Protein AF-A0A3P9MW23-F1 (afdb_monomer)

InterPro domains:
  IPR006884 Fzo/mitofusin HR2 domain [PF04799] (408-565)
  IPR027094 Mitofusin family [PTHR10465] (157-552)
  IPR027417 P-loop containing nucleoside triphosphate hydrolase [G3DSA:3.40.50.300] (1-191)
  IPR027417 P-loop containing nucleoside triphosphate hydrolase [SSF52540] (2-153)
  IPR030381 Dynamin-type guanine nucleotide-binding (G) domain [PS51718] (1-227)
  IPR045063 Dynamin, N-terminal [PF00350] (2-143)

Structure (mmCIF, N/CA/C/O backbone):
data_AF-A0A3P9MW23-F1
#
_entry.id   AF-A0A3P9MW23-F1
#
loop_
_atom_site.group_PDB
_atom_site.id
_atom_site.type_symbol
_atom_site.label_atom_id
_atom_site.label_alt_id
_atom_site.label_comp_id
_atom_site.label_asym_id
_atom_site.label_entity_id
_atom_site.label_seq_id
_atom_site.pdbx_PDB_ins_code
_atom_site.Cartn_x
_atom_site.Cartn_y
_atom_site.Cartn_z
_atom_site.occupancy
_atom_site.B_iso_or_equiv
_atom_site.auth_seq_id
_atom_site.auth_comp_id
_atom_site.auth_asym_id
_atom_site.auth_atom_id
_atom_site.pdbx_PDB_model_num
ATOM 1 N N . MET A 1 1 ? 18.458 -16.008 -89.135 1.00 74.75 1 MET A N 1
ATOM 2 C CA . MET A 1 1 ? 17.680 -17.209 -88.746 1.00 74.75 1 MET A CA 1
ATOM 3 C C . MET A 1 1 ? 17.116 -17.940 -89.966 1.00 74.75 1 MET A C 1
ATOM 5 O O . MET A 1 1 ? 17.506 -19.075 -90.182 1.00 74.75 1 MET A O 1
ATOM 9 N N . LEU A 1 2 ? 16.313 -17.304 -90.827 1.00 79.06 2 LEU A N 1
ATOM 10 C CA . LEU A 1 2 ? 15.608 -17.974 -91.940 1.00 79.06 2 LEU A CA 1
ATOM 11 C C . LEU A 1 2 ? 16.453 -18.400 -93.163 1.00 79.06 2 LEU A C 1
ATOM 13 O O . LEU A 1 2 ? 15.923 -19.046 -94.059 1.00 79.06 2 LEU A O 1
ATOM 17 N N . ARG A 1 3 ? 17.753 -18.068 -93.209 1.00 77.56 3 ARG A N 1
ATOM 18 C CA . ARG A 1 3 ? 18.709 -18.315 -94.322 1.00 77.56 3 ARG A CA 1
ATOM 19 C C . ARG A 1 3 ? 18.373 -17.670 -95.676 1.00 77.56 3 ARG A C 1
ATOM 21 O O . ARG A 1 3 ? 19.259 -17.578 -96.516 1.00 77.56 3 ARG A O 1
ATOM 28 N N . GLU A 1 4 ? 17.169 -17.139 -95.847 1.00 77.81 4 GLU A N 1
ATOM 29 C CA . GLU A 1 4 ? 16.758 -16.298 -96.971 1.00 77.81 4 GLU A CA 1
ATOM 30 C C . GLU A 1 4 ? 16.291 -14.924 -96.474 1.00 77.81 4 GLU A C 1
ATOM 32 O O . GLU A 1 4 ? 15.908 -14.755 -95.311 1.00 77.81 4 GLU A O 1
ATOM 37 N N . ARG A 1 5 ? 16.323 -13.922 -97.360 1.00 75.94 5 ARG A N 1
ATOM 38 C CA . ARG A 1 5 ? 15.701 -12.621 -97.094 1.00 75.94 5 ARG A CA 1
ATOM 39 C C . ARG A 1 5 ? 14.194 -12.792 -97.259 1.00 75.94 5 ARG A C 1
ATOM 41 O O . ARG A 1 5 ? 13.712 -12.810 -98.382 1.00 75.94 5 ARG A O 1
ATOM 48 N N . VAL A 1 6 ? 13.490 -12.990 -96.150 1.00 78.06 6 VAL A N 1
ATOM 49 C CA . VAL A 1 6 ? 12.022 -13.133 -96.116 1.00 78.06 6 VAL A CA 1
ATOM 50 C C . VAL A 1 6 ? 11.366 -11.818 -95.697 1.00 78.06 6 VAL A C 1
ATOM 52 O O . VAL A 1 6 ? 10.399 -11.379 -96.312 1.00 78.06 6 VAL A O 1
ATOM 55 N N . LEU A 1 7 ? 11.940 -11.161 -94.689 1.00 80.00 7 LEU A N 1
ATOM 56 C CA . LEU A 1 7 ? 11.509 -9.858 -94.192 1.00 80.00 7 LEU A CA 1
ATOM 57 C C . LEU A 1 7 ? 12.338 -8.727 -94.826 1.00 80.00 7 LEU A C 1
ATOM 59 O O . LEU A 1 7 ? 13.503 -8.949 -95.187 1.00 80.00 7 LEU A O 1
ATOM 63 N N . PRO A 1 8 ? 11.761 -7.523 -94.986 1.00 72.12 8 PRO A N 1
ATOM 64 C CA . PRO A 1 8 ? 12.489 -6.363 -95.482 1.00 72.12 8 PRO A CA 1
ATOM 65 C C . PRO A 1 8 ? 13.627 -5.968 -94.531 1.00 72.12 8 PRO A C 1
ATOM 67 O O . PRO A 1 8 ? 13.472 -5.967 -93.317 1.00 72.12 8 PRO A O 1
ATOM 70 N N . SER A 1 9 ? 14.786 -5.620 -95.094 1.00 68.19 9 SER A N 1
ATOM 71 C CA . SER A 1 9 ? 15.972 -5.197 -94.340 1.00 68.19 9 SER A CA 1
ATOM 72 C C . SER A 1 9 ? 16.497 -3.871 -94.893 1.00 68.19 9 SER A C 1
ATOM 74 O O . SER A 1 9 ? 16.859 -3.801 -96.068 1.00 68.19 9 SER A O 1
ATOM 76 N N . GLY A 1 10 ? 16.566 -2.840 -94.057 1.00 60.69 10 GLY A N 1
ATOM 77 C CA . GLY A 1 10 ? 16.974 -1.475 -94.392 1.00 60.69 10 GLY A CA 1
ATOM 78 C C . GLY A 1 10 ? 17.562 -0.758 -93.172 1.00 60.69 10 GLY A C 1
ATOM 79 O O . GLY A 1 10 ? 17.521 -1.277 -92.059 1.00 60.69 10 GLY A O 1
ATOM 80 N N . ILE A 1 11 ? 18.157 0.416 -93.385 1.00 51.81 11 ILE A N 1
ATOM 81 C CA . ILE A 1 11 ? 18.731 1.243 -92.314 1.00 51.81 11 ILE A CA 1
ATOM 82 C C . ILE A 1 11 ? 17.591 2.083 -91.711 1.00 51.81 11 ILE A C 1
ATOM 84 O O . ILE A 1 11 ? 17.139 3.025 -92.354 1.00 51.81 11 ILE A O 1
ATOM 88 N N . GLY A 1 12 ? 17.107 1.726 -90.514 1.00 56.69 12 GLY A N 1
ATOM 89 C CA . GLY A 1 12 ? 16.028 2.431 -89.791 1.00 56.69 12 GLY A CA 1
ATOM 90 C C . GLY A 1 12 ? 14.865 1.522 -89.364 1.00 56.69 12 GLY A C 1
ATOM 91 O O . GLY A 1 12 ? 14.965 0.300 -89.489 1.00 56.69 12 GLY A O 1
ATOM 92 N N . HIS A 1 13 ? 13.764 2.110 -88.865 1.00 56.41 13 HIS A N 1
ATOM 93 C CA . HIS A 1 13 ? 12.508 1.392 -88.591 1.00 56.41 13 HIS A CA 1
ATOM 94 C C . HIS A 1 13 ? 11.992 0.783 -89.892 1.00 56.41 13 HIS A C 1
ATOM 96 O O . HIS A 1 13 ? 11.494 1.474 -90.777 1.00 56.41 13 HIS A O 1
ATOM 102 N N . THR A 1 14 ? 12.209 -0.513 -90.051 1.00 57.53 14 THR A N 1
ATOM 103 C CA . THR A 1 14 ? 11.968 -1.217 -91.313 1.00 57.53 14 THR A CA 1
ATOM 104 C C . THR A 1 14 ? 10.536 -1.717 -91.430 1.00 57.53 14 THR A C 1
ATOM 106 O O . THR A 1 14 ? 10.082 -2.001 -92.538 1.00 57.53 14 THR A O 1
ATOM 109 N N . THR A 1 15 ? 9.813 -1.787 -90.312 1.00 65.69 15 THR A N 1
ATOM 110 C CA . THR A 1 15 ? 8.463 -2.337 -90.208 1.00 65.69 15 THR A CA 1
ATOM 111 C C . THR A 1 15 ? 7.617 -1.436 -89.299 1.00 65.69 15 THR A C 1
ATOM 113 O O . THR A 1 15 ? 8.008 -1.101 -88.182 1.00 65.69 15 THR A O 1
ATOM 116 N N . ASN A 1 16 ? 6.468 -0.982 -89.814 1.00 70.38 16 ASN A N 1
ATOM 117 C CA . ASN A 1 16 ? 5.544 -0.085 -89.100 1.00 70.38 16 ASN A CA 1
ATOM 118 C C . ASN A 1 16 ? 4.457 -0.844 -88.320 1.00 70.38 16 ASN A C 1
ATOM 120 O O . ASN A 1 16 ? 3.675 -0.221 -87.616 1.00 70.38 16 ASN A O 1
ATOM 124 N N . CYS A 1 17 ? 4.379 -2.166 -88.472 1.00 76.25 17 CYS A N 1
ATOM 125 C CA . CYS A 1 17 ? 3.352 -3.033 -87.898 1.00 76.25 17 CYS A CA 1
ATOM 126 C C . CYS A 1 17 ? 3.959 -4.402 -87.557 1.00 76.25 17 CYS A C 1
ATOM 128 O O . CYS A 1 17 ? 5.101 -4.686 -87.930 1.00 76.25 17 CYS A O 1
ATOM 130 N N . PHE A 1 18 ? 3.202 -5.254 -86.863 1.00 83.31 18 PHE A N 1
ATOM 131 C CA . PHE A 1 18 ? 3.661 -6.594 -86.508 1.00 83.31 18 PHE A CA 1
ATOM 132 C C . PHE A 1 18 ? 3.627 -7.528 -87.718 1.00 83.31 18 PHE A C 1
ATOM 134 O O . PHE A 1 18 ? 2.631 -7.599 -88.445 1.00 83.31 18 PHE A O 1
ATOM 141 N N . LEU A 1 19 ? 4.697 -8.299 -87.904 1.00 85.56 19 LEU A N 1
ATOM 142 C CA . LEU A 1 19 ? 4.814 -9.288 -88.973 1.00 85.56 19 LEU A CA 1
ATOM 143 C C . LEU A 1 19 ? 4.994 -10.679 -88.369 1.00 85.56 19 LEU A C 1
ATOM 145 O O . LEU A 1 19 ? 5.987 -10.946 -87.701 1.00 85.56 19 LEU A O 1
ATOM 149 N N . SER A 1 20 ? 4.047 -11.574 -88.632 1.00 88.69 20 SER A N 1
ATOM 150 C CA . SER A 1 20 ? 4.171 -13.001 -88.320 1.00 88.69 20 SER A CA 1
ATOM 151 C C . SER A 1 20 ? 4.679 -13.739 -89.552 1.00 88.69 20 SER A C 1
ATOM 153 O O . SER A 1 20 ? 4.114 -13.581 -90.634 1.00 88.69 20 SER A O 1
ATOM 155 N N . VAL A 1 21 ? 5.730 -14.543 -89.414 1.00 89.44 21 VAL A N 1
ATOM 156 C CA . VAL A 1 21 ? 6.227 -15.437 -90.463 1.00 89.44 21 VAL A CA 1
ATOM 157 C C . VAL A 1 21 ? 5.903 -16.873 -90.075 1.00 89.44 21 VAL A C 1
ATOM 159 O O . VAL A 1 21 ? 6.441 -17.399 -89.100 1.00 89.44 21 VAL A O 1
ATOM 162 N N . GLU A 1 22 ? 5.051 -17.504 -90.879 1.00 89.62 22 GLU A N 1
ATOM 163 C CA . GLU A 1 22 ? 4.507 -18.844 -90.650 1.00 89.62 22 GLU A CA 1
ATOM 164 C C . GLU A 1 22 ? 4.818 -19.767 -91.837 1.00 89.62 22 GLU A C 1
ATOM 166 O O . GLU A 1 22 ? 4.907 -19.333 -92.990 1.00 89.62 22 GLU A O 1
ATOM 171 N N . GLY A 1 23 ? 4.978 -21.064 -91.573 1.00 88.25 23 GLY A N 1
ATOM 172 C CA . GLY A 1 23 ? 5.200 -22.065 -92.615 1.00 88.25 23 GLY A CA 1
ATOM 173 C C . GLY A 1 23 ? 3.909 -22.464 -93.335 1.00 88.25 23 GLY A C 1
ATOM 174 O O . GLY A 1 23 ? 2.928 -22.820 -92.689 1.00 88.25 23 GLY A O 1
ATOM 175 N N . THR A 1 24 ? 3.918 -22.500 -94.670 1.00 87.50 24 THR A N 1
ATOM 176 C CA . THR A 1 24 ? 2.803 -23.021 -95.488 1.00 87.50 24 THR A CA 1
ATOM 177 C C . THR A 1 24 ? 3.222 -24.183 -96.389 1.00 87.50 24 THR A C 1
ATOM 179 O O . THR A 1 24 ? 4.377 -24.267 -96.816 1.00 87.50 24 THR A O 1
ATOM 182 N N . ASP A 1 25 ? 2.271 -25.068 -96.700 1.00 86.56 25 ASP A N 1
ATOM 183 C CA . ASP A 1 25 ? 2.432 -26.153 -97.680 1.00 86.56 25 ASP A CA 1
ATOM 184 C C . ASP A 1 25 ? 2.187 -25.680 -99.126 1.00 86.56 25 ASP A C 1
ATOM 186 O O . ASP A 1 25 ? 2.386 -26.434 -100.081 1.00 86.56 25 ASP A O 1
ATOM 190 N N . ALA A 1 26 ? 1.757 -24.425 -99.311 1.00 83.81 26 ALA A N 1
ATOM 191 C CA . ALA A 1 26 ? 1.621 -23.824 -100.631 1.00 83.81 26 ALA A CA 1
ATOM 192 C C . ALA A 1 26 ? 2.988 -23.678 -101.326 1.00 83.81 26 ALA A C 1
ATOM 194 O O . ALA A 1 26 ? 4.002 -23.390 -100.691 1.00 83.81 26 ALA A O 1
ATOM 195 N N . ALA A 1 27 ? 3.007 -23.842 -102.652 1.00 79.44 27 ALA A N 1
ATOM 196 C CA . ALA A 1 27 ? 4.234 -23.727 -103.444 1.00 79.44 27 ALA A CA 1
ATOM 197 C C . ALA A 1 27 ? 4.782 -22.288 -103.504 1.00 79.44 27 ALA A C 1
ATOM 199 O O . ALA A 1 27 ? 5.997 -22.098 -103.574 1.00 79.44 27 ALA A O 1
ATOM 200 N N . GLU A 1 28 ? 3.891 -21.294 -103.450 1.00 83.25 28 GLU A N 1
ATOM 201 C CA . GLU A 1 28 ? 4.224 -19.872 -103.546 1.00 83.25 28 GLU A CA 1
ATOM 202 C C . GLU A 1 28 ? 3.899 -19.129 -102.241 1.00 83.25 28 GLU A C 1
ATOM 204 O O . GLU A 1 28 ? 2.857 -19.396 -101.630 1.00 83.25 28 GLU A O 1
ATOM 209 N N . PRO A 1 29 ? 4.757 -18.185 -101.814 1.00 85.31 29 PRO A N 1
ATOM 210 C CA . PRO A 1 29 ? 4.516 -17.368 -100.632 1.00 85.31 29 PRO A CA 1
ATOM 211 C C . PRO A 1 29 ? 3.369 -16.373 -100.847 1.00 85.31 29 PRO A C 1
ATOM 213 O O . PRO A 1 29 ? 3.208 -15.774 -101.917 1.00 85.31 29 PRO A O 1
ATOM 216 N N . TYR A 1 30 ? 2.585 -16.155 -99.796 1.00 86.00 30 TYR A N 1
ATOM 217 C CA . TYR A 1 30 ? 1.476 -15.203 -99.795 1.00 86.00 30 TYR A CA 1
ATOM 218 C C . TYR A 1 30 ? 1.363 -14.495 -98.445 1.00 86.00 30 TYR A C 1
ATOM 220 O O . TYR A 1 30 ? 1.897 -14.956 -97.439 1.00 86.00 30 TYR A O 1
ATOM 228 N N . LEU A 1 31 ? 0.657 -13.369 -98.423 1.00 85.75 31 LEU A N 1
ATOM 229 C CA . LEU A 1 31 ? 0.354 -12.618 -97.210 1.00 85.75 31 LEU A CA 1
ATOM 230 C C . LEU A 1 31 ? -1.154 -12.487 -96.997 1.00 85.75 31 LEU A C 1
ATOM 232 O O . LEU A 1 31 ? -1.934 -12.517 -97.955 1.00 85.75 31 LEU A O 1
ATOM 236 N N . THR A 1 32 ? -1.540 -12.325 -95.735 1.00 83.81 32 THR A N 1
ATOM 237 C CA . THR A 1 32 ? -2.908 -12.019 -95.293 1.00 83.81 32 THR A CA 1
ATOM 238 C C . THR A 1 32 ? -2.870 -10.953 -94.200 1.00 83.81 32 THR A C 1
ATOM 240 O O . THR A 1 32 ? -1.927 -10.927 -93.404 1.00 83.81 32 THR A O 1
ATOM 243 N N . THR A 1 33 ? -3.896 -10.109 -94.122 1.00 80.56 33 THR A N 1
ATOM 244 C CA . THR A 1 33 ? -4.026 -9.065 -93.091 1.00 80.56 33 THR A CA 1
ATOM 245 C C . THR A 1 33 ? -5.142 -9.417 -92.101 1.00 80.56 33 THR A C 1
ATOM 247 O O . THR A 1 33 ? -6.015 -10.223 -92.415 1.00 80.56 33 THR A O 1
ATOM 250 N N . GLU A 1 34 ? -5.153 -8.826 -90.901 1.00 74.62 34 GLU A N 1
ATOM 251 C CA . GLU A 1 34 ? -6.238 -9.067 -89.923 1.00 74.62 34 GLU A CA 1
ATOM 252 C C . GLU A 1 34 ? -7.630 -8.679 -90.451 1.00 74.62 34 GLU A C 1
ATOM 254 O O . GLU A 1 34 ? -8.616 -9.341 -90.139 1.00 74.62 34 GLU A O 1
ATOM 259 N N . ALA A 1 35 ? -7.715 -7.624 -91.267 1.00 67.69 35 ALA A N 1
ATOM 260 C CA . ALA A 1 35 ? -8.980 -7.101 -91.782 1.00 67.69 35 ALA A CA 1
ATOM 261 C C . ALA A 1 35 ? -9.542 -7.892 -92.980 1.00 67.69 35 ALA A C 1
ATOM 263 O O . ALA A 1 35 ? -10.724 -7.761 -93.298 1.00 67.69 35 ALA A O 1
ATOM 264 N N . SER A 1 36 ? -8.716 -8.694 -93.665 1.00 69.75 36 SER A N 1
ATOM 265 C CA . SER A 1 36 ? -9.128 -9.467 -94.839 1.00 69.75 36 SER A CA 1
ATOM 266 C C . SER A 1 36 ? -8.346 -10.774 -94.963 1.00 69.75 36 SER A C 1
ATOM 268 O O . SER A 1 36 ? -7.122 -10.784 -95.077 1.00 69.75 36 SER A O 1
ATOM 270 N N . ALA A 1 37 ? -9.074 -11.890 -95.046 1.00 70.38 37 ALA A N 1
ATOM 271 C CA . ALA A 1 37 ? -8.513 -13.217 -95.317 1.00 70.38 37 ALA A CA 1
ATOM 272 C C . ALA A 1 37 ? -8.127 -13.432 -96.801 1.00 70.38 37 ALA A C 1
ATOM 274 O O . ALA A 1 37 ? -7.841 -14.558 -97.218 1.00 70.38 37 ALA A O 1
ATOM 275 N N . GLU A 1 38 ? -8.145 -12.375 -97.618 1.00 78.25 38 GLU A N 1
ATOM 276 C CA . GLU A 1 38 ? -7.720 -12.418 -99.014 1.00 78.25 38 GLU A CA 1
ATOM 277 C C . GLU A 1 38 ? -6.215 -12.707 -99.117 1.00 78.25 38 GLU A C 1
ATOM 279 O O . GLU A 1 38 ? -5.382 -12.048 -98.494 1.00 78.25 38 GLU A O 1
ATOM 284 N N . ARG A 1 39 ? -5.857 -13.705 -99.931 1.00 81.06 39 ARG A N 1
ATOM 285 C CA . ARG A 1 39 ? -4.463 -14.107 -100.139 1.00 81.06 39 ARG A CA 1
ATOM 286 C C . ARG A 1 39 ? -3.826 -13.228 -101.209 1.00 81.06 39 ARG A C 1
ATOM 288 O O . ARG A 1 39 ? -4.195 -13.324 -102.379 1.00 81.06 39 ARG A O 1
ATOM 295 N N . ARG A 1 40 ? -2.826 -12.429 -100.833 1.00 78.19 40 ARG A N 1
ATOM 296 C CA . ARG A 1 40 ? -2.015 -11.648 -101.782 1.00 78.19 40 ARG A CA 1
ATOM 297 C C . ARG A 1 40 ? -0.684 -12.362 -102.026 1.00 78.19 40 ARG A C 1
ATOM 299 O O . ARG A 1 40 ? 0.042 -12.637 -101.077 1.00 78.19 40 ARG A O 1
ATOM 306 N N . ALA A 1 41 ? -0.364 -12.689 -103.278 1.00 78.06 41 ALA A N 1
ATOM 307 C CA . ALA A 1 41 ? 0.890 -13.368 -103.620 1.00 78.06 41 ALA A CA 1
ATOM 308 C C . ALA A 1 41 ? 2.106 -12.445 -103.414 1.00 78.06 41 ALA A C 1
ATOM 310 O O . ALA A 1 41 ? 2.057 -11.268 -103.773 1.00 78.06 41 ALA A O 1
ATOM 311 N N . VAL A 1 42 ? 3.206 -12.977 -102.873 1.00 75.62 42 VAL A N 1
ATOM 312 C CA . VAL A 1 42 ? 4.431 -12.211 -102.586 1.00 75.62 42 VAL A CA 1
ATOM 313 C C . VAL A 1 42 ? 5.553 -12.662 -103.515 1.00 75.62 42 VAL A C 1
ATOM 315 O O . VAL A 1 42 ? 6.235 -13.636 -103.238 1.00 75.62 42 VAL A O 1
ATOM 318 N N . SER A 1 43 ? 5.787 -11.960 -104.627 1.00 66.62 43 SER A N 1
ATOM 319 C CA . SER A 1 43 ? 6.839 -12.390 -105.565 1.00 66.62 43 SER A CA 1
ATOM 320 C C . SER A 1 43 ? 8.256 -11.966 -105.142 1.00 66.62 43 SER A C 1
ATOM 322 O O . SER A 1 43 ? 9.219 -12.678 -105.418 1.00 66.62 43 SER A O 1
ATOM 324 N N . THR A 1 44 ? 8.407 -10.826 -104.450 1.00 68.69 44 THR A N 1
ATOM 325 C CA . THR A 1 44 ? 9.709 -10.307 -103.983 1.00 68.69 44 THR A CA 1
ATOM 326 C C . THR A 1 44 ? 9.600 -9.531 -102.664 1.00 68.69 44 THR A C 1
ATOM 328 O O . THR A 1 44 ? 8.595 -8.878 -102.389 1.00 68.69 44 THR A O 1
ATOM 331 N N . VAL A 1 45 ? 10.678 -9.531 -101.870 1.00 67.69 45 VAL A N 1
ATOM 332 C CA . VAL A 1 45 ? 10.776 -8.791 -100.591 1.00 67.69 45 VAL A CA 1
ATOM 333 C C . VAL A 1 45 ? 10.623 -7.280 -100.780 1.00 67.69 45 VAL A C 1
ATOM 335 O O . VAL A 1 45 ? 10.052 -6.602 -99.935 1.00 67.69 45 VAL A O 1
ATOM 338 N N . ASN A 1 46 ? 11.083 -6.739 -101.912 1.00 66.94 46 ASN A N 1
ATOM 339 C CA . ASN A 1 46 ? 10.942 -5.313 -102.214 1.00 66.94 46 ASN A CA 1
ATOM 340 C C . ASN A 1 46 ? 9.479 -4.926 -102.475 1.00 66.94 46 ASN A C 1
ATOM 342 O O . ASN A 1 46 ? 9.062 -3.835 -102.095 1.00 66.94 46 ASN A O 1
ATOM 346 N N . GLN A 1 47 ? 8.687 -5.821 -103.077 1.00 67.81 47 GLN A N 1
ATOM 347 C CA . GLN A 1 47 ? 7.242 -5.620 -103.202 1.00 67.81 47 GLN A CA 1
ATOM 348 C C . GLN A 1 47 ? 6.545 -5.708 -101.845 1.00 67.81 47 GLN A C 1
ATOM 350 O O . GLN A 1 47 ? 5.644 -4.916 -101.596 1.00 67.81 47 GLN A O 1
ATOM 355 N N . LEU A 1 48 ? 6.983 -6.609 -100.957 1.00 71.88 48 LEU A N 1
ATOM 356 C CA . LEU A 1 48 ? 6.490 -6.675 -99.578 1.00 71.88 48 LEU A CA 1
ATOM 357 C C . LEU A 1 48 ? 6.788 -5.368 -98.823 1.00 71.88 48 LEU A C 1
ATOM 359 O O . LEU A 1 48 ? 5.881 -4.782 -98.245 1.00 71.88 48 LEU A O 1
ATOM 363 N N . ALA A 1 49 ? 8.022 -4.862 -98.903 1.00 67.50 49 ALA A N 1
ATOM 364 C CA . ALA A 1 49 ? 8.421 -3.592 -98.293 1.00 67.50 49 ALA A CA 1
ATOM 365 C C . ALA A 1 49 ? 7.585 -2.409 -98.815 1.00 67.50 49 ALA A C 1
ATOM 367 O O . ALA A 1 49 ? 7.088 -1.598 -98.039 1.00 67.50 49 ALA A O 1
ATOM 368 N N . HIS A 1 50 ? 7.393 -2.334 -100.136 1.00 67.31 50 HIS A N 1
ATOM 369 C CA . HIS A 1 50 ? 6.598 -1.283 -100.768 1.00 67.31 50 HIS A CA 1
ATOM 370 C C . HIS A 1 50 ? 5.104 -1.394 -100.418 1.00 67.31 50 HIS A C 1
ATOM 372 O O . HIS A 1 50 ? 4.455 -0.378 -100.184 1.00 67.31 50 HIS A O 1
ATOM 378 N N . ALA A 1 51 ? 4.554 -2.611 -100.356 1.00 65.50 51 ALA A N 1
ATOM 379 C CA . ALA A 1 51 ? 3.161 -2.852 -99.982 1.00 65.50 51 ALA A CA 1
ATOM 380 C C . ALA A 1 51 ? 2.878 -2.477 -98.519 1.00 65.50 51 ALA A C 1
ATOM 382 O O . ALA A 1 51 ? 1.836 -1.899 -98.240 1.00 65.50 51 ALA A O 1
ATOM 383 N N . LEU A 1 52 ? 3.817 -2.746 -97.607 1.00 69.00 52 LEU A N 1
ATOM 384 C CA . LEU A 1 52 ? 3.693 -2.394 -96.188 1.00 69.00 52 LEU A CA 1
ATOM 385 C C . LEU A 1 52 ? 3.839 -0.887 -95.928 1.00 69.00 52 LEU A C 1
ATOM 387 O O . LEU A 1 52 ? 3.296 -0.385 -94.951 1.00 69.00 52 LEU A O 1
ATOM 391 N N . HIS A 1 53 ? 4.565 -0.162 -96.785 1.00 66.50 53 HIS A N 1
ATOM 392 C CA . HIS A 1 53 ? 4.792 1.276 -96.613 1.00 66.50 53 HIS A CA 1
ATOM 393 C C . HIS A 1 53 ? 3.702 2.156 -97.252 1.00 66.50 53 HIS A C 1
ATOM 395 O O . HIS A 1 53 ? 3.483 3.277 -96.803 1.00 66.50 53 HIS A O 1
ATOM 401 N N . MET A 1 54 ? 3.032 1.674 -98.306 1.00 60.56 54 MET A N 1
ATOM 402 C CA . MET A 1 54 ? 2.066 2.455 -99.097 1.00 60.56 54 MET A CA 1
ATOM 403 C C . MET A 1 54 ? 0.593 2.197 -98.750 1.00 60.56 54 MET A C 1
ATOM 405 O O . MET A 1 54 ? -0.269 2.846 -99.338 1.00 60.56 54 MET A O 1
ATOM 409 N N . ASP A 1 55 ? 0.283 1.260 -97.852 1.00 65.38 55 ASP A N 1
ATOM 410 C CA . ASP A 1 55 ? -1.095 0.917 -97.486 1.00 65.38 55 ASP A CA 1
ATOM 411 C C . ASP A 1 55 ? -1.550 1.740 -96.257 1.00 65.38 55 ASP A C 1
ATOM 413 O O . ASP A 1 55 ? -1.128 1.455 -95.135 1.00 65.38 55 ASP A O 1
ATOM 417 N N . PRO A 1 56 ? -2.395 2.778 -96.431 1.00 59.44 56 PRO A N 1
ATOM 418 C CA . PRO A 1 56 ? -2.822 3.663 -95.344 1.00 59.44 56 PRO A CA 1
ATOM 419 C C . PRO A 1 56 ? -3.801 3.000 -94.361 1.00 59.44 56 PRO A C 1
ATOM 421 O O . PRO A 1 56 ? -4.190 3.633 -93.383 1.00 59.44 56 PRO A O 1
ATOM 424 N N . ALA A 1 57 ? -4.232 1.758 -94.620 1.00 58.78 57 ALA A N 1
ATOM 425 C CA . ALA A 1 57 ? -5.106 0.993 -93.731 1.00 58.78 57 ALA A CA 1
ATOM 426 C C . ALA A 1 57 ? -4.341 0.176 -92.667 1.00 58.78 57 ALA A C 1
ATOM 428 O O . ALA A 1 57 ? -4.972 -0.422 -91.796 1.00 58.78 57 ALA A O 1
ATOM 429 N N . LEU A 1 58 ? -3.006 0.123 -92.740 1.00 67.25 58 LEU A N 1
ATOM 430 C CA . LEU A 1 58 ? -2.150 -0.612 -91.807 1.00 67.25 58 LEU A CA 1
ATOM 431 C C . LEU A 1 58 ? -1.702 0.300 -90.656 1.00 67.25 58 LEU A C 1
ATOM 433 O O . LEU A 1 58 ? -0.747 1.062 -90.779 1.00 67.25 58 LEU A O 1
ATOM 437 N N . ASP A 1 59 ? -2.419 0.206 -89.537 1.00 67.81 59 ASP A N 1
ATOM 438 C CA . ASP A 1 59 ? -2.100 0.898 -88.282 1.00 67.81 59 ASP A CA 1
ATOM 439 C C . ASP A 1 59 ? -0.970 0.190 -87.501 1.00 67.81 59 ASP A C 1
ATOM 441 O O . ASP A 1 59 ? -0.750 -1.012 -87.699 1.00 67.81 59 ASP A O 1
ATOM 445 N N . SER A 1 60 ? -0.287 0.888 -86.583 1.00 65.94 60 SER A N 1
ATOM 446 C CA . SER A 1 60 ? 0.887 0.376 -85.849 1.00 65.94 60 SER A CA 1
ATOM 447 C C . SER A 1 60 ? 0.627 -0.881 -85.012 1.00 65.94 60 SER A C 1
ATOM 449 O O . SER A 1 60 ? 1.539 -1.678 -84.792 1.00 65.94 60 SER A O 1
ATOM 451 N N . GLY A 1 61 ? -0.626 -1.111 -84.605 1.00 68.50 61 GLY A N 1
ATOM 452 C CA . GLY A 1 61 ? -1.074 -2.314 -83.890 1.00 68.50 61 GLY A CA 1
ATOM 453 C C . GLY A 1 61 ? -1.607 -3.458 -84.771 1.00 68.50 61 GLY A C 1
ATOM 454 O O . GLY A 1 61 ? -2.155 -4.434 -84.242 1.00 68.50 61 GLY A O 1
ATOM 455 N N . SER A 1 62 ? -1.504 -3.351 -86.099 1.00 78.31 62 SER A N 1
ATOM 456 C CA . SER A 1 62 ? -2.009 -4.365 -87.039 1.00 78.31 62 SER A CA 1
ATOM 457 C C . SER A 1 62 ? -1.042 -5.543 -87.184 1.00 78.31 62 SER A C 1
ATOM 459 O O . SER A 1 62 ? 0.175 -5.357 -87.165 1.00 78.31 62 SER A O 1
ATOM 461 N N . LEU A 1 63 ? -1.578 -6.752 -87.390 1.00 83.38 63 LEU A N 1
ATOM 462 C CA . LEU A 1 63 ? -0.786 -7.946 -87.703 1.00 83.38 63 LEU A CA 1
ATOM 463 C C . LEU A 1 63 ? -0.882 -8.303 -89.190 1.00 83.38 63 LEU A C 1
ATOM 465 O O . LEU A 1 63 ? -1.970 -8.493 -89.744 1.00 83.38 63 LEU A O 1
ATOM 469 N N . VAL A 1 64 ? 0.272 -8.474 -89.823 1.00 85.00 64 VAL A N 1
ATOM 470 C CA . VAL A 1 64 ? 0.392 -9.040 -91.167 1.00 85.00 64 VAL A CA 1
ATOM 471 C C . VAL A 1 64 ? 1.014 -10.424 -91.057 1.00 85.00 64 VAL A C 1
ATOM 473 O O . VAL A 1 64 ? 2.099 -10.586 -90.503 1.00 85.00 64 VAL A O 1
ATOM 476 N N . ARG A 1 65 ? 0.335 -11.436 -91.600 1.00 87.88 65 ARG A N 1
ATOM 477 C CA . ARG A 1 65 ? 0.843 -12.813 -91.623 1.00 87.88 65 ARG A CA 1
ATOM 478 C C . ARG A 1 65 ? 1.439 -13.110 -92.987 1.00 87.88 65 ARG A C 1
ATOM 480 O O . ARG A 1 65 ? 0.750 -13.019 -94.004 1.00 87.88 65 ARG A O 1
ATOM 487 N N . VAL A 1 66 ? 2.717 -13.454 -92.996 1.00 87.94 66 VAL A N 1
ATOM 488 C CA . VAL A 1 66 ? 3.495 -13.857 -94.162 1.00 87.94 66 VAL A CA 1
ATOM 489 C C . VAL A 1 66 ? 3.647 -15.370 -94.116 1.00 87.94 66 VAL A C 1
ATOM 491 O O . VAL A 1 66 ? 4.327 -15.920 -93.252 1.00 87.94 66 VAL A O 1
ATOM 494 N N . PHE A 1 67 ? 3.026 -16.048 -95.072 1.00 88.31 67 PHE A N 1
ATOM 495 C CA . PHE A 1 67 ? 3.103 -17.493 -95.213 1.00 88.31 67 PHE A CA 1
ATOM 496 C C . PHE A 1 67 ? 4.222 -17.850 -96.186 1.00 88.31 67 PHE A C 1
ATOM 498 O O . PHE A 1 67 ? 4.128 -17.572 -97.385 1.00 88.31 67 PHE A O 1
ATOM 505 N N . TRP A 1 68 ? 5.286 -18.467 -95.671 1.00 88.19 68 TRP A N 1
ATOM 506 C CA . TRP A 1 68 ? 6.459 -18.854 -96.451 1.00 88.19 68 TRP A CA 1
ATOM 507 C C . TRP A 1 68 ? 6.517 -20.375 -96.664 1.00 88.19 68 TRP A C 1
ATOM 509 O O . TRP A 1 68 ? 6.304 -21.132 -95.712 1.00 88.19 68 TRP A O 1
ATOM 519 N N . PRO A 1 69 ? 6.810 -20.861 -97.886 1.00 87.62 69 PRO A N 1
ATOM 520 C CA . PRO A 1 69 ? 6.842 -22.290 -98.173 1.00 87.62 69 PRO A CA 1
ATOM 521 C C . PRO A 1 69 ? 7.809 -23.071 -97.268 1.00 87.62 69 PRO A C 1
ATOM 523 O O . PRO A 1 69 ? 9.015 -22.795 -97.221 1.00 87.62 69 PRO A O 1
ATOM 526 N N . LYS A 1 70 ? 7.292 -24.106 -96.592 1.00 86.56 70 LYS A N 1
ATOM 527 C CA . LYS A 1 70 ? 8.051 -24.996 -95.687 1.00 86.56 70 LYS A CA 1
ATOM 528 C C . LYS A 1 70 ? 9.223 -25.699 -96.385 1.00 86.56 70 LYS A C 1
ATOM 530 O O . LYS A 1 70 ? 10.220 -26.057 -95.756 1.00 86.56 70 LYS A O 1
ATOM 535 N N . ASN A 1 71 ? 9.154 -25.884 -97.703 1.00 83.06 71 ASN A N 1
ATOM 536 C CA . ASN A 1 71 ? 10.248 -26.463 -98.486 1.00 83.06 71 ASN A CA 1
ATOM 537 C C . ASN A 1 71 ? 11.485 -25.540 -98.566 1.00 83.06 71 ASN A C 1
ATOM 539 O O . ASN A 1 71 ? 12.597 -26.069 -98.581 1.00 83.06 71 ASN A O 1
ATOM 543 N N . ARG A 1 72 ? 11.317 -24.207 -98.531 1.00 81.44 72 ARG A N 1
ATOM 544 C CA . ARG A 1 72 ? 12.408 -23.217 -98.633 1.00 81.44 72 ARG A CA 1
ATOM 545 C C . ARG A 1 72 ? 13.121 -22.956 -97.307 1.00 81.44 72 ARG A C 1
ATOM 547 O O . ARG A 1 72 ? 14.333 -22.770 -97.296 1.00 81.44 72 ARG A O 1
ATOM 554 N N . CYS A 1 73 ? 12.405 -23.001 -96.181 1.00 79.69 73 CYS A N 1
ATOM 555 C CA . CYS A 1 73 ? 12.995 -22.781 -94.860 1.00 79.69 73 CYS A CA 1
ATOM 556 C C . CYS A 1 73 ? 12.757 -23.972 -93.927 1.00 79.69 73 CYS A C 1
ATOM 558 O O . CYS A 1 73 ? 11.620 -24.273 -93.577 1.00 79.69 73 CYS A O 1
ATOM 560 N N . ALA A 1 74 ? 13.838 -24.624 -93.485 1.00 79.00 74 ALA A N 1
ATOM 561 C CA . ALA A 1 74 ? 13.751 -25.758 -92.563 1.00 79.00 74 ALA A CA 1
ATOM 562 C C . ALA A 1 74 ? 13.163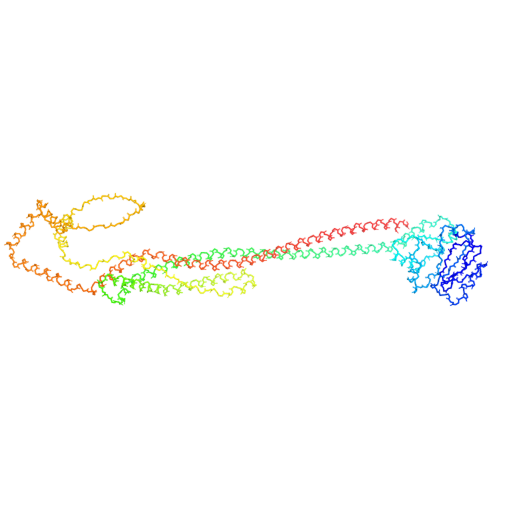 -25.372 -91.193 1.00 79.00 74 ALA A C 1
ATOM 564 O O . ALA A 1 74 ? 12.445 -26.173 -90.616 1.00 79.00 74 ALA A O 1
ATOM 565 N N . LEU A 1 75 ? 13.408 -24.145 -90.713 1.00 82.38 75 LEU A N 1
ATOM 566 C CA . LEU A 1 75 ? 12.928 -23.690 -89.400 1.00 82.38 75 LEU A CA 1
ATOM 567 C C . LEU A 1 75 ? 11.401 -23.590 -89.317 1.00 82.38 75 LEU A C 1
ATOM 569 O O . LEU A 1 75 ? 10.838 -23.849 -88.266 1.00 82.38 75 LEU A O 1
ATOM 573 N N . LEU A 1 76 ? 10.730 -23.253 -90.421 1.00 83.06 76 LEU A N 1
ATOM 574 C CA . LEU A 1 76 ? 9.270 -23.110 -90.460 1.00 83.06 76 LEU A CA 1
ATOM 575 C C . LEU A 1 76 ? 8.539 -24.458 -90.617 1.00 83.06 76 LEU A C 1
ATOM 577 O O . LEU A 1 76 ? 7.312 -24.488 -90.709 1.00 83.06 76 LEU A O 1
ATOM 581 N N . ARG A 1 77 ? 9.275 -25.579 -90.702 1.00 80.19 77 ARG A N 1
ATOM 582 C CA . ARG A 1 77 ? 8.689 -26.929 -90.758 1.00 80.19 77 ARG A CA 1
ATOM 583 C C . ARG A 1 77 ? 8.225 -27.411 -89.390 1.00 80.19 77 ARG A C 1
ATOM 585 O O . ARG A 1 77 ? 7.232 -28.125 -89.336 1.00 80.19 77 ARG A O 1
ATOM 592 N N . ASP A 1 78 ? 8.917 -26.987 -88.337 1.00 79.81 78 ASP A N 1
ATOM 593 C CA . ASP A 1 78 ? 8.749 -27.473 -86.965 1.00 79.81 78 ASP A CA 1
ATOM 594 C C . ASP A 1 78 ? 7.795 -26.574 -86.152 1.00 79.81 78 ASP A C 1
ATOM 596 O O . ASP A 1 78 ? 8.050 -26.279 -84.989 1.00 79.81 78 ASP A O 1
ATOM 600 N N . ASP A 1 79 ? 6.733 -26.078 -86.801 1.00 80.31 79 ASP A N 1
ATOM 601 C CA . ASP A 1 79 ? 5.695 -25.192 -86.238 1.00 80.31 79 ASP A CA 1
ATOM 602 C C . ASP A 1 79 ? 6.219 -23.925 -85.526 1.00 80.31 79 ASP A C 1
ATOM 604 O O . ASP A 1 79 ? 5.530 -23.308 -84.715 1.00 80.31 79 ASP A O 1
ATOM 608 N N . LEU A 1 80 ? 7.429 -23.481 -85.880 1.00 86.31 80 LEU A N 1
ATOM 609 C CA . LEU A 1 80 ? 7.988 -22.214 -85.421 1.00 86.31 80 LEU A CA 1
ATOM 610 C C . LEU A 1 80 ? 7.300 -21.038 -86.120 1.00 86.31 80 LEU A C 1
ATOM 612 O O . LEU A 1 80 ? 7.341 -20.922 -87.349 1.00 86.31 80 LEU A O 1
ATOM 616 N N . VAL A 1 81 ? 6.772 -20.115 -85.319 1.00 88.25 81 VAL A N 1
ATOM 617 C CA . VAL A 1 81 ? 6.275 -18.814 -85.772 1.00 88.25 81 VAL A CA 1
ATOM 618 C C . VAL A 1 81 ? 7.259 -17.738 -85.332 1.00 88.25 81 VAL A C 1
ATOM 620 O O . VAL A 1 81 ? 7.599 -17.640 -84.154 1.00 88.25 81 VAL A O 1
ATOM 623 N N . LEU A 1 82 ? 7.748 -16.939 -86.281 1.00 88.62 82 LEU A N 1
ATOM 624 C CA . LEU A 1 82 ? 8.606 -15.796 -85.970 1.00 88.62 82 LEU A CA 1
ATOM 625 C C . LEU A 1 82 ? 7.784 -14.521 -86.031 1.00 88.62 82 LEU A C 1
ATOM 627 O O . LEU A 1 82 ? 7.201 -14.217 -87.068 1.00 88.62 82 LEU A O 1
ATOM 631 N N . MET A 1 83 ? 7.789 -13.766 -84.940 1.00 87.25 83 MET A N 1
ATOM 632 C CA . MET A 1 83 ? 7.110 -12.485 -84.860 1.00 87.25 83 MET A CA 1
ATOM 633 C C . MET A 1 83 ? 8.130 -11.350 -84.842 1.00 87.25 83 MET A C 1
ATOM 635 O O . MET A 1 83 ? 8.983 -11.296 -83.958 1.00 87.25 83 MET A O 1
ATOM 639 N N . ASP A 1 84 ? 8.040 -10.461 -85.825 1.00 86.00 84 ASP A N 1
ATOM 640 C CA . ASP A 1 84 ? 8.804 -9.220 -85.889 1.00 86.00 84 ASP A CA 1
ATOM 641 C C . ASP A 1 84 ? 7.922 -8.060 -85.413 1.00 86.00 84 ASP A C 1
ATOM 643 O O . ASP A 1 84 ? 6.789 -7.891 -85.878 1.00 86.00 84 ASP A O 1
ATOM 647 N N . SER A 1 85 ? 8.423 -7.299 -84.443 1.00 79.88 85 SER A N 1
ATOM 648 C CA . SER A 1 85 ? 7.727 -6.158 -83.849 1.00 79.88 85 SER A CA 1
ATOM 649 C C . SER A 1 85 ? 8.174 -4.850 -84.499 1.00 79.88 85 SER A C 1
ATOM 651 O O . SER A 1 85 ? 9.357 -4.721 -84.826 1.00 79.88 85 SER A O 1
ATOM 653 N N . PRO A 1 86 ? 7.295 -3.839 -84.606 1.00 76.62 86 PRO A N 1
ATOM 654 C CA . PRO A 1 86 ? 7.717 -2.507 -85.017 1.00 76.62 86 PRO A CA 1
ATOM 655 C C . PRO A 1 86 ? 8.759 -1.940 -84.041 1.00 76.62 86 PRO A C 1
ATOM 657 O O . PRO A 1 86 ? 8.842 -2.347 -82.879 1.00 76.62 86 PRO A O 1
ATOM 660 N N . GLY A 1 87 ? 9.561 -0.978 -84.505 1.00 70.06 87 GLY A N 1
ATOM 661 C CA . GLY A 1 87 ? 10.554 -0.322 -83.651 1.00 70.06 87 GLY A CA 1
ATOM 662 C C . GLY A 1 87 ? 9.917 0.300 -82.402 1.00 70.06 87 GLY A C 1
ATOM 663 O O . GLY A 1 87 ? 8.914 1.003 -82.494 1.00 70.06 87 GLY A O 1
ATOM 664 N N . THR A 1 88 ? 10.508 0.057 -81.230 1.00 59.94 88 THR A N 1
ATOM 665 C CA . THR A 1 88 ? 9.941 0.340 -79.894 1.00 59.94 88 THR A CA 1
ATOM 666 C C . THR A 1 88 ? 9.896 1.823 -79.487 1.00 59.94 88 THR A C 1
ATOM 668 O O . THR A 1 88 ? 9.809 2.137 -78.300 1.00 59.94 88 THR A O 1
ATOM 671 N N . ASP A 1 89 ? 9.933 2.751 -80.442 1.00 59.56 89 ASP A N 1
ATOM 672 C CA . ASP A 1 89 ? 9.982 4.197 -80.175 1.00 59.56 89 ASP A CA 1
ATOM 673 C C . ASP A 1 89 ? 8.589 4.827 -79.976 1.00 59.56 89 ASP A C 1
ATOM 675 O O . ASP A 1 89 ? 8.466 6.027 -79.730 1.00 59.56 89 ASP A O 1
ATOM 679 N N . VAL A 1 90 ? 7.526 4.014 -80.008 1.00 55.31 90 VAL A N 1
ATOM 680 C CA . VAL A 1 90 ? 6.132 4.444 -79.822 1.00 55.31 90 VAL A CA 1
ATOM 681 C C . VAL A 1 90 ? 5.616 3.946 -78.467 1.00 55.31 90 VAL A C 1
ATOM 683 O O . VAL A 1 90 ? 5.194 2.805 -78.304 1.00 55.31 90 VAL A O 1
ATOM 686 N N . THR A 1 91 ? 5.689 4.794 -77.442 1.00 57.03 91 THR A N 1
ATOM 687 C CA . THR A 1 91 ? 5.476 4.393 -76.035 1.00 57.03 91 THR A CA 1
ATOM 688 C C . THR A 1 91 ? 4.012 4.332 -75.589 1.00 57.03 91 THR A C 1
ATOM 690 O O . THR A 1 91 ? 3.730 3.766 -74.532 1.00 57.03 91 THR A O 1
ATOM 693 N N . LEU A 1 92 ? 3.076 4.894 -76.362 1.00 61.56 92 LEU A N 1
ATOM 694 C CA . LEU A 1 92 ? 1.678 5.075 -75.940 1.00 61.56 92 LEU A CA 1
ATOM 695 C C . LEU A 1 92 ? 0.804 3.815 -76.084 1.00 61.56 92 LEU A C 1
ATOM 697 O O . LEU A 1 92 ? -0.184 3.697 -75.365 1.00 61.56 92 LEU A O 1
ATOM 701 N N . GLU A 1 93 ? 1.176 2.859 -76.940 1.00 66.12 93 GLU A N 1
ATOM 702 C CA . GLU A 1 93 ? 0.360 1.662 -77.238 1.00 66.12 93 GLU A CA 1
ATOM 703 C C . GLU A 1 93 ? 0.988 0.341 -76.761 1.00 66.12 93 GLU A C 1
ATOM 705 O O . GLU A 1 93 ? 0.409 -0.733 -76.930 1.00 66.12 93 GLU A O 1
ATOM 710 N N . LEU A 1 94 ? 2.144 0.418 -76.097 1.00 71.44 94 LEU A N 1
ATOM 711 C CA . LEU A 1 94 ? 2.988 -0.728 -75.751 1.00 71.44 94 LEU A CA 1
ATOM 712 C C . LEU A 1 94 ? 2.265 -1.806 -74.926 1.00 71.44 94 LEU A C 1
ATOM 714 O O . LEU A 1 94 ? 2.452 -2.994 -75.164 1.00 71.44 94 LEU A O 1
ATOM 718 N N . ASP A 1 95 ? 1.420 -1.397 -73.974 1.00 77.19 95 ASP A N 1
ATOM 719 C CA . ASP A 1 95 ? 0.688 -2.336 -73.112 1.00 77.19 95 ASP A CA 1
ATOM 720 C C . ASP A 1 95 ? -0.347 -3.142 -73.910 1.00 77.19 95 ASP A C 1
ATOM 722 O O . ASP A 1 95 ? -0.490 -4.344 -73.702 1.00 77.19 95 ASP A O 1
ATOM 726 N N . SER A 1 96 ? -1.010 -2.503 -74.880 1.00 79.56 96 SER A N 1
ATOM 727 C CA . SER A 1 96 ? -1.987 -3.170 -75.746 1.00 79.56 96 SER A CA 1
ATOM 728 C C . SER A 1 96 ? -1.332 -4.193 -76.676 1.00 79.56 96 SER A C 1
ATOM 730 O O . SER A 1 96 ? -1.899 -5.253 -76.939 1.00 79.56 96 SER A O 1
ATOM 732 N N . TRP A 1 97 ? -0.113 -3.905 -77.136 1.00 79.25 97 TRP A N 1
ATOM 733 C CA . TRP A 1 97 ? 0.655 -4.811 -77.983 1.00 79.25 97 TRP A CA 1
ATOM 734 C C . TRP A 1 97 ? 1.157 -6.024 -77.203 1.00 79.25 97 TRP A C 1
ATOM 736 O O . TRP A 1 97 ? 1.083 -7.142 -77.710 1.00 79.25 97 TRP A O 1
ATOM 746 N N . ILE A 1 98 ? 1.606 -5.818 -75.959 1.00 78.56 98 ILE A N 1
ATOM 747 C CA . ILE A 1 98 ? 2.019 -6.914 -75.075 1.00 78.56 98 ILE A CA 1
ATOM 748 C C . ILE A 1 98 ? 0.841 -7.864 -74.833 1.00 78.56 98 ILE A C 1
ATOM 750 O O . ILE A 1 98 ? 0.992 -9.073 -75.008 1.00 78.56 98 ILE A O 1
ATOM 754 N N . ASP A 1 99 ? -0.334 -7.319 -74.507 1.00 81.81 99 ASP A N 1
ATOM 755 C CA . ASP A 1 99 ? -1.533 -8.117 -74.237 1.00 81.81 99 ASP A CA 1
ATOM 756 C C . ASP A 1 99 ? -2.029 -8.874 -75.486 1.00 81.81 99 ASP A C 1
ATOM 758 O O . ASP A 1 99 ? -2.503 -10.002 -75.371 1.00 81.81 99 ASP A O 1
ATOM 762 N N . LYS A 1 100 ? -1.911 -8.289 -76.688 1.00 79.94 100 LYS A N 1
ATOM 763 C CA . LYS A 1 100 ? -2.411 -8.902 -77.933 1.00 79.94 100 LYS A CA 1
ATOM 764 C C . LYS A 1 100 ? -1.450 -9.924 -78.551 1.00 79.94 100 LYS A C 1
ATOM 766 O O . LYS A 1 100 ? -1.911 -10.888 -79.155 1.00 79.94 100 LYS A O 1
ATOM 771 N N . PHE A 1 101 ? -0.140 -9.699 -78.450 1.00 77.88 101 PHE A N 1
ATOM 772 C CA . PHE A 1 101 ? 0.849 -10.413 -79.265 1.00 77.88 101 PHE A CA 1
ATOM 773 C C . PHE A 1 101 ? 1.973 -11.089 -78.473 1.00 77.88 101 PHE A C 1
ATOM 775 O O . PHE A 1 101 ? 2.632 -11.976 -79.007 1.00 77.88 101 PHE A O 1
ATOM 782 N N . CYS A 1 102 ? 2.219 -10.691 -77.222 1.00 77.44 102 CYS A N 1
ATOM 783 C CA . CYS A 1 102 ? 3.369 -11.180 -76.457 1.00 77.44 102 CYS A CA 1
ATOM 784 C C . CYS A 1 102 ? 3.014 -12.216 -75.385 1.00 77.44 102 CYS A C 1
ATOM 786 O O . CYS A 1 102 ? 3.902 -12.953 -74.972 1.00 77.44 102 CYS A O 1
ATOM 788 N N . LEU A 1 103 ? 1.760 -12.295 -74.923 1.00 81.88 103 LEU A N 1
ATOM 789 C CA . LEU A 1 103 ? 1.370 -13.226 -73.850 1.00 81.88 103 LEU A CA 1
ATOM 790 C C . LEU A 1 103 ? 1.582 -14.704 -74.211 1.00 81.88 103 LEU A C 1
ATOM 792 O O . LEU A 1 103 ? 1.945 -15.487 -73.337 1.00 81.88 103 LEU A O 1
ATOM 796 N N . ASP A 1 104 ? 1.414 -15.056 -75.487 1.00 81.38 104 ASP A N 1
ATOM 797 C CA . ASP A 1 104 ? 1.544 -16.431 -75.985 1.00 81.38 104 ASP A CA 1
ATOM 798 C C . ASP A 1 104 ? 2.960 -16.759 -76.499 1.00 81.38 104 ASP A C 1
ATOM 800 O O . ASP A 1 104 ? 3.190 -17.832 -77.054 1.00 81.38 104 ASP A O 1
ATOM 804 N N . ALA A 1 105 ? 3.925 -15.847 -76.350 1.00 85.94 105 ALA A N 1
ATOM 805 C CA . ALA A 1 105 ? 5.284 -16.071 -76.828 1.00 85.94 105 ALA A CA 1
ATOM 806 C C . ALA A 1 105 ? 6.095 -16.939 -75.847 1.00 85.94 105 ALA A C 1
ATOM 808 O O . ALA A 1 105 ? 6.308 -16.568 -74.692 1.00 85.94 105 ALA A O 1
ATOM 809 N N . ASP A 1 106 ? 6.634 -18.062 -76.333 1.00 88.25 106 ASP A N 1
ATOM 810 C CA . ASP A 1 106 ? 7.492 -18.953 -75.534 1.00 88.25 106 ASP A CA 1
ATOM 811 C C . ASP A 1 106 ? 8.883 -18.359 -75.254 1.00 88.25 106 ASP A C 1
ATOM 813 O O . ASP A 1 106 ? 9.512 -18.633 -74.222 1.00 88.25 106 ASP A O 1
ATOM 817 N N . VAL A 1 107 ? 9.393 -17.581 -76.213 1.00 88.94 107 VAL A N 1
ATOM 818 C CA . VAL A 1 107 ? 10.751 -17.040 -76.226 1.00 88.94 107 VAL A CA 1
ATOM 819 C C . VAL A 1 107 ? 10.745 -15.624 -76.786 1.00 88.94 107 VAL A C 1
ATOM 821 O O . VAL A 1 107 ? 10.238 -15.372 -77.876 1.00 88.94 107 VAL A O 1
ATOM 824 N N . PHE A 1 108 ? 11.402 -14.715 -76.073 1.00 88.88 108 PHE A N 1
ATOM 825 C CA . PHE A 1 108 ? 11.644 -13.350 -76.515 1.00 88.88 108 PHE A CA 1
ATOM 826 C C . PHE A 1 108 ? 13.098 -13.179 -76.940 1.00 88.88 108 PHE A C 1
ATOM 828 O O . PHE A 1 108 ? 14.011 -13.666 -76.271 1.00 88.88 108 PHE A O 1
ATOM 835 N N . VAL A 1 109 ? 13.327 -12.446 -78.027 1.00 88.50 109 VAL A N 1
ATOM 836 C CA . VAL A 1 109 ? 14.673 -12.161 -78.531 1.00 88.50 109 VAL A CA 1
ATOM 837 C C . VAL A 1 109 ? 14.885 -10.654 -78.584 1.00 88.50 109 VAL A C 1
ATOM 839 O O . VAL A 1 109 ? 14.277 -9.965 -79.395 1.00 88.50 109 VAL A O 1
ATOM 842 N N . LEU A 1 110 ? 15.762 -10.138 -77.726 1.00 86.75 110 LEU A N 1
ATOM 843 C CA . LEU A 1 110 ? 16.196 -8.745 -77.747 1.00 86.75 110 LEU A CA 1
ATOM 844 C C . LEU A 1 110 ? 17.426 -8.617 -78.646 1.00 86.75 110 LEU A C 1
ATOM 846 O O . LEU A 1 110 ? 18.504 -9.096 -78.292 1.00 86.75 110 LEU A O 1
ATOM 850 N N . VAL A 1 111 ? 17.272 -7.974 -79.801 1.00 83.44 111 VAL A N 1
ATOM 851 C CA . VAL A 1 111 ? 18.369 -7.753 -80.753 1.00 83.44 111 VAL A CA 1
ATOM 852 C C . VAL A 1 111 ? 18.980 -6.373 -80.510 1.00 83.44 111 VAL A C 1
ATOM 854 O O . VAL A 1 111 ? 18.499 -5.377 -81.035 1.00 83.44 111 VAL A O 1
ATOM 857 N N . GLY A 1 112 ? 20.045 -6.313 -79.710 1.00 80.81 112 GLY A N 1
ATOM 858 C CA . GLY A 1 112 ? 20.787 -5.077 -79.451 1.00 80.81 112 GLY A CA 1
ATOM 859 C C . GLY A 1 112 ? 21.906 -4.858 -80.470 1.00 80.81 112 GLY A C 1
ATOM 860 O O . GLY A 1 112 ? 22.542 -5.813 -80.907 1.00 80.81 112 GLY A O 1
ATOM 861 N N . ASN A 1 113 ? 22.200 -3.612 -80.833 1.00 78.19 113 ASN A N 1
ATOM 862 C CA . ASN A 1 113 ? 23.389 -3.287 -81.627 1.00 78.19 113 ASN A CA 1
ATOM 863 C C . ASN A 1 113 ? 24.635 -3.261 -80.721 1.00 78.19 113 ASN A C 1
ATOM 865 O O . ASN A 1 113 ? 24.622 -2.566 -79.714 1.00 78.19 113 ASN A O 1
ATOM 869 N N . ALA A 1 114 ? 25.706 -3.990 -81.048 1.00 76.62 114 ALA A N 1
ATOM 870 C CA . ALA A 1 114 ? 26.942 -4.012 -80.255 1.00 76.62 114 ALA A CA 1
ATOM 871 C C . ALA A 1 114 ? 27.691 -2.665 -80.268 1.00 76.62 114 ALA A C 1
ATOM 873 O O . ALA A 1 114 ? 28.397 -2.344 -79.317 1.00 76.62 114 ALA A O 1
ATOM 874 N N . GLU A 1 115 ? 27.500 -1.857 -81.315 1.00 75.94 115 GLU A N 1
ATOM 875 C CA . GLU A 1 115 ? 28.089 -0.516 -81.444 1.00 75.94 115 GLU A CA 1
ATOM 876 C C . GLU A 1 115 ? 27.326 0.560 -80.644 1.00 75.94 115 GLU A C 1
ATOM 878 O O . GLU A 1 115 ? 27.726 1.722 -80.611 1.00 75.94 115 GLU A O 1
ATOM 883 N N . SER A 1 116 ? 26.181 0.228 -80.040 1.00 70.88 116 SER A N 1
ATOM 884 C CA . SER A 1 116 ? 25.315 1.194 -79.355 1.00 70.88 116 SER A CA 1
ATOM 885 C C . SER A 1 116 ? 24.879 0.676 -77.988 1.00 70.88 116 SER A C 1
ATOM 887 O O . SER A 1 116 ? 24.750 -0.522 -77.757 1.00 70.88 116 SER A O 1
ATOM 889 N N . THR A 1 117 ? 24.640 1.582 -77.043 1.00 68.50 117 THR A N 1
ATOM 890 C CA . THR A 1 117 ? 24.091 1.193 -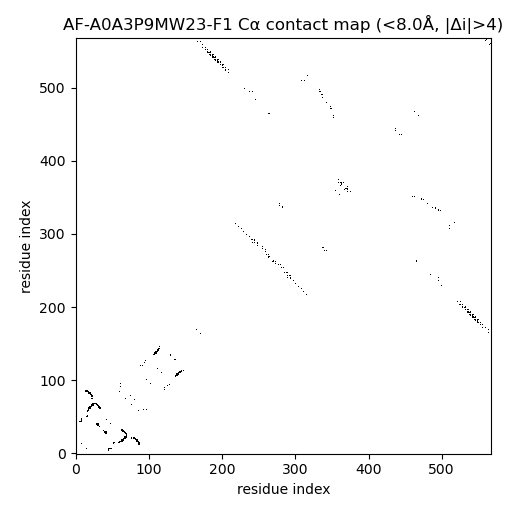75.744 1.00 68.50 117 THR A CA 1
ATOM 891 C C . THR A 1 117 ? 22.597 0.904 -75.872 1.00 68.50 117 THR A C 1
ATOM 893 O O . THR A 1 117 ? 21.875 1.611 -76.571 1.00 68.50 117 THR A O 1
ATOM 896 N N . LEU A 1 118 ? 22.135 -0.144 -75.185 1.00 72.06 118 LEU A N 1
ATOM 897 C CA . LEU A 1 118 ? 20.727 -0.542 -75.168 1.00 72.06 118 LEU A CA 1
ATOM 898 C C . LEU A 1 118 ? 19.850 0.631 -74.698 1.00 72.06 118 LEU A C 1
ATOM 900 O O . LEU A 1 118 ? 20.061 1.145 -73.586 1.00 72.06 118 LEU A O 1
ATOM 904 N N . MET A 1 119 ? 18.889 1.054 -75.521 1.00 70.06 119 MET A N 1
ATOM 905 C CA . MET A 1 119 ? 18.081 2.240 -75.250 1.00 70.06 119 MET A CA 1
ATOM 906 C C . MET A 1 119 ? 17.137 1.999 -74.066 1.00 70.06 119 MET A C 1
ATOM 908 O O . MET A 1 119 ? 16.709 0.879 -73.782 1.00 70.06 119 MET A O 1
ATOM 912 N N . ASN A 1 120 ? 16.795 3.063 -73.334 1.00 72.00 120 ASN A N 1
ATOM 913 C CA . ASN A 1 120 ? 15.884 2.950 -72.188 1.00 72.00 120 ASN A CA 1
ATOM 914 C C . ASN A 1 120 ? 14.468 2.503 -72.602 1.00 72.00 120 ASN A C 1
ATOM 916 O O . ASN A 1 120 ? 13.779 1.893 -71.788 1.00 72.00 120 ASN A O 1
ATOM 920 N N . THR A 1 121 ? 14.053 2.765 -73.845 1.00 72.31 121 THR A N 1
ATOM 921 C CA . THR A 1 121 ? 12.783 2.304 -74.431 1.00 72.31 121 THR A CA 1
ATOM 922 C C . THR A 1 121 ? 12.724 0.778 -74.524 1.00 72.31 121 THR A C 1
ATOM 924 O O . THR A 1 121 ? 11.766 0.171 -74.048 1.00 72.31 121 THR A O 1
ATOM 927 N N . GLU A 1 122 ? 13.795 0.146 -75.009 1.00 75.38 122 GLU A N 1
ATOM 928 C CA . GLU A 1 122 ? 13.936 -1.314 -75.084 1.00 75.38 122 GLU A CA 1
ATOM 929 C C . GLU A 1 122 ? 13.930 -1.944 -73.679 1.00 75.38 122 GLU A C 1
ATOM 931 O O . GLU A 1 122 ? 13.235 -2.931 -73.437 1.00 75.38 122 GLU A O 1
ATOM 936 N N . LYS A 1 123 ? 14.629 -1.336 -72.704 1.00 77.25 123 LYS A N 1
ATOM 937 C CA . LYS A 1 123 ? 14.597 -1.802 -71.297 1.00 77.25 123 LYS A CA 1
ATOM 938 C C . LYS A 1 123 ? 13.197 -1.729 -70.706 1.00 77.25 123 LYS A C 1
ATOM 940 O O . LYS A 1 123 ? 12.780 -2.649 -70.004 1.00 77.25 123 LYS A O 1
ATOM 945 N N . LEU A 1 124 ? 12.491 -0.630 -70.967 1.00 80.69 124 LEU A N 1
ATOM 946 C CA . LEU A 1 124 ? 11.150 -0.399 -70.444 1.00 80.69 124 LEU A CA 1
ATOM 947 C C . LEU A 1 124 ? 10.148 -1.414 -71.008 1.00 80.69 124 LEU A C 1
ATOM 949 O O . LEU A 1 124 ? 9.310 -1.903 -70.253 1.00 80.69 124 LEU A O 1
ATOM 953 N N . PHE A 1 125 ? 10.268 -1.778 -72.290 1.00 81.69 125 PHE A N 1
ATOM 954 C CA . PHE A 1 125 ? 9.456 -2.833 -72.898 1.00 81.69 125 PHE A CA 1
ATOM 955 C C . PHE A 1 125 ? 9.613 -4.163 -72.153 1.00 81.69 125 PHE A C 1
ATOM 957 O O . PHE A 1 125 ? 8.629 -4.727 -71.677 1.00 81.69 125 PHE A O 1
ATOM 964 N N . PHE A 1 126 ? 10.849 -4.627 -71.957 1.00 82.44 126 PHE A N 1
ATOM 965 C CA . PHE A 1 126 ? 11.099 -5.894 -71.263 1.00 82.44 126 PHE A CA 1
ATOM 966 C C . PHE A 1 126 ? 10.744 -5.850 -69.770 1.00 82.44 126 PHE A C 1
ATOM 968 O O . PHE A 1 126 ? 10.312 -6.867 -69.225 1.00 82.44 126 PHE A O 1
ATOM 975 N N . HIS A 1 127 ? 10.845 -4.687 -69.113 1.00 82.38 127 HIS A N 1
ATOM 976 C CA . HIS A 1 127 ? 10.338 -4.514 -67.748 1.00 82.38 127 HIS A CA 1
ATOM 977 C C . HIS A 1 127 ? 8.821 -4.734 -67.694 1.00 82.38 127 HIS A C 1
ATOM 979 O O . HIS A 1 127 ? 8.346 -5.537 -66.893 1.00 82.38 127 HIS A O 1
ATOM 985 N N . LYS A 1 128 ? 8.067 -4.104 -68.602 1.00 82.50 128 LYS A N 1
ATOM 986 C CA . LYS A 1 128 ? 6.612 -4.285 -68.705 1.00 82.50 128 LYS A CA 1
ATOM 987 C C . LYS A 1 128 ? 6.221 -5.726 -69.045 1.00 82.50 128 LYS A C 1
ATOM 989 O O . LYS A 1 128 ? 5.299 -6.261 -68.438 1.00 82.50 128 LYS A O 1
ATOM 994 N N . VAL A 1 129 ? 6.955 -6.398 -69.934 1.00 82.44 129 VAL A N 1
ATOM 995 C CA . VAL A 1 129 ? 6.748 -7.834 -70.207 1.00 82.44 129 VAL A CA 1
ATOM 996 C C . VAL A 1 129 ? 6.990 -8.673 -68.947 1.00 82.44 129 VAL A C 1
ATOM 998 O O . VAL A 1 129 ? 6.200 -9.566 -68.653 1.00 82.44 129 VAL A O 1
ATOM 1001 N N . SER A 1 130 ? 8.024 -8.366 -68.155 1.00 81.31 130 SER A N 1
ATOM 1002 C CA . SER A 1 130 ? 8.322 -9.091 -66.908 1.00 81.31 130 SER A CA 1
ATOM 1003 C C . SER A 1 130 ? 7.298 -8.871 -65.786 1.00 81.31 130 SER A C 1
ATOM 1005 O O . SER A 1 130 ? 7.165 -9.720 -64.907 1.00 81.31 130 SER A O 1
ATOM 1007 N N . GLU A 1 131 ? 6.550 -7.762 -65.822 1.00 84.44 131 GLU A N 1
ATOM 1008 C CA . GLU A 1 131 ? 5.409 -7.529 -64.928 1.00 84.44 131 GLU A CA 1
ATOM 1009 C C . GLU A 1 131 ? 4.190 -8.380 -65.319 1.00 84.44 131 GLU A C 1
ATOM 1011 O O . GLU A 1 131 ? 3.410 -8.770 -64.450 1.00 84.44 131 GLU A O 1
ATOM 1016 N N . ARG A 1 132 ? 4.022 -8.674 -66.617 1.00 82.38 132 ARG A N 1
ATOM 1017 C CA . ARG A 1 132 ? 2.872 -9.416 -67.163 1.00 82.38 132 ARG A CA 1
ATOM 1018 C C . ARG A 1 132 ? 3.097 -10.927 -67.233 1.00 82.38 132 ARG A C 1
ATOM 1020 O O . ARG A 1 132 ? 2.157 -11.686 -67.016 1.00 82.38 132 ARG A O 1
ATOM 1027 N N . ILE A 1 133 ? 4.326 -11.366 -67.502 1.00 81.62 133 ILE A N 1
ATOM 1028 C CA . ILE A 1 133 ? 4.696 -12.777 -67.663 1.00 81.62 133 ILE A CA 1
ATOM 1029 C C . ILE A 1 133 ? 5.678 -13.166 -66.558 1.00 81.62 133 ILE A C 1
ATOM 1031 O O . ILE A 1 133 ? 6.760 -12.595 -66.419 1.00 81.62 133 ILE A O 1
ATOM 1035 N N . SER A 1 134 ? 5.329 -14.184 -65.769 1.00 75.06 134 SER A N 1
ATOM 1036 C CA . SER A 1 134 ? 6.200 -14.683 -64.707 1.00 75.06 134 SER A CA 1
ATOM 1037 C C . SER A 1 134 ? 7.353 -15.502 -65.303 1.00 75.06 134 SER A C 1
ATOM 1039 O O . SER A 1 134 ? 7.185 -16.687 -65.575 1.00 75.06 134 SER A O 1
ATOM 1041 N N . LYS A 1 135 ? 8.530 -14.878 -65.451 1.00 80.00 135 LYS A N 1
ATOM 1042 C CA . LYS A 1 135 ? 9.780 -15.461 -65.995 1.00 80.00 135 LYS A CA 1
ATOM 1043 C C . LYS A 1 135 ? 9.747 -15.754 -67.511 1.00 80.00 135 LYS A C 1
ATOM 1045 O O . LYS A 1 135 ? 9.799 -16.920 -67.898 1.00 80.00 135 LYS A O 1
ATOM 1050 N N . PRO A 1 136 ? 9.719 -14.722 -68.373 1.00 84.44 136 PRO A N 1
ATOM 1051 C CA . PRO A 1 136 ? 9.879 -14.915 -69.813 1.00 84.44 136 PRO A CA 1
ATOM 1052 C C . PRO A 1 136 ? 11.278 -15.464 -70.143 1.00 84.44 136 PRO A C 1
ATOM 1054 O O . PRO A 1 136 ? 12.275 -15.039 -69.553 1.00 84.44 136 PRO A O 1
ATOM 1057 N N . ASN A 1 137 ? 11.370 -16.381 -71.111 1.00 86.81 137 ASN A N 1
ATOM 1058 C CA . ASN A 1 137 ? 12.657 -16.826 -71.647 1.00 86.81 137 ASN A CA 1
ATOM 1059 C C . ASN A 1 137 ? 13.183 -15.759 -72.610 1.00 86.81 137 ASN A C 1
ATOM 1061 O O . ASN A 1 137 ? 12.701 -15.654 -73.735 1.00 86.81 137 ASN A O 1
ATOM 1065 N N . VAL A 1 138 ? 14.149 -14.953 -72.170 1.00 87.06 138 VAL A N 1
ATOM 1066 C CA . VAL A 1 138 ? 14.700 -13.857 -72.977 1.00 87.06 138 VAL A CA 1
ATOM 1067 C C . VAL A 1 138 ? 16.112 -14.201 -73.445 1.00 87.06 138 VAL A C 1
ATOM 1069 O O . VAL A 1 138 ? 17.013 -14.383 -72.625 1.00 87.06 138 VAL A O 1
ATOM 1072 N N . PHE A 1 139 ? 16.326 -14.235 -74.759 1.00 89.56 139 PHE A N 1
ATOM 1073 C CA . PHE A 1 139 ? 17.657 -14.242 -75.363 1.00 89.56 139 PHE A CA 1
ATOM 1074 C C . PHE A 1 139 ? 18.049 -12.827 -75.768 1.00 89.56 139 PHE A C 1
ATOM 1076 O O . PHE A 1 139 ? 17.289 -12.128 -76.431 1.00 89.56 139 PHE A O 1
ATOM 1083 N N . ILE A 1 140 ? 19.260 -12.416 -75.402 1.00 86.69 140 ILE A N 1
ATOM 1084 C CA . ILE A 1 140 ? 19.826 -11.130 -75.810 1.00 86.69 140 ILE A CA 1
ATOM 1085 C C . ILE A 1 140 ? 20.872 -11.413 -76.884 1.00 86.69 140 ILE A C 1
ATOM 1087 O O . ILE A 1 140 ? 21.866 -12.091 -76.628 1.00 86.69 140 ILE A O 1
ATOM 1091 N N . LEU A 1 141 ? 20.631 -10.914 -78.093 1.00 86.69 141 LEU A N 1
ATOM 1092 C CA . LEU A 1 141 ? 21.529 -11.041 -79.231 1.00 86.69 141 LEU A CA 1
ATOM 1093 C C . LEU A 1 141 ? 22.167 -9.687 -79.520 1.00 86.69 141 LEU A C 1
ATOM 1095 O O . LEU A 1 141 ? 21.506 -8.7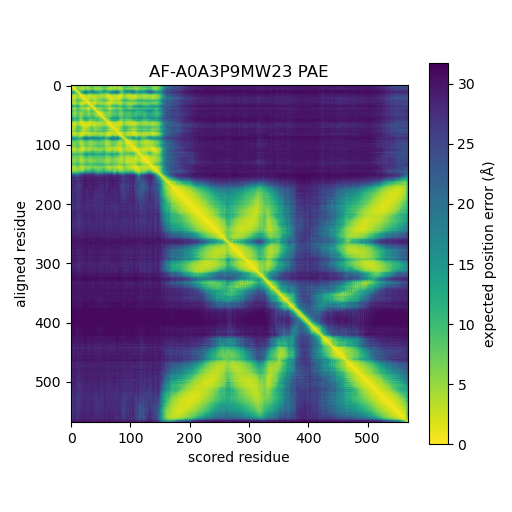74 -80.007 1.00 86.69 141 LEU A O 1
ATOM 1099 N N . HIS A 1 142 ? 23.466 -9.573 -79.258 1.00 82.56 142 HIS A N 1
ATOM 1100 C CA . HIS A 1 142 ? 24.251 -8.427 -79.703 1.00 82.56 142 HIS A CA 1
ATOM 1101 C C . HIS A 1 142 ? 24.637 -8.608 -81.173 1.00 82.56 142 HIS A C 1
ATOM 1103 O O . HIS A 1 142 ? 25.533 -9.380 -81.516 1.00 82.56 142 HIS A O 1
ATOM 1109 N N . ASN A 1 143 ? 23.914 -7.923 -82.050 1.00 81.06 143 ASN A N 1
ATOM 1110 C CA . ASN A 1 143 ? 24.171 -7.887 -83.480 1.00 81.06 143 ASN A CA 1
ATOM 1111 C C . ASN A 1 143 ? 25.341 -6.939 -83.797 1.00 81.06 143 ASN A C 1
ATOM 1113 O O . ASN A 1 143 ? 25.604 -6.012 -83.036 1.00 81.06 143 ASN A O 1
ATOM 1117 N N . ARG A 1 144 ? 26.014 -7.149 -84.934 1.00 77.81 144 ARG A N 1
ATOM 1118 C CA . ARG A 1 144 ? 27.212 -6.390 -85.360 1.00 77.81 144 ARG A CA 1
ATOM 1119 C C . ARG A 1 144 ? 28.418 -6.483 -84.415 1.00 77.81 144 ARG A C 1
ATOM 1121 O O . ARG A 1 144 ? 29.212 -5.553 -84.306 1.00 77.81 144 ARG A O 1
ATOM 1128 N N . TRP A 1 145 ? 28.568 -7.607 -83.714 1.00 75.88 145 TRP A N 1
ATOM 1129 C CA . TRP A 1 145 ? 29.717 -7.830 -82.828 1.00 75.88 145 TRP A CA 1
ATOM 1130 C C . TRP A 1 145 ? 31.062 -7.766 -83.572 1.00 75.88 145 TRP A C 1
ATOM 1132 O O . TRP A 1 145 ? 32.062 -7.327 -83.015 1.00 75.88 145 TRP A O 1
ATOM 1142 N N . ASP A 1 146 ? 31.081 -8.142 -84.848 1.00 75.81 146 ASP A N 1
ATOM 1143 C CA . ASP A 1 146 ? 32.231 -8.035 -85.745 1.00 75.81 146 ASP A CA 1
ATOM 1144 C C . ASP A 1 146 ? 32.791 -6.609 -85.858 1.00 75.81 146 ASP A C 1
ATOM 1146 O O . ASP A 1 146 ? 34.007 -6.453 -85.944 1.00 75.81 146 ASP A O 1
ATOM 1150 N N . ALA A 1 147 ? 31.951 -5.574 -85.762 1.00 67.69 147 ALA A N 1
ATOM 1151 C CA . ALA A 1 147 ? 32.405 -4.183 -85.767 1.00 67.69 147 ALA A CA 1
ATOM 1152 C C . ALA A 1 147 ? 33.243 -3.826 -84.521 1.00 67.69 147 ALA A C 1
ATOM 1154 O O . ALA A 1 147 ? 34.179 -3.032 -84.611 1.00 67.69 147 ALA A O 1
ATOM 1155 N N . SER A 1 148 ? 32.956 -4.456 -83.375 1.00 62.91 148 SER A N 1
ATOM 1156 C CA . SER A 1 148 ? 33.631 -4.199 -82.090 1.00 62.91 148 SER A CA 1
ATOM 1157 C C . SER A 1 148 ? 34.992 -4.891 -81.932 1.00 62.91 148 SER A C 1
ATOM 1159 O O . SER A 1 148 ? 35.754 -4.555 -81.033 1.00 62.91 148 SER A O 1
ATOM 1161 N N . VAL A 1 149 ? 35.327 -5.838 -82.816 1.00 61.28 149 VAL A N 1
ATOM 1162 C CA . VAL A 1 149 ? 36.573 -6.632 -82.767 1.00 61.28 149 VAL A CA 1
ATOM 1163 C C . VAL A 1 149 ? 37.766 -5.886 -83.399 1.00 61.28 149 VAL A C 1
ATOM 1165 O O . VAL A 1 149 ? 38.889 -6.380 -83.394 1.00 61.28 149 VAL A O 1
ATOM 1168 N N . THR A 1 150 ? 37.560 -4.672 -83.918 1.00 56.00 150 THR A N 1
ATOM 1169 C CA . THR A 1 150 ? 38.579 -3.914 -84.670 1.00 56.00 150 THR A CA 1
ATOM 1170 C C . THR A 1 150 ? 39.372 -2.897 -83.831 1.00 56.00 150 THR A C 1
ATOM 1172 O O . THR A 1 150 ? 39.900 -1.939 -84.395 1.00 56.00 150 THR A O 1
ATOM 1175 N N . GLU A 1 151 ? 39.494 -3.079 -82.511 1.00 53.66 151 GLU A N 1
ATOM 1176 C CA . GLU A 1 151 ? 40.373 -2.245 -81.667 1.00 53.66 151 GLU A CA 1
ATOM 1177 C C . GLU A 1 151 ? 41.612 -3.028 -81.173 1.00 53.66 151 GLU A C 1
ATOM 1179 O O . GLU A 1 151 ? 41.467 -4.148 -80.682 1.00 53.66 151 GLU A O 1
ATOM 1184 N N . PRO A 1 152 ? 42.845 -2.493 -81.327 1.00 49.78 152 PRO A N 1
ATOM 1185 C CA . PRO A 1 152 ? 44.079 -3.206 -80.988 1.00 49.78 152 PRO A CA 1
ATOM 1186 C C . PRO A 1 152 ? 44.319 -3.362 -79.472 1.00 49.78 152 PRO A C 1
ATOM 1188 O O . PRO A 1 152 ? 44.100 -2.449 -78.682 1.00 49.78 152 PRO A O 1
ATOM 1191 N N . GLU A 1 153 ? 44.816 -4.547 -79.100 1.00 51.50 153 GLU A N 1
ATOM 1192 C CA . GLU A 1 153 ? 44.943 -5.097 -77.744 1.00 51.50 153 GLU A CA 1
ATOM 1193 C C . GLU A 1 153 ? 46.150 -4.592 -76.910 1.00 51.50 153 GLU A C 1
ATOM 1195 O O . GLU A 1 153 ? 47.256 -4.383 -77.410 1.00 51.50 153 GLU A O 1
ATOM 1200 N N . LEU A 1 154 ? 45.935 -4.603 -75.584 1.00 52.50 154 LEU A N 1
ATOM 1201 C CA . LEU A 1 154 ? 46.852 -5.053 -74.513 1.00 52.50 154 LEU A CA 1
ATOM 1202 C C . LEU A 1 154 ? 47.638 -4.067 -73.621 1.00 52.50 154 LEU A C 1
ATOM 1204 O O . LEU A 1 154 ? 48.251 -4.541 -72.667 1.00 52.50 154 LEU A O 1
ATOM 1208 N N . ILE A 1 155 ? 47.581 -2.743 -73.800 1.00 50.50 155 ILE A N 1
ATOM 1209 C CA . ILE A 1 155 ? 48.173 -1.799 -72.808 1.00 50.50 155 ILE A CA 1
ATOM 1210 C C . ILE A 1 155 ? 47.095 -1.094 -71.967 1.00 50.50 155 ILE A C 1
ATOM 1212 O O . ILE A 1 155 ? 47.312 -0.800 -70.793 1.00 50.50 155 ILE A O 1
ATOM 1216 N N . ASP A 1 156 ? 45.882 -0.955 -72.500 1.00 52.31 156 ASP A N 1
ATOM 1217 C CA . ASP A 1 156 ? 44.807 -0.245 -71.812 1.00 52.31 156 ASP A CA 1
ATOM 1218 C C . ASP A 1 156 ? 43.928 -1.138 -70.926 1.00 52.31 156 ASP A C 1
ATOM 1220 O O . ASP A 1 156 ? 43.086 -0.625 -70.210 1.00 52.31 156 ASP A O 1
ATOM 1224 N N . GLN A 1 157 ? 44.078 -2.464 -70.892 1.00 52.19 157 GLN A N 1
ATOM 1225 C CA . GLN A 1 157 ? 43.112 -3.312 -70.169 1.00 52.19 157 GLN A CA 1
ATOM 1226 C C . GLN A 1 157 ? 43.228 -3.204 -68.636 1.00 52.19 157 GLN A C 1
ATOM 1228 O O . GLN A 1 157 ? 42.214 -3.217 -67.934 1.00 52.19 157 GLN A O 1
ATOM 1233 N N . GLU A 1 158 ? 44.437 -3.032 -68.095 1.00 52.72 158 GLU A N 1
ATOM 1234 C CA . GLU A 1 158 ? 44.646 -2.831 -66.654 1.00 52.72 158 GLU A CA 1
ATOM 1235 C C . GLU A 1 158 ? 44.290 -1.394 -66.235 1.00 52.72 158 GLU A C 1
ATOM 1237 O O . GLU A 1 158 ? 43.550 -1.205 -65.270 1.00 52.72 158 GLU A O 1
ATOM 1242 N N . PHE A 1 159 ? 44.668 -0.394 -67.042 1.00 52.28 159 PHE A N 1
ATOM 1243 C CA . PHE A 1 159 ? 44.274 1.005 -66.840 1.00 52.28 159 PHE A CA 1
ATOM 1244 C C . PHE A 1 159 ? 42.767 1.236 -67.028 1.00 52.28 159 PHE A C 1
ATOM 1246 O O . PHE A 1 159 ? 42.161 1.920 -66.206 1.00 52.28 159 PHE A O 1
ATOM 1253 N N . ILE A 1 160 ? 42.121 0.641 -68.034 1.00 55.22 160 ILE A N 1
ATOM 1254 C CA . ILE A 1 160 ? 40.665 0.700 -68.240 1.00 55.22 160 ILE A CA 1
ATOM 1255 C C . ILE A 1 160 ? 39.945 -0.093 -67.152 1.00 55.22 160 ILE A C 1
ATOM 1257 O O . ILE A 1 160 ? 38.936 0.393 -66.659 1.00 55.22 160 ILE A O 1
ATOM 1261 N N . SER A 1 161 ? 40.428 -1.263 -66.713 1.00 62.31 161 SER A N 1
ATOM 1262 C CA . SER A 1 161 ? 39.764 -2.007 -65.629 1.00 62.31 161 SER A CA 1
ATOM 1263 C C . SER A 1 161 ? 39.861 -1.286 -64.280 1.00 62.31 161 SER A C 1
ATOM 1265 O O . SER A 1 161 ? 38.843 -1.164 -63.599 1.00 62.31 161 SER A O 1
ATOM 1267 N N . GLN A 1 162 ? 41.020 -0.721 -63.921 1.00 58.50 162 GLN A N 1
ATOM 1268 C CA . GLN A 1 162 ? 41.171 0.082 -62.703 1.00 58.50 162 GLN A C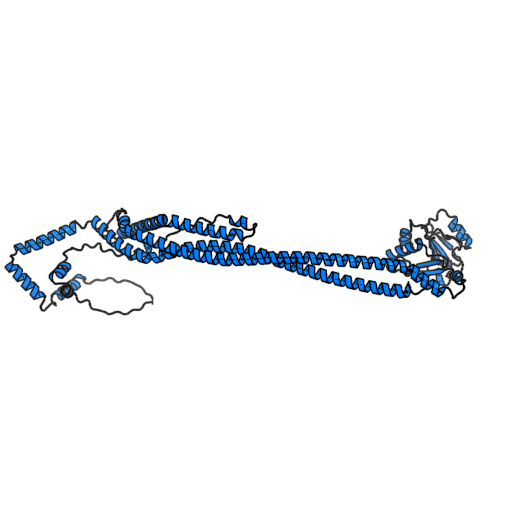A 1
ATOM 1269 C C . GLN A 1 162 ? 40.405 1.405 -62.793 1.00 58.50 162 GLN A C 1
ATOM 1271 O O . GLN A 1 162 ? 39.695 1.765 -61.854 1.00 58.50 162 GLN A O 1
ATOM 1276 N N . SER A 1 163 ? 40.449 2.093 -63.937 1.00 63.62 163 SER A N 1
ATOM 1277 C CA . SER A 1 163 ? 39.681 3.327 -64.158 1.00 63.62 163 SER A CA 1
ATOM 1278 C C . SER A 1 163 ? 38.173 3.064 -64.213 1.00 63.62 163 SER A C 1
ATOM 1280 O O . SER A 1 163 ? 37.392 3.881 -63.732 1.00 63.62 163 SER A O 1
ATOM 1282 N N . ALA A 1 164 ? 37.732 1.911 -64.727 1.00 65.00 164 ALA A N 1
ATOM 1283 C CA . ALA A 1 164 ? 36.332 1.482 -64.722 1.00 65.00 164 ALA A CA 1
ATOM 1284 C C . ALA A 1 164 ? 35.861 1.078 -63.320 1.00 65.00 164 ALA A C 1
ATOM 1286 O O . ALA A 1 164 ? 34.735 1.397 -62.943 1.00 65.00 164 ALA A O 1
ATOM 1287 N N . VAL A 1 165 ? 36.701 0.405 -62.525 1.00 66.75 165 VAL A N 1
ATOM 1288 C CA . VAL A 1 165 ? 36.402 0.106 -61.115 1.00 66.75 165 VAL A CA 1
ATOM 1289 C C . VAL A 1 165 ? 36.320 1.403 -60.316 1.00 66.75 165 VAL A C 1
ATOM 1291 O O . VAL A 1 165 ? 35.355 1.595 -59.582 1.00 66.75 165 VAL A O 1
ATOM 1294 N N . ARG A 1 166 ? 37.258 2.330 -60.515 1.00 69.00 166 ARG A N 1
ATOM 1295 C CA . ARG A 1 166 ? 37.243 3.648 -59.878 1.00 69.00 166 ARG A CA 1
ATOM 1296 C C . ARG A 1 166 ? 35.990 4.436 -60.261 1.00 69.00 166 ARG A C 1
ATOM 1298 O O . ARG A 1 166 ? 35.185 4.739 -59.393 1.00 69.00 166 ARG A O 1
ATOM 1305 N N . THR A 1 167 ? 35.726 4.651 -61.548 1.00 69.50 167 THR A N 1
ATOM 1306 C CA . THR A 1 167 ? 34.541 5.411 -61.998 1.00 69.50 167 THR A CA 1
ATOM 1307 C C . THR A 1 167 ? 33.208 4.767 -61.608 1.00 69.50 167 THR A C 1
ATOM 1309 O O . THR A 1 167 ? 32.258 5.491 -61.312 1.00 69.50 167 THR A O 1
ATOM 1312 N N . LYS A 1 168 ? 33.115 3.428 -61.548 1.00 76.25 168 LYS A N 1
ATOM 1313 C CA . LYS A 1 168 ? 31.898 2.742 -61.082 1.00 76.25 168 LYS A CA 1
ATOM 1314 C C . LYS A 1 168 ? 31.739 2.779 -59.566 1.00 76.25 168 LYS A C 1
ATOM 1316 O O . LYS A 1 168 ? 30.643 3.049 -59.092 1.00 76.25 168 LYS A O 1
ATOM 1321 N N . PHE A 1 169 ? 32.784 2.476 -58.797 1.00 80.38 169 PHE A N 1
ATOM 1322 C CA . PHE A 1 169 ? 32.658 2.226 -57.357 1.00 80.38 169 PHE A CA 1
ATOM 1323 C C . PHE A 1 169 ? 33.028 3.417 -56.474 1.00 80.38 169 PHE A C 1
ATOM 1325 O O . PHE A 1 169 ? 32.626 3.420 -55.314 1.00 80.38 169 PHE A O 1
ATOM 1332 N N . GLU A 1 170 ? 33.720 4.442 -56.974 1.00 79.44 170 GLU A N 1
ATOM 1333 C CA . GLU A 1 170 ? 34.120 5.620 -56.186 1.00 79.44 170 GLU A CA 1
ATOM 1334 C C . GLU A 1 170 ? 32.897 6.337 -55.599 1.00 79.44 170 GLU A C 1
ATOM 1336 O O . GLU A 1 170 ? 32.807 6.506 -54.383 1.00 79.44 170 GLU A O 1
ATOM 1341 N N . GLN A 1 171 ? 31.879 6.628 -56.417 1.00 82.00 171 GLN A N 1
ATOM 1342 C CA . GLN A 1 171 ? 30.628 7.233 -55.935 1.00 82.00 171 GLN A CA 1
ATOM 1343 C C . GLN A 1 171 ? 29.890 6.340 -54.926 1.00 82.00 171 GLN A C 1
ATOM 1345 O O . GLN A 1 171 ? 29.357 6.832 -53.929 1.00 82.00 171 GLN A O 1
ATOM 1350 N N . HIS A 1 172 ? 29.865 5.024 -55.153 1.00 83.00 172 HIS A N 1
ATOM 1351 C CA . HIS A 1 172 ? 29.237 4.077 -54.229 1.00 83.00 172 HIS A CA 1
ATOM 1352 C C . HIS A 1 172 ? 30.000 3.963 -52.905 1.00 83.00 172 HIS A C 1
ATOM 1354 O O . HIS A 1 172 ? 29.367 3.851 -51.859 1.00 83.00 172 HIS A O 1
ATOM 1360 N N . THR A 1 173 ? 31.330 4.052 -52.938 1.00 85.69 173 THR A N 1
ATOM 1361 C CA . THR A 1 173 ? 32.200 4.005 -51.755 1.00 85.69 173 THR A CA 1
ATOM 1362 C C . THR A 1 173 ? 32.014 5.260 -50.911 1.00 85.69 173 THR A C 1
ATOM 1364 O O . THR A 1 173 ? 31.801 5.154 -49.707 1.00 85.69 173 THR A O 1
ATOM 1367 N N . VAL A 1 174 ? 31.984 6.439 -51.543 1.00 85.44 174 VAL A N 1
ATOM 1368 C CA . VAL A 1 174 ? 31.700 7.714 -50.863 1.00 85.44 174 VAL A CA 1
ATOM 1369 C C . VAL A 1 174 ? 30.302 7.708 -50.240 1.00 85.44 174 VAL A C 1
ATOM 1371 O O . VAL A 1 174 ? 30.137 8.084 -49.081 1.00 85.44 174 VAL A O 1
ATOM 1374 N N . ARG A 1 175 ? 29.286 7.222 -50.965 1.00 88.19 175 ARG A N 1
ATOM 1375 C CA . ARG A 1 175 ? 27.927 7.095 -50.419 1.00 88.19 175 ARG A CA 1
ATOM 1376 C C . ARG A 1 175 ? 27.860 6.087 -49.263 1.00 88.19 175 ARG A C 1
ATOM 1378 O O . ARG A 1 175 ? 27.163 6.343 -48.288 1.00 88.19 175 ARG A O 1
ATOM 1385 N N . ALA A 1 176 ? 28.562 4.956 -49.345 1.00 89.88 176 ALA A N 1
ATOM 1386 C CA . ALA A 1 176 ? 28.611 3.966 -48.266 1.00 89.88 176 ALA A CA 1
ATOM 1387 C C . ALA A 1 176 ? 29.277 4.526 -46.998 1.00 89.88 176 ALA A C 1
ATOM 1389 O O . ALA A 1 176 ? 28.813 4.247 -45.891 1.00 89.88 176 ALA A O 1
ATOM 1390 N N . TRP A 1 177 ? 30.306 5.361 -47.163 1.00 90.31 177 TRP A N 1
ATOM 1391 C CA . TRP A 1 177 ? 30.930 6.118 -46.080 1.00 90.31 177 TRP A CA 1
ATOM 1392 C C . TRP A 1 177 ? 29.946 7.057 -45.386 1.00 90.31 177 TRP A C 1
ATOM 1394 O O . TRP A 1 177 ? 29.763 6.942 -44.178 1.00 90.31 177 TRP A O 1
ATOM 1404 N N . GLN A 1 178 ? 29.243 7.896 -46.153 1.00 92.75 178 GLN A N 1
ATOM 1405 C CA . GLN A 1 178 ? 28.224 8.810 -45.618 1.00 92.75 178 GLN A CA 1
ATOM 1406 C C . GLN A 1 178 ? 27.141 8.056 -44.837 1.00 92.75 178 GLN A C 1
ATOM 1408 O O . GLN A 1 178 ? 26.829 8.408 -43.706 1.00 92.75 178 GLN A O 1
ATOM 1413 N N . ILE A 1 179 ? 26.627 6.954 -45.395 1.00 92.75 179 ILE A N 1
ATOM 1414 C CA . ILE A 1 179 ? 25.620 6.123 -44.719 1.00 92.75 179 ILE A CA 1
ATOM 1415 C C . ILE A 1 179 ? 26.167 5.544 -43.405 1.00 92.75 179 ILE A C 1
ATOM 1417 O O . ILE A 1 179 ? 25.454 5.491 -42.404 1.00 92.75 179 ILE A O 1
ATOM 1421 N N . THR A 1 180 ? 27.418 5.082 -43.395 1.00 93.69 180 THR A N 1
ATOM 1422 C CA . THR A 1 180 ? 28.037 4.482 -42.203 1.00 93.69 180 THR A CA 1
ATOM 1423 C C . THR A 1 180 ? 28.280 5.529 -41.114 1.00 93.69 180 THR A C 1
ATOM 1425 O O . THR A 1 180 ? 28.021 5.261 -39.937 1.00 93.69 180 THR A O 1
ATOM 1428 N N . GLU A 1 181 ? 28.705 6.732 -41.501 1.00 94.12 181 GLU A N 1
ATOM 1429 C CA . GLU A 1 181 ? 28.859 7.888 -40.616 1.00 94.12 181 GLU A CA 1
ATOM 1430 C C . GLU A 1 181 ? 27.510 8.322 -40.018 1.00 94.12 181 GLU A C 1
ATOM 1432 O O . GLU A 1 181 ? 27.389 8.427 -38.794 1.00 94.12 181 GLU A O 1
ATOM 1437 N N . ASP A 1 182 ? 26.467 8.440 -40.846 1.00 94.44 182 ASP A N 1
ATOM 1438 C CA . ASP A 1 182 ? 25.102 8.759 -40.411 1.00 94.44 182 ASP A CA 1
ATOM 1439 C C . ASP A 1 182 ? 24.566 7.718 -39.415 1.00 94.44 182 ASP A C 1
ATOM 1441 O O . ASP A 1 182 ? 23.997 8.065 -38.375 1.00 94.44 182 ASP A O 1
ATOM 1445 N N . ILE A 1 183 ? 24.779 6.421 -39.682 1.00 94.69 183 ILE A N 1
ATOM 1446 C CA . ILE A 1 183 ? 24.382 5.341 -38.767 1.00 94.69 183 ILE A CA 1
ATOM 1447 C C . ILE A 1 183 ? 25.110 5.475 -37.428 1.00 94.69 183 ILE A C 1
ATOM 1449 O O . ILE A 1 183 ? 24.474 5.337 -36.380 1.00 94.69 183 ILE A O 1
ATOM 1453 N N . LYS A 1 184 ? 26.423 5.743 -37.429 1.00 94.75 184 LYS A N 1
ATOM 1454 C CA . LYS A 1 184 ? 27.191 5.943 -36.189 1.00 94.75 184 LYS A CA 1
ATOM 1455 C C . LYS A 1 184 ? 26.652 7.138 -35.405 1.00 94.75 184 LYS A C 1
ATOM 1457 O O . LYS A 1 184 ? 26.358 6.976 -34.222 1.00 94.75 184 LYS A O 1
ATOM 1462 N N . ALA A 1 185 ? 26.425 8.274 -36.066 1.00 95.62 185 ALA A N 1
ATOM 1463 C CA . ALA A 1 185 ? 25.890 9.482 -35.444 1.00 95.62 185 ALA A CA 1
ATOM 1464 C C . ALA A 1 185 ? 24.504 9.252 -34.815 1.00 95.62 185 ALA A C 1
ATOM 1466 O O . ALA A 1 185 ? 24.278 9.601 -33.653 1.00 95.62 185 ALA A O 1
ATOM 1467 N N . VAL A 1 186 ? 23.586 8.595 -35.535 1.00 96.12 186 VAL A N 1
ATOM 1468 C CA . VAL A 1 186 ? 22.251 8.251 -35.016 1.00 96.12 186 VAL A CA 1
ATOM 1469 C C . VAL A 1 186 ? 22.350 7.280 -33.837 1.00 96.12 186 VAL A C 1
ATOM 1471 O O . VAL A 1 186 ? 21.660 7.460 -32.830 1.00 96.12 186 VAL A O 1
ATOM 1474 N N . MET A 1 187 ? 23.208 6.259 -33.919 1.00 95.94 187 MET A N 1
ATOM 1475 C CA . MET A 1 187 ? 23.379 5.299 -32.826 1.00 95.94 187 MET A CA 1
ATOM 1476 C C . MET A 1 187 ? 23.978 5.959 -31.582 1.00 95.94 187 MET A C 1
ATOM 1478 O O . MET A 1 187 ? 23.487 5.692 -30.483 1.00 95.94 187 MET A O 1
ATOM 1482 N N . ASP A 1 188 ? 24.960 6.847 -31.731 1.00 95.75 188 ASP A N 1
ATOM 1483 C CA . ASP A 1 188 ? 25.533 7.606 -30.618 1.00 95.75 188 ASP A CA 1
ATOM 1484 C C . ASP A 1 188 ? 24.501 8.540 -29.979 1.00 95.75 188 ASP A C 1
ATOM 1486 O O . ASP A 1 188 ? 24.350 8.526 -28.755 1.00 95.75 188 ASP A O 1
ATOM 1490 N N . ALA A 1 189 ? 23.697 9.245 -30.782 1.00 96.38 189 ALA A N 1
ATOM 1491 C CA . ALA A 1 189 ? 22.588 10.057 -30.281 1.00 96.38 189 ALA A CA 1
ATOM 1492 C C . ALA A 1 189 ? 21.570 9.218 -29.483 1.00 96.38 189 ALA A C 1
ATOM 1494 O O . ALA A 1 189 ? 21.170 9.606 -28.384 1.00 96.38 189 ALA A O 1
ATOM 1495 N N . ILE A 1 190 ? 21.194 8.031 -29.980 1.00 95.94 190 ILE A N 1
ATOM 1496 C CA . ILE A 1 190 ? 20.307 7.099 -29.264 1.00 95.94 190 ILE A CA 1
ATOM 1497 C C . ILE A 1 190 ? 20.963 6.598 -27.972 1.00 95.94 190 ILE A C 1
ATOM 1499 O O . ILE A 1 190 ? 20.296 6.513 -26.941 1.00 95.94 190 ILE A O 1
ATOM 1503 N N . ASN A 1 191 ? 22.254 6.256 -27.999 1.00 95.75 191 ASN A N 1
ATOM 1504 C CA . ASN A 1 191 ? 22.985 5.772 -26.828 1.00 95.75 191 ASN A CA 1
ATOM 1505 C C . ASN A 1 191 ? 23.022 6.843 -25.728 1.00 95.75 191 ASN A C 1
ATOM 1507 O O . ASN A 1 191 ? 22.681 6.525 -24.588 1.00 95.75 191 ASN A O 1
ATOM 1511 N N . ILE A 1 192 ? 23.350 8.091 -26.076 1.00 95.94 192 ILE A N 1
ATOM 1512 C CA . ILE A 1 192 ? 23.375 9.235 -25.151 1.00 95.94 192 ILE A CA 1
ATOM 1513 C C . ILE A 1 192 ? 21.970 9.497 -24.597 1.00 95.94 192 ILE A C 1
ATOM 1515 O O . ILE A 1 192 ? 21.765 9.399 -23.389 1.00 95.94 192 ILE A O 1
ATOM 1519 N N . ALA A 1 193 ? 20.969 9.684 -25.464 1.00 95.94 193 ALA A N 1
ATOM 1520 C CA . ALA A 1 193 ? 19.598 9.958 -25.031 1.00 95.94 193 ALA A CA 1
ATOM 1521 C C . ALA A 1 193 ? 19.013 8.828 -24.162 1.00 95.94 193 ALA A C 1
ATOM 1523 O O . ALA A 1 193 ? 18.285 9.080 -23.199 1.00 95.94 193 ALA A O 1
ATOM 1524 N N . SER A 1 194 ? 19.331 7.566 -24.475 1.00 95.69 194 SER A N 1
ATOM 1525 C CA . SER A 1 194 ? 18.903 6.418 -23.667 1.00 95.69 194 SER A CA 1
ATOM 1526 C 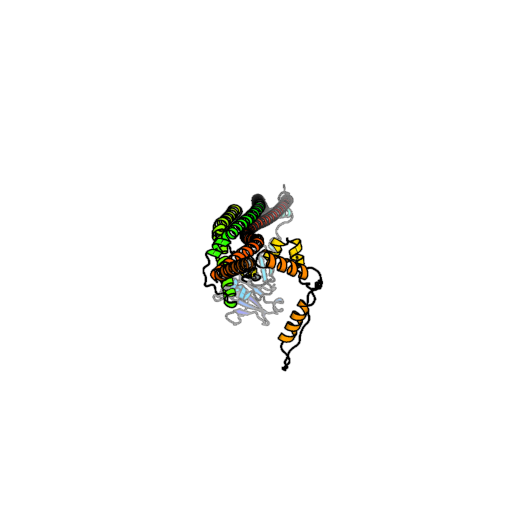C . SER A 1 194 ? 19.585 6.369 -22.298 1.00 95.69 194 SER A C 1
ATOM 1528 O O . SER A 1 194 ? 18.941 5.968 -21.327 1.00 95.69 194 SER A O 1
ATOM 1530 N N . ALA A 1 195 ? 20.850 6.797 -22.205 1.00 95.69 195 ALA A N 1
ATOM 1531 C CA . ALA A 1 195 ? 21.594 6.879 -20.954 1.00 95.69 195 ALA A CA 1
ATOM 1532 C C . ALA A 1 195 ? 21.049 7.998 -20.057 1.00 95.69 195 ALA A C 1
ATOM 1534 O O . ALA A 1 195 ? 20.741 7.732 -18.896 1.00 95.69 195 ALA A O 1
ATOM 1535 N N . ASP A 1 196 ? 20.814 9.191 -20.606 1.00 96.38 196 ASP A N 1
ATOM 1536 C CA . ASP A 1 196 ? 20.242 10.319 -19.862 1.00 96.38 196 ASP A CA 1
ATOM 1537 C C . ASP A 1 196 ? 18.846 9.974 -19.334 1.00 96.38 196 ASP A C 1
ATOM 1539 O O . ASP A 1 196 ? 18.555 10.105 -18.145 1.00 96.38 196 ASP A O 1
ATOM 1543 N N . ARG A 1 197 ? 17.983 9.408 -20.194 1.00 95.81 197 ARG A N 1
ATOM 1544 C CA . ARG A 1 197 ? 16.638 8.981 -19.782 1.00 95.81 197 ARG A CA 1
ATOM 1545 C C . ARG A 1 197 ? 16.684 7.890 -18.715 1.00 95.81 197 ARG A C 1
ATOM 1547 O O . ARG A 1 197 ? 15.788 7.834 -17.872 1.00 95.81 197 ARG A O 1
ATOM 1554 N N . LYS A 1 198 ? 17.692 7.011 -18.760 1.00 97.06 198 LYS A N 1
ATOM 1555 C CA . LYS A 1 198 ? 17.896 5.959 -17.760 1.00 97.06 198 LYS A CA 1
ATOM 1556 C C . LYS A 1 198 ? 18.256 6.565 -16.407 1.00 97.06 198 LYS A C 1
ATOM 1558 O O . LYS A 1 198 ? 17.694 6.109 -15.417 1.00 97.06 198 LYS A O 1
ATOM 1563 N N . ILE A 1 199 ? 19.139 7.564 -16.370 1.00 96.69 199 ILE A N 1
ATOM 1564 C CA . ILE A 1 199 ? 19.516 8.271 -15.138 1.00 96.69 199 ILE A CA 1
ATOM 1565 C C . ILE A 1 199 ? 18.275 8.909 -14.505 1.00 96.69 199 ILE A C 1
ATOM 1567 O O . ILE A 1 199 ? 17.957 8.572 -13.369 1.00 96.69 199 ILE A O 1
ATOM 1571 N N . CYS A 1 200 ? 17.480 9.670 -15.268 1.00 96.38 200 CYS A N 1
ATOM 1572 C CA . CYS A 1 200 ? 16.238 10.251 -14.741 1.00 96.38 200 CYS A CA 1
ATOM 1573 C C . CYS A 1 200 ? 15.268 9.183 -14.205 1.00 96.38 200 CYS A C 1
ATOM 1575 O O . CYS A 1 200 ? 14.682 9.343 -13.142 1.00 96.38 200 CYS A O 1
ATOM 1577 N N . CYS A 1 201 ? 15.104 8.056 -14.915 1.00 95.62 201 CYS A N 1
ATOM 1578 C CA . CYS A 1 201 ? 14.237 6.971 -14.438 1.00 95.62 201 CYS A CA 1
ATOM 1579 C C . CYS A 1 201 ? 14.770 6.302 -13.158 1.00 95.62 201 CYS A C 1
ATOM 1581 O O . CYS A 1 201 ? 13.976 5.773 -12.380 1.00 95.62 201 CYS A O 1
ATOM 1583 N N . LEU A 1 202 ? 16.094 6.250 -12.967 1.00 96.81 202 LEU A N 1
ATOM 1584 C CA . LEU A 1 202 ? 16.719 5.714 -11.756 1.00 96.81 202 LEU A CA 1
ATOM 1585 C C . LEU A 1 202 ? 16.470 6.633 -10.560 1.00 96.81 202 LEU A C 1
ATOM 1587 O O . LEU A 1 202 ? 16.051 6.131 -9.519 1.00 96.81 202 LEU A O 1
ATOM 1591 N N . GLU A 1 203 ? 16.657 7.939 -10.745 1.00 97.00 203 GLU A N 1
ATOM 1592 C CA . GLU A 1 203 ? 16.389 8.970 -9.735 1.00 97.00 203 GLU A CA 1
ATOM 1593 C C . GLU A 1 203 ? 14.911 8.965 -9.321 1.00 97.00 203 GLU A C 1
ATOM 1595 O O . GLU A 1 203 ? 14.604 8.809 -8.141 1.00 97.00 203 GLU A O 1
ATOM 1600 N N . GLU A 1 204 ? 13.982 9.001 -10.287 1.00 95.69 204 GLU A N 1
ATOM 1601 C CA . GLU A 1 204 ? 12.537 8.919 -10.014 1.00 95.69 204 GLU A CA 1
ATOM 1602 C C . GLU A 1 204 ? 12.175 7.637 -9.244 1.00 95.69 204 GLU A C 1
ATOM 1604 O O . GLU A 1 204 ? 11.339 7.650 -8.340 1.00 95.69 204 GLU A O 1
ATOM 1609 N N . ARG A 1 205 ? 12.793 6.500 -9.590 1.00 97.25 205 ARG A N 1
ATOM 1610 C CA . ARG A 1 205 ? 12.542 5.217 -8.916 1.00 97.25 205 ARG A CA 1
ATOM 1611 C C . ARG A 1 205 ? 13.028 5.248 -7.468 1.00 97.25 205 ARG A C 1
ATOM 1613 O O . ARG A 1 205 ? 12.364 4.664 -6.614 1.00 97.25 205 ARG A O 1
ATOM 1620 N N . GLU A 1 206 ? 14.181 5.854 -7.209 1.00 97.00 206 GLU A N 1
ATOM 1621 C CA . GLU A 1 206 ? 14.718 6.011 -5.854 1.00 97.00 206 GLU A CA 1
ATOM 1622 C C . GLU A 1 206 ? 13.841 6.937 -5.019 1.00 97.00 206 GLU A C 1
ATOM 1624 O O . GLU A 1 206 ? 13.426 6.533 -3.939 1.00 97.00 206 GLU A O 1
ATOM 1629 N N . GLU A 1 207 ? 13.394 8.065 -5.573 1.00 95.62 207 GLU A N 1
ATOM 1630 C CA . GLU A 1 207 ? 12.439 8.952 -4.901 1.00 95.62 207 GLU A CA 1
ATOM 1631 C C . GLU A 1 207 ? 11.129 8.227 -4.539 1.00 95.62 207 GLU A C 1
ATOM 1633 O O . GLU A 1 207 ? 10.627 8.340 -3.417 1.00 95.62 207 GLU A O 1
ATOM 1638 N N . GLN A 1 208 ? 10.565 7.434 -5.464 1.00 93.56 208 GLN A N 1
ATOM 1639 C CA . GLN A 1 208 ? 9.363 6.647 -5.161 1.00 93.56 208 GLN A CA 1
ATOM 1640 C C . GLN A 1 208 ? 9.621 5.579 -4.087 1.00 93.56 208 GLN A C 1
ATOM 1642 O O . GLN A 1 208 ? 8.723 5.298 -3.291 1.00 93.56 208 GLN A O 1
ATOM 1647 N N . ARG A 1 209 ? 10.819 4.980 -4.056 1.00 95.69 209 ARG A N 1
ATOM 1648 C CA . ARG A 1 209 ? 11.196 3.977 -3.052 1.00 95.69 209 ARG A CA 1
ATOM 1649 C C . ARG A 1 209 ? 11.360 4.612 -1.672 1.00 95.69 209 ARG A C 1
ATOM 1651 O O . ARG A 1 209 ? 10.760 4.114 -0.727 1.00 95.69 209 ARG A O 1
ATOM 1658 N N . ASP A 1 210 ? 12.053 5.741 -1.579 1.00 95.62 210 ASP A N 1
ATOM 1659 C CA . ASP A 1 210 ? 12.209 6.489 -0.328 1.00 95.62 210 ASP A CA 1
ATOM 1660 C C . ASP A 1 210 ? 10.849 6.928 0.224 1.00 95.62 210 ASP A C 1
ATOM 1662 O O . ASP A 1 210 ? 10.569 6.804 1.419 1.00 95.62 210 ASP A O 1
ATOM 1666 N N . ARG A 1 211 ? 9.948 7.378 -0.660 1.00 92.81 211 ARG A N 1
ATOM 1667 C CA . ARG A 1 211 ? 8.571 7.712 -0.285 1.00 92.81 211 ARG A CA 1
ATOM 1668 C C . ARG A 1 211 ? 7.797 6.496 0.225 1.00 92.81 211 ARG A C 1
ATOM 1670 O O . ARG A 1 211 ? 7.053 6.627 1.196 1.00 92.81 211 ARG A O 1
ATOM 1677 N N . LEU A 1 212 ? 7.942 5.336 -0.413 1.00 94.12 212 LEU A N 1
ATOM 1678 C CA . LEU A 1 212 ? 7.301 4.096 0.027 1.00 94.12 212 LEU A CA 1
ATOM 1679 C C . LEU A 1 212 ? 7.812 3.662 1.407 1.00 94.12 212 LEU A C 1
ATOM 1681 O O . LEU A 1 212 ? 7.009 3.348 2.285 1.00 94.12 212 LEU A O 1
ATOM 1685 N N . ASP A 1 213 ? 9.126 3.700 1.621 1.00 94.19 213 ASP A N 1
ATOM 1686 C CA . ASP A 1 213 ? 9.744 3.353 2.902 1.00 94.19 213 ASP A CA 1
ATOM 1687 C C . ASP A 1 213 ? 9.321 4.332 4.009 1.00 94.19 213 ASP A C 1
ATOM 1689 O O . ASP A 1 213 ? 9.020 3.918 5.134 1.00 94.19 213 ASP A O 1
ATOM 1693 N N . PHE A 1 214 ? 9.190 5.622 3.680 1.00 92.75 214 PHE A N 1
ATOM 1694 C CA . PHE A 1 214 ? 8.618 6.619 4.580 1.00 92.75 214 PHE A CA 1
ATOM 1695 C C . PHE A 1 214 ? 7.167 6.292 4.958 1.00 92.75 214 PHE A C 1
ATOM 1697 O O . PHE A 1 214 ? 6.843 6.281 6.147 1.00 92.75 214 PHE A O 1
ATOM 1704 N N . VAL A 1 215 ? 6.297 6.001 3.981 1.00 91.62 215 VAL A N 1
ATOM 1705 C CA . VAL A 1 215 ? 4.881 5.672 4.234 1.00 91.62 215 VAL A CA 1
ATOM 1706 C C . VAL A 1 215 ? 4.758 4.425 5.108 1.00 91.62 215 VAL A C 1
ATOM 1708 O O . VAL A 1 215 ? 4.064 4.478 6.125 1.00 91.62 215 VAL A O 1
ATOM 1711 N N . ARG A 1 216 ? 5.505 3.358 4.802 1.00 92.06 216 ARG A N 1
ATOM 1712 C CA . ARG A 1 216 ? 5.542 2.122 5.605 1.00 92.06 216 ARG A CA 1
ATOM 1713 C C . ARG A 1 216 ? 6.010 2.373 7.033 1.00 92.06 216 ARG A C 1
ATOM 1715 O O . ARG A 1 216 ? 5.396 1.903 7.993 1.00 92.06 216 ARG A O 1
ATOM 1722 N N . GLY A 1 217 ? 7.081 3.152 7.187 1.00 91.94 217 GLY A N 1
ATOM 1723 C CA . GLY A 1 217 ? 7.616 3.523 8.493 1.00 91.94 217 GLY A CA 1
ATOM 1724 C C . GLY A 1 217 ? 6.618 4.330 9.328 1.00 91.94 217 GLY A C 1
ATOM 1725 O O . GLY A 1 217 ? 6.429 4.046 10.514 1.00 91.94 217 GLY A O 1
ATOM 1726 N N . GLN A 1 218 ? 5.944 5.308 8.717 1.00 90.94 218 GLN A N 1
ATOM 1727 C CA . GLN A 1 218 ? 4.912 6.102 9.385 1.00 90.94 218 GLN A CA 1
ATOM 1728 C C . GLN A 1 218 ? 3.676 5.268 9.720 1.00 90.94 218 GLN A C 1
ATOM 1730 O O . GLN A 1 218 ? 3.175 5.369 10.837 1.00 90.94 218 GLN A O 1
ATOM 1735 N N . MET A 1 219 ? 3.221 4.401 8.812 1.00 91.25 219 MET A N 1
ATOM 1736 C CA . MET A 1 219 ? 2.089 3.510 9.060 1.00 91.25 219 MET A CA 1
ATOM 1737 C C . MET A 1 219 ? 2.373 2.552 10.221 1.00 91.25 219 MET A C 1
ATOM 1739 O O . MET A 1 219 ? 1.524 2.401 11.095 1.00 91.25 219 MET A O 1
ATOM 1743 N N . SER A 1 220 ? 3.570 1.960 10.305 1.00 91.88 220 SER A N 1
ATOM 1744 C CA . SER A 1 220 ? 3.932 1.092 11.435 1.00 91.88 220 SER A CA 1
ATOM 1745 C C . SER A 1 220 ? 3.853 1.838 12.771 1.00 91.88 220 SER A C 1
ATOM 1747 O O . SER A 1 220 ? 3.233 1.354 13.717 1.00 91.88 220 SER A O 1
ATOM 1749 N N . ARG A 1 221 ? 4.428 3.047 12.843 1.00 91.62 221 ARG A N 1
ATOM 1750 C CA . ARG A 1 221 ? 4.402 3.878 14.061 1.00 91.62 221 ARG A CA 1
ATOM 1751 C C . ARG A 1 221 ? 2.985 4.321 14.416 1.00 91.62 221 ARG A C 1
ATOM 1753 O O . ARG A 1 221 ? 2.595 4.275 15.583 1.00 91.62 221 ARG A O 1
ATOM 1760 N N . LEU A 1 222 ? 2.212 4.734 13.414 1.00 90.88 222 LEU A N 1
ATOM 1761 C CA . LEU A 1 222 ? 0.828 5.151 13.583 1.00 90.88 222 LEU A CA 1
ATOM 1762 C C . LEU A 1 222 ? -0.048 3.983 14.039 1.00 90.88 222 LEU A C 1
ATOM 1764 O O . LEU A 1 222 ? -0.842 4.151 14.956 1.00 90.88 222 LEU A O 1
ATOM 1768 N N . SER A 1 223 ? 0.134 2.794 13.465 1.00 91.94 223 SER A N 1
ATOM 1769 C CA . SER A 1 223 ? -0.544 1.564 13.877 1.00 91.94 223 SER A CA 1
ATOM 1770 C C . SER A 1 223 ? -0.336 1.286 15.361 1.00 91.94 223 SER A C 1
ATOM 1772 O O . SER A 1 223 ? -1.302 1.036 16.082 1.00 91.94 223 SER A O 1
ATOM 1774 N N . ASP A 1 224 ? 0.903 1.358 15.842 1.00 92.69 224 ASP A N 1
ATOM 1775 C CA . ASP A 1 224 ? 1.200 1.083 17.249 1.00 92.69 224 ASP A CA 1
ATOM 1776 C C . ASP A 1 224 ? 0.636 2.168 18.173 1.00 92.69 224 ASP A C 1
ATOM 1778 O O . ASP A 1 224 ? 0.040 1.857 19.209 1.00 92.69 224 ASP A O 1
ATOM 1782 N N . SER A 1 225 ? 0.738 3.438 17.765 1.00 92.25 225 SER A N 1
ATOM 1783 C CA . SER A 1 225 ? 0.135 4.569 18.478 1.00 92.25 225 SER A CA 1
ATOM 1784 C C . SER A 1 225 ? -1.387 4.426 18.594 1.00 92.25 225 SER A C 1
ATOM 1786 O O . SER A 1 225 ? -1.943 4.524 19.691 1.00 92.25 225 SER A O 1
ATOM 1788 N N . VAL A 1 226 ? -2.065 4.109 17.487 1.00 91.12 226 VAL A N 1
ATOM 1789 C CA . VAL A 1 226 ? -3.518 3.925 17.435 1.00 91.12 226 VAL A CA 1
ATOM 1790 C C . VAL A 1 226 ? -3.947 2.708 18.247 1.00 91.12 226 VAL A C 1
ATOM 1792 O O . VAL A 1 226 ? -4.876 2.821 19.042 1.00 91.12 226 VAL A O 1
ATOM 1795 N N . LYS A 1 227 ? -3.256 1.567 18.137 1.00 92.50 227 LYS A N 1
ATOM 1796 C CA . LYS A 1 227 ? -3.546 0.374 18.953 1.00 92.50 227 LYS A CA 1
ATOM 1797 C C . LYS A 1 227 ? -3.441 0.668 20.446 1.00 92.50 227 LYS A C 1
ATOM 1799 O O . LYS A 1 227 ? -4.316 0.260 21.208 1.00 92.50 227 LYS A O 1
ATOM 1804 N N . ASN A 1 228 ? -2.406 1.392 20.868 1.00 93.81 228 ASN A N 1
ATOM 1805 C CA . ASN A 1 228 ? -2.254 1.789 22.266 1.00 93.81 228 ASN A CA 1
ATOM 1806 C C . ASN A 1 228 ? -3.360 2.754 22.699 1.00 93.81 228 ASN A C 1
ATOM 1808 O O . ASN A 1 228 ? -3.940 2.560 23.762 1.00 93.81 228 ASN A O 1
ATOM 1812 N N . ARG A 1 229 ? -3.723 3.731 21.860 1.00 91.75 229 ARG A N 1
ATOM 1813 C CA . ARG A 1 229 ? -4.819 4.662 22.153 1.00 91.75 229 ARG A CA 1
ATOM 1814 C C . ARG A 1 229 ? -6.175 3.963 22.250 1.00 91.75 229 ARG A C 1
ATOM 1816 O O . ARG A 1 229 ? -6.967 4.297 23.126 1.00 91.75 229 ARG A O 1
ATOM 1823 N N . ILE A 1 230 ? -6.435 2.984 21.382 1.00 93.00 230 ILE A N 1
ATOM 1824 C CA . ILE A 1 230 ? -7.636 2.146 21.447 1.00 93.00 230 ILE A CA 1
ATOM 1825 C C . ILE A 1 230 ? -7.659 1.386 22.776 1.00 93.00 230 ILE A C 1
ATOM 1827 O O . ILE A 1 230 ? -8.688 1.413 23.442 1.00 93.00 230 ILE A O 1
ATOM 1831 N N . ARG A 1 231 ? -6.543 0.773 23.201 1.00 94.06 231 ARG A N 1
ATOM 1832 C CA . ARG A 1 231 ? -6.451 0.093 24.509 1.00 94.06 231 ARG A CA 1
ATOM 1833 C C . ARG A 1 231 ? -6.745 1.043 25.671 1.00 94.06 231 ARG A C 1
ATOM 1835 O O . ARG A 1 231 ? -7.633 0.744 26.456 1.00 94.06 231 ARG A O 1
ATOM 1842 N N . THR A 1 232 ? -6.101 2.212 25.724 1.00 94.00 232 THR A N 1
ATOM 1843 C CA . THR A 1 232 ? -6.344 3.182 26.809 1.00 94.00 232 THR A CA 1
ATOM 1844 C C . THR A 1 232 ? -7.799 3.651 26.845 1.00 94.00 232 THR A C 1
ATOM 1846 O O . THR A 1 232 ? -8.397 3.698 27.908 1.00 94.00 232 THR A O 1
ATOM 1849 N N . LEU A 1 233 ? -8.403 3.929 25.682 1.00 92.88 233 LEU A N 1
ATOM 1850 C CA . LEU A 1 233 ? -9.819 4.308 25.588 1.00 92.88 233 LEU A CA 1
ATOM 1851 C C . LEU A 1 233 ? -10.756 3.182 26.042 1.00 92.88 233 LEU A C 1
ATOM 1853 O O . LEU A 1 233 ? -11.751 3.433 26.709 1.00 92.88 233 LEU A O 1
ATOM 1857 N N . THR A 1 234 ? -10.436 1.944 25.678 1.00 92.50 234 THR A N 1
ATOM 1858 C CA . THR A 1 234 ? -11.183 0.731 26.050 1.00 92.50 234 THR A CA 1
ATOM 1859 C C . THR A 1 234 ? -11.149 0.534 27.574 1.00 92.50 234 THR A C 1
ATOM 1861 O O . THR A 1 234 ? -12.184 0.284 28.200 1.00 92.50 234 THR A O 1
ATOM 1864 N N . ASP A 1 235 ? -9.993 0.743 28.202 1.00 93.31 235 ASP A N 1
ATOM 1865 C CA . ASP A 1 235 ? -9.836 0.681 29.659 1.00 93.31 235 ASP A CA 1
ATOM 1866 C C . ASP A 1 235 ? -10.575 1.838 30.362 1.00 93.31 235 ASP A C 1
ATOM 1868 O O . ASP A 1 235 ? -11.332 1.600 31.309 1.00 93.31 235 ASP A O 1
ATOM 1872 N N . ASP A 1 236 ? -10.461 3.066 29.843 1.00 92.12 236 ASP A N 1
ATOM 1873 C CA . ASP A 1 236 ? -11.165 4.249 30.358 1.00 92.12 236 ASP A CA 1
ATOM 1874 C C . ASP A 1 236 ? -12.692 4.079 30.294 1.00 92.12 236 ASP A C 1
ATOM 1876 O O . ASP A 1 236 ? -13.399 4.398 31.253 1.00 92.12 236 ASP A O 1
ATOM 1880 N N . VAL A 1 237 ? -13.224 3.534 29.191 1.00 92.31 237 VAL A N 1
ATOM 1881 C CA . VAL A 1 237 ? -14.655 3.213 29.045 1.00 92.31 237 VAL A CA 1
ATOM 1882 C C . VAL A 1 237 ? -15.075 2.168 30.074 1.00 92.31 237 VAL A C 1
ATOM 1884 O O . VAL A 1 237 ? -16.122 2.319 30.703 1.00 92.31 237 VAL A O 1
ATOM 1887 N N . THR A 1 238 ? -14.257 1.137 30.296 1.00 92.50 238 THR A N 1
ATOM 1888 C CA . THR A 1 238 ? -14.544 0.092 31.291 1.00 92.50 238 THR A CA 1
ATOM 1889 C C . THR A 1 238 ? -14.659 0.693 32.692 1.00 92.50 238 THR A C 1
ATOM 1891 O O . THR A 1 238 ? -15.618 0.403 33.410 1.00 92.50 238 THR A O 1
ATOM 1894 N N . ALA A 1 239 ? -13.727 1.576 33.063 1.00 92.12 239 ALA A N 1
ATOM 1895 C CA . ALA A 1 239 ? -13.734 2.261 34.351 1.00 92.12 239 ALA A CA 1
ATOM 1896 C C . ALA A 1 239 ? -14.926 3.225 34.495 1.00 92.12 239 ALA A C 1
ATOM 1898 O O . ALA A 1 239 ? -15.615 3.184 35.515 1.00 92.12 239 ALA A O 1
ATOM 1899 N N . LYS A 1 240 ? -15.214 4.042 33.468 1.00 90.69 240 LYS A N 1
ATOM 1900 C CA . LYS A 1 240 ? -16.340 4.997 33.454 1.00 90.69 240 LYS A CA 1
ATOM 1901 C C . LYS A 1 240 ? -17.702 4.297 33.520 1.00 90.69 240 LYS A C 1
ATOM 1903 O O . LYS A 1 240 ? -18.581 4.741 34.251 1.00 90.69 240 LYS A O 1
ATOM 1908 N N . VAL A 1 241 ? -17.891 3.204 32.777 1.00 91.50 241 VAL A N 1
ATOM 1909 C CA . VAL A 1 241 ? -19.144 2.427 32.799 1.00 91.50 241 VAL A CA 1
ATOM 1910 C C . VAL A 1 241 ? -19.304 1.713 34.140 1.00 91.50 241 VAL A C 1
ATOM 1912 O O . VAL A 1 241 ? -20.401 1.702 34.694 1.00 91.50 241 VAL A O 1
ATOM 1915 N N . ALA A 1 242 ? -18.221 1.163 34.699 1.00 91.94 242 ALA A N 1
ATOM 1916 C CA . ALA A 1 242 ? -18.265 0.520 36.007 1.00 91.94 242 ALA A CA 1
ATOM 1917 C C . ALA A 1 242 ? -18.612 1.510 37.130 1.00 91.94 242 ALA A C 1
ATOM 1919 O O . ALA A 1 242 ? -19.475 1.208 37.953 1.00 91.94 242 ALA A O 1
ATOM 1920 N N . SER A 1 243 ? -17.995 2.697 37.151 1.00 91.38 243 SER A N 1
ATOM 1921 C CA . SER A 1 243 ? -18.301 3.726 38.152 1.00 91.38 243 SER A CA 1
ATOM 1922 C C . SER A 1 243 ? -19.718 4.279 37.993 1.00 91.38 243 SER A C 1
ATOM 1924 O O . SER A 1 243 ? -20.451 4.356 38.977 1.00 91.38 243 SER A O 1
ATOM 1926 N N . ALA A 1 244 ? -20.156 4.566 36.762 1.00 90.38 244 ALA A N 1
ATOM 1927 C CA . ALA A 1 244 ? -21.512 5.037 36.498 1.00 90.38 244 ALA A CA 1
ATOM 1928 C C . ALA A 1 244 ? -22.572 4.001 36.903 1.00 90.38 244 ALA A C 1
ATOM 1930 O O . ALA A 1 244 ? -23.576 4.362 37.514 1.00 90.38 244 ALA A O 1
ATOM 1931 N N . LEU A 1 245 ? -22.344 2.715 36.619 1.00 89.81 245 LEU A N 1
ATOM 1932 C CA . LEU A 1 245 ? -23.260 1.648 37.017 1.00 89.81 245 LEU A CA 1
ATOM 1933 C C . LEU A 1 245 ? -23.268 1.442 38.539 1.00 89.81 245 LEU A C 1
ATOM 1935 O O . LEU A 1 245 ? -24.331 1.230 39.114 1.00 89.81 245 LEU A O 1
ATOM 1939 N N . LEU A 1 246 ? -22.122 1.566 39.217 1.00 90.88 246 LEU A N 1
ATOM 1940 C CA . LEU A 1 246 ? -22.061 1.534 40.682 1.00 90.88 246 LEU A CA 1
ATOM 1941 C C . LEU A 1 246 ? -22.820 2.706 41.315 1.00 90.88 246 LEU A C 1
ATOM 1943 O O . LEU A 1 246 ? -23.580 2.484 42.254 1.00 90.88 246 LEU A O 1
ATOM 1947 N N . ASP A 1 247 ? -22.693 3.926 40.797 1.00 89.62 247 ASP A N 1
ATOM 1948 C CA . ASP A 1 247 ? -23.482 5.080 41.256 1.00 89.62 247 ASP A CA 1
ATOM 1949 C C . ASP A 1 247 ? -24.993 4.852 41.073 1.00 89.62 247 ASP A C 1
ATOM 1951 O O . ASP A 1 247 ? -25.804 5.190 41.942 1.00 89.62 247 ASP A O 1
ATOM 1955 N N . GLN A 1 248 ? -25.386 4.232 39.957 1.00 87.75 248 GLN A N 1
ATOM 1956 C CA . GLN A 1 248 ? -26.775 3.843 39.709 1.00 87.75 248 GLN A CA 1
ATOM 1957 C C . GLN A 1 248 ? -27.254 2.754 40.692 1.00 87.75 248 GLN A C 1
ATOM 1959 O O . GLN A 1 248 ? -28.377 2.820 41.185 1.00 87.75 248 GLN A O 1
ATOM 1964 N N . ILE A 1 249 ? -26.392 1.803 41.078 1.00 87.88 249 ILE A N 1
ATOM 1965 C CA . ILE A 1 249 ? -26.703 0.800 42.116 1.00 87.88 249 ILE A CA 1
ATOM 1966 C C . ILE A 1 249 ? -26.940 1.458 43.482 1.00 87.88 249 ILE A C 1
ATOM 1968 O O . ILE A 1 249 ? -27.830 1.032 44.215 1.00 87.88 249 ILE A O 1
ATOM 1972 N N . HIS A 1 250 ? -26.186 2.504 43.834 1.00 87.06 250 HIS A N 1
ATOM 1973 C CA . HIS A 1 250 ? -26.394 3.227 45.097 1.00 87.06 250 HIS A CA 1
ATOM 1974 C C . HIS A 1 250 ? -27.706 4.026 45.120 1.00 87.06 250 HIS A C 1
ATOM 1976 O O . HIS A 1 250 ? -28.276 4.225 46.189 1.00 87.06 250 HIS A O 1
ATOM 1982 N N . SER A 1 251 ? -28.209 4.448 43.956 1.00 85.75 251 SER A N 1
ATOM 1983 C CA . SER A 1 251 ? -29.497 5.146 43.813 1.00 85.75 251 SER A CA 1
ATOM 1984 C C . SER A 1 251 ? -30.686 4.211 43.551 1.00 85.75 251 SER A C 1
ATOM 1986 O O . SER A 1 251 ? -31.830 4.666 43.537 1.00 85.75 251 SER A O 1
ATOM 1988 N N . LEU A 1 252 ? -30.448 2.899 43.443 1.00 87.62 252 LEU A N 1
ATOM 1989 C CA . LEU A 1 252 ? -31.480 1.876 43.265 1.00 87.62 252 LEU A CA 1
ATOM 1990 C C . LEU A 1 252 ? -32.623 1.949 44.301 1.00 87.62 252 LEU A C 1
ATOM 1992 O O . LEU A 1 252 ? -33.773 1.808 43.889 1.00 87.62 252 LEU A O 1
ATOM 1996 N N . PRO A 1 253 ? -32.382 2.220 45.605 1.00 85.25 253 PRO A N 1
ATOM 1997 C CA . PRO A 1 253 ? -33.469 2.364 46.576 1.00 85.25 253 PRO A CA 1
ATOM 1998 C C . PRO A 1 253 ? -34.451 3.485 46.212 1.00 85.25 253 PRO A C 1
ATOM 2000 O O . PRO A 1 253 ? -35.657 3.296 46.319 1.00 85.25 253 PRO A O 1
ATOM 2003 N N . VAL A 1 254 ? -33.947 4.611 45.698 1.00 86.12 254 VAL A N 1
ATOM 2004 C CA . VAL A 1 254 ? -34.772 5.757 45.283 1.00 86.12 254 VAL A CA 1
ATOM 2005 C C . VAL A 1 254 ? -35.600 5.408 44.044 1.00 86.12 254 VAL A C 1
ATOM 2007 O O . VAL A 1 254 ? -36.791 5.702 43.996 1.00 86.12 254 VAL A O 1
ATOM 2010 N N . LEU A 1 255 ? -34.998 4.712 43.073 1.00 85.00 255 LEU A N 1
ATOM 2011 C CA . LEU A 1 255 ? -35.682 4.274 41.849 1.00 85.00 255 LEU A CA 1
ATOM 2012 C C . LEU A 1 255 ? -36.802 3.258 42.132 1.00 85.00 255 LEU A C 1
ATOM 2014 O O . LEU A 1 255 ? -37.839 3.273 41.472 1.00 85.00 255 LEU A O 1
ATOM 2018 N N . VAL A 1 256 ? -36.611 2.381 43.123 1.00 85.81 256 VAL A N 1
ATOM 2019 C CA . VAL A 1 256 ? -37.630 1.408 43.551 1.00 85.81 256 VAL A CA 1
ATOM 2020 C C . VAL A 1 256 ? -38.762 2.079 44.338 1.00 85.81 256 VAL A C 1
ATOM 2022 O O . VAL A 1 256 ? -39.917 1.662 44.227 1.00 85.81 256 VAL A O 1
ATOM 2025 N N . GLU A 1 257 ? -38.468 3.126 45.111 1.00 82.38 257 GLU A N 1
ATOM 2026 C CA . GLU A 1 257 ? -39.489 3.911 45.818 1.00 82.38 257 GLU A CA 1
ATOM 2027 C C . GLU A 1 257 ? -40.318 4.802 44.881 1.00 82.38 257 GLU A C 1
ATOM 2029 O O . GLU A 1 257 ? -41.518 4.977 45.108 1.00 82.38 257 GLU A O 1
ATOM 2034 N N . GLU A 1 258 ? -39.716 5.321 43.806 1.00 84.62 258 GLU A N 1
ATOM 2035 C CA . GLU A 1 258 ? -40.402 6.129 42.789 1.00 84.62 258 GLU A CA 1
ATOM 2036 C C . GLU A 1 258 ? -41.413 5.304 41.967 1.00 84.62 258 GLU A C 1
ATOM 2038 O O . GLU A 1 258 ? -42.397 5.844 41.453 1.00 84.62 258 GLU A O 1
ATOM 2043 N N . PHE A 1 259 ? -41.231 3.980 41.896 1.00 84.38 259 PHE A N 1
ATOM 2044 C CA . PHE A 1 259 ? -42.152 3.078 41.212 1.00 84.38 259 PHE A CA 1
ATOM 2045 C C . PHE A 1 259 ? -43.493 2.952 41.954 1.00 84.38 259 PHE A C 1
ATOM 2047 O O . PHE A 1 259 ? -43.575 2.421 43.070 1.00 84.38 259 PHE A O 1
ATOM 2054 N N . ARG A 1 260 ? -44.569 3.398 41.294 1.00 73.81 260 ARG A N 1
ATOM 2055 C CA . ARG A 1 260 ? -45.955 3.294 41.768 1.00 73.81 260 ARG A CA 1
ATOM 2056 C C . ARG A 1 260 ? -46.766 2.391 40.841 1.00 73.81 260 ARG A C 1
ATOM 2058 O O . ARG A 1 260 ? -46.937 2.711 39.667 1.00 73.81 260 ARG A O 1
ATOM 2065 N N . ALA A 1 261 ? -47.278 1.290 41.379 1.00 75.31 261 ALA A N 1
ATOM 2066 C CA . ALA A 1 261 ? -48.210 0.386 40.710 1.00 75.31 261 ALA A CA 1
ATOM 2067 C C . ALA A 1 261 ? -49.138 -0.265 41.747 1.00 75.31 261 ALA A C 1
ATOM 2069 O O . ALA A 1 261 ? -48.778 -0.347 42.922 1.00 75.31 261 ALA A O 1
ATOM 2070 N N . ASP A 1 262 ? -50.312 -0.730 41.317 1.00 71.50 262 ASP A N 1
ATOM 2071 C CA . ASP A 1 262 ? -51.289 -1.365 42.205 1.00 71.50 262 ASP A CA 1
ATOM 2072 C C . ASP A 1 262 ? -50.743 -2.691 42.750 1.00 71.50 262 ASP A C 1
ATOM 2074 O O . ASP A 1 262 ? -50.513 -3.647 42.004 1.00 71.50 262 ASP A O 1
ATOM 2078 N N . PHE A 1 263 ? -50.524 -2.747 44.064 1.00 72.44 263 PHE A N 1
ATOM 2079 C CA . PHE A 1 263 ? -50.050 -3.943 44.750 1.00 72.44 263 PHE A CA 1
ATOM 2080 C C . PHE A 1 263 ? -51.237 -4.752 45.280 1.00 72.44 263 PHE A C 1
ATOM 2082 O O . PHE A 1 263 ? -52.006 -4.276 46.118 1.00 72.44 263 PHE A O 1
ATOM 2089 N N . SER A 1 264 ? -51.374 -5.997 44.816 1.00 69.06 264 SER A N 1
ATOM 2090 C CA . SER A 1 264 ? -52.309 -6.964 45.393 1.00 69.06 264 SER A CA 1
ATOM 2091 C C . SER A 1 264 ? -51.565 -8.252 45.762 1.00 69.06 264 SER A C 1
ATOM 2093 O O . SER A 1 264 ? -50.787 -8.753 44.951 1.00 69.06 264 SER A O 1
ATOM 2095 N N . PRO A 1 265 ? -51.795 -8.824 46.956 1.00 67.81 265 PRO A N 1
ATOM 2096 C CA . PRO A 1 265 ? -51.060 -9.987 47.463 1.00 67.81 265 PRO A CA 1
ATOM 2097 C C . PRO A 1 265 ? -51.527 -11.320 46.836 1.00 67.81 265 PRO A C 1
ATOM 2099 O O . PRO A 1 265 ? -51.620 -12.340 47.513 1.00 67.81 265 PRO A O 1
ATOM 2102 N N . THR A 1 266 ? -51.863 -11.318 45.542 1.00 73.75 266 THR A N 1
ATOM 2103 C CA . THR A 1 266 ? -52.256 -12.516 44.779 1.00 73.75 266 THR A CA 1
ATOM 2104 C C . THR A 1 266 ? -51.086 -12.983 43.906 1.00 73.75 266 THR A C 1
ATOM 2106 O O . THR A 1 266 ? -50.407 -12.136 43.329 1.00 73.75 266 THR A O 1
ATOM 2109 N N . PRO A 1 267 ? -50.830 -14.300 43.789 1.00 74.19 267 PRO A N 1
ATOM 2110 C CA . PRO A 1 267 ? -49.599 -14.824 43.186 1.00 74.19 267 PRO A CA 1
ATOM 2111 C C . PRO A 1 267 ? -49.406 -14.401 41.720 1.00 74.19 267 PRO A C 1
ATOM 2113 O O . PRO A 1 267 ? -48.308 -14.012 41.338 1.00 74.19 267 PRO A O 1
ATOM 2116 N N . GLU A 1 268 ? -50.474 -14.384 40.919 1.00 73.06 268 GLU A N 1
ATOM 2117 C CA . GLU A 1 268 ? -50.416 -13.973 39.506 1.00 73.06 268 GLU A CA 1
ATOM 2118 C C . GLU A 1 268 ? -50.133 -12.467 39.341 1.00 73.06 268 GLU A C 1
ATOM 2120 O O . GLU A 1 268 ? -49.318 -12.056 38.513 1.00 73.06 268 GLU A O 1
ATOM 2125 N N . ASN A 1 269 ? -50.747 -11.621 40.176 1.00 77.44 269 ASN A N 1
ATOM 2126 C CA . ASN A 1 269 ? -50.512 -10.175 40.138 1.00 77.44 269 ASN A CA 1
ATOM 2127 C C . ASN A 1 269 ? -49.140 -9.794 40.706 1.00 77.44 269 ASN A C 1
ATOM 2129 O O . ASN A 1 269 ? -48.585 -8.762 40.330 1.00 77.44 269 ASN A O 1
ATOM 2133 N N . LEU A 1 270 ? -48.580 -10.626 41.582 1.00 78.25 270 LEU A N 1
ATOM 2134 C CA . LEU A 1 270 ? -47.256 -10.447 42.162 1.00 78.25 270 LEU A CA 1
ATOM 2135 C C . LEU A 1 270 ? -46.151 -10.692 41.123 1.00 78.25 270 LEU A C 1
ATOM 2137 O O . LEU A 1 270 ? -45.227 -9.887 41.005 1.00 78.25 270 LEU A O 1
ATOM 2141 N N . GLU A 1 271 ? -46.280 -11.736 40.298 1.00 77.94 271 GLU A N 1
ATOM 2142 C CA . GLU A 1 271 ? -45.372 -11.971 39.166 1.00 77.94 271 GLU A CA 1
ATOM 2143 C C . GLU A 1 271 ? -45.442 -10.840 38.127 1.00 77.94 271 GLU A C 1
ATOM 2145 O O . GLU A 1 271 ? -44.407 -10.363 37.651 1.00 77.94 271 GLU A O 1
ATOM 2150 N N . LEU A 1 272 ? -46.649 -10.339 37.835 1.00 82.38 272 LEU A N 1
ATOM 2151 C CA . LEU A 1 272 ? -46.850 -9.194 36.942 1.00 82.38 272 LEU A CA 1
ATOM 2152 C C . LEU A 1 272 ? -46.276 -7.887 37.520 1.00 82.38 272 LEU A C 1
ATOM 2154 O O . LEU A 1 272 ? -45.739 -7.057 36.785 1.00 82.38 272 LEU A O 1
ATOM 2158 N N . TYR A 1 273 ? -46.378 -7.685 38.835 1.00 83.06 273 TYR A N 1
ATOM 2159 C CA . TYR A 1 273 ? -45.782 -6.537 39.516 1.00 83.06 273 TYR A CA 1
ATOM 2160 C C . TYR A 1 273 ? -44.251 -6.588 39.441 1.00 83.06 273 TYR A C 1
ATOM 2162 O O . TYR A 1 273 ? -43.625 -5.586 39.092 1.00 83.06 273 TYR A O 1
ATOM 2170 N N . LYS A 1 274 ? -43.638 -7.757 39.684 1.00 82.31 274 LYS A N 1
ATOM 2171 C CA . LYS A 1 274 ? -42.184 -7.951 39.555 1.00 82.31 274 LYS A CA 1
ATOM 2172 C C . LYS A 1 274 ? -41.685 -7.682 38.146 1.00 82.31 274 LYS A C 1
ATOM 2174 O O . LYS A 1 274 ? -40.688 -6.986 37.992 1.00 82.31 274 LYS A O 1
ATOM 2179 N N . SER A 1 275 ? -42.347 -8.222 37.122 1.00 84.25 275 SER A N 1
ATOM 2180 C CA . SER A 1 275 ? -41.898 -8.044 35.737 1.00 84.25 275 SER A CA 1
ATOM 2181 C C . SER A 1 275 ? -41.941 -6.571 35.322 1.00 84.25 275 SER A C 1
ATOM 2183 O O . SER A 1 275 ? -40.974 -6.069 34.750 1.00 84.25 275 SER A O 1
ATOM 2185 N N . LYS A 1 276 ? -42.997 -5.844 35.714 1.00 85.06 276 LYS A N 1
ATOM 2186 C CA . LYS A 1 276 ? -43.102 -4.390 35.520 1.00 85.06 276 LYS A CA 1
ATOM 2187 C C . LYS A 1 276 ? -42.045 -3.612 36.305 1.00 85.06 276 LYS A C 1
ATOM 2189 O O . LYS A 1 276 ? -41.469 -2.675 35.756 1.00 85.06 276 LYS A O 1
ATOM 2194 N N . LEU A 1 277 ? -41.768 -3.996 37.553 1.00 85.62 277 LEU A N 1
ATOM 2195 C CA . LEU A 1 277 ? -40.724 -3.375 38.374 1.00 85.62 277 LEU A CA 1
ATOM 2196 C C . LEU A 1 277 ? -39.339 -3.570 37.741 1.00 85.62 277 LEU A C 1
ATOM 2198 O O . LEU A 1 277 ? -38.584 -2.611 37.602 1.00 85.62 277 LEU A O 1
ATOM 2202 N N . VAL A 1 278 ? -39.022 -4.793 37.312 1.00 85.94 278 VAL A N 1
ATOM 2203 C CA . VAL A 1 278 ? -37.747 -5.129 36.667 1.00 85.94 278 VAL A CA 1
ATOM 2204 C C . VAL A 1 278 ? -37.588 -4.378 35.344 1.00 85.94 278 VAL A C 1
ATOM 2206 O O . VAL A 1 278 ? -36.547 -3.765 35.127 1.00 85.94 278 VAL A O 1
ATOM 2209 N N . GLN A 1 279 ? -38.625 -4.341 34.501 1.00 87.38 279 GLN A N 1
ATOM 2210 C CA . GLN A 1 279 ? -38.607 -3.592 33.240 1.00 87.38 279 GLN A CA 1
ATOM 2211 C C . GLN A 1 279 ? -38.419 -2.085 33.469 1.00 87.38 279 GLN A C 1
ATOM 2213 O O . GLN A 1 279 ? -37.641 -1.443 32.762 1.00 87.38 279 GLN A O 1
ATOM 2218 N N . HIS A 1 280 ? -39.105 -1.516 34.466 1.00 87.56 280 HIS A N 1
ATOM 2219 C CA . HIS A 1 280 ? -38.962 -0.105 34.819 1.00 87.56 280 HIS A CA 1
ATOM 2220 C C . HIS A 1 280 ? -37.537 0.220 35.276 1.00 87.56 280 HIS A C 1
ATOM 2222 O O . HIS A 1 280 ? -36.942 1.195 34.815 1.00 87.56 280 HIS A O 1
ATOM 2228 N N . LEU A 1 281 ? -36.972 -0.612 36.153 1.00 86.94 281 LEU A N 1
ATOM 2229 C CA . LEU A 1 281 ? -35.606 -0.440 36.637 1.00 86.94 281 LEU A CA 1
ATOM 2230 C C . LEU A 1 281 ? -34.589 -0.598 35.514 1.00 86.94 281 LEU A C 1
ATOM 2232 O O . LEU A 1 281 ? -33.679 0.215 35.416 1.00 86.94 281 LEU A O 1
ATOM 2236 N N . GLU A 1 282 ? -34.755 -1.587 34.641 1.00 86.81 282 GLU A N 1
ATOM 2237 C CA . GLU A 1 282 ? -33.866 -1.802 33.502 1.00 86.81 282 GLU A CA 1
ATOM 2238 C C . GLU A 1 282 ? -33.861 -0.604 32.546 1.00 86.81 282 GLU A C 1
ATOM 2240 O O . GLU A 1 282 ? -32.789 -0.135 32.172 1.00 86.81 282 GLU A O 1
ATOM 2245 N N . GLN A 1 283 ? -35.029 -0.038 32.224 1.00 87.38 283 GLN A N 1
ATOM 2246 C CA . GLN A 1 283 ? -35.139 1.175 31.402 1.00 87.38 283 GLN A CA 1
ATOM 2247 C C . GLN A 1 283 ? -34.515 2.407 32.070 1.00 87.38 283 GLN A C 1
ATOM 2249 O O . GLN A 1 283 ? -33.873 3.221 31.406 1.00 87.38 283 GLN A O 1
ATOM 2254 N N . ARG A 1 284 ? -34.693 2.567 33.387 1.00 86.56 284 ARG A N 1
ATOM 2255 C CA . ARG A 1 284 ? -34.129 3.701 34.134 1.00 86.56 284 ARG A CA 1
ATOM 2256 C C . ARG A 1 284 ? -32.618 3.589 34.291 1.00 86.56 284 ARG A C 1
ATOM 2258 O O . ARG A 1 284 ? -31.923 4.583 34.101 1.00 86.56 284 ARG A O 1
ATOM 2265 N N . LEU A 1 285 ? -32.114 2.392 34.579 1.00 86.12 285 LEU A N 1
ATOM 2266 C CA . LEU A 1 285 ? -30.685 2.115 34.703 1.00 86.12 285 LEU A CA 1
ATOM 2267 C C . LEU A 1 285 ? -29.979 2.244 33.350 1.00 86.12 285 LEU A C 1
ATOM 2269 O O . LEU A 1 285 ? -28.942 2.899 33.278 1.00 86.12 285 LEU A O 1
ATOM 2273 N N . SER A 1 286 ? -30.546 1.690 32.272 1.00 86.50 286 SER A N 1
ATOM 2274 C CA . SER A 1 286 ? -29.969 1.804 30.927 1.00 86.50 286 SER A CA 1
ATOM 2275 C C . SER A 1 286 ? -30.032 3.237 30.395 1.00 86.50 286 SER A C 1
ATOM 2277 O O . SER A 1 286 ? -29.034 3.732 29.876 1.00 86.50 286 SER A O 1
ATOM 2279 N N . GLY A 1 287 ? -31.145 3.949 30.601 1.00 85.25 287 GLY A N 1
ATOM 2280 C CA . GLY A 1 287 ? -31.283 5.360 30.234 1.00 85.25 287 GLY A CA 1
ATOM 2281 C C . GLY A 1 287 ? -30.355 6.281 31.033 1.00 85.25 287 GLY A C 1
ATOM 2282 O O . GLY A 1 287 ? -29.740 7.185 30.467 1.00 85.25 287 GLY A O 1
ATOM 2283 N N . GLY A 1 288 ? -30.193 6.028 32.337 1.00 85.25 288 GLY A N 1
ATOM 2284 C CA . GLY A 1 288 ? -29.264 6.760 33.200 1.00 85.25 288 GLY A CA 1
ATOM 2285 C C . GLY A 1 288 ? -27.800 6.516 32.830 1.00 85.25 288 GLY A C 1
ATOM 2286 O O . GLY A 1 288 ? -27.008 7.462 32.769 1.00 85.25 288 GLY A O 1
ATOM 2287 N N . LEU A 1 289 ? -27.450 5.265 32.520 1.00 86.12 289 LEU A N 1
ATOM 2288 C CA . LEU A 1 289 ? -26.120 4.885 32.050 1.00 86.12 289 LEU A CA 1
ATOM 2289 C C . LEU A 1 289 ? -25.822 5.493 30.675 1.00 86.12 289 LEU A C 1
ATOM 2291 O O . LEU A 1 289 ? -24.749 6.062 30.480 1.00 86.12 289 LEU A O 1
ATOM 2295 N N . ALA A 1 290 ? -26.793 5.470 29.760 1.00 85.19 290 ALA A N 1
ATOM 2296 C CA . ALA A 1 290 ? -26.687 6.145 28.476 1.00 85.19 290 ALA A CA 1
ATOM 2297 C C . ALA A 1 290 ? -26.463 7.645 28.663 1.00 85.19 290 ALA A C 1
ATOM 2299 O O . ALA A 1 290 ? -25.490 8.174 28.146 1.00 85.19 290 ALA A O 1
ATOM 2300 N N . HIS A 1 291 ? -27.261 8.342 29.470 1.00 85.75 291 HIS A N 1
ATOM 2301 C CA . HIS A 1 291 ? -27.085 9.785 29.643 1.00 85.75 291 HIS A CA 1
ATOM 2302 C C . HIS A 1 291 ? -25.703 10.168 30.208 1.00 85.75 291 HIS A C 1
ATOM 2304 O O . HIS A 1 291 ? -25.101 11.137 29.748 1.00 85.75 291 HIS A O 1
ATOM 2310 N N . ARG A 1 292 ? -25.173 9.391 31.164 1.00 83.19 292 ARG A N 1
ATOM 2311 C CA . ARG A 1 292 ? -23.865 9.663 31.788 1.00 83.19 292 ARG A CA 1
ATOM 2312 C C . ARG A 1 292 ? -22.673 9.251 30.925 1.00 83.19 292 ARG A C 1
ATOM 2314 O O . ARG A 1 292 ? -21.669 9.952 30.920 1.00 83.19 292 ARG A O 1
ATOM 2321 N N . CYS A 1 293 ? -22.757 8.126 30.218 1.00 83.62 293 CYS A N 1
ATOM 2322 C CA . CYS A 1 293 ? -21.622 7.589 29.465 1.00 83.62 293 CYS A CA 1
ATOM 2323 C C . CYS A 1 293 ? -21.621 8.020 27.993 1.00 83.62 293 CYS A C 1
ATOM 2325 O O . CYS A 1 293 ? -20.552 8.202 27.419 1.00 83.62 293 CYS A O 1
ATOM 2327 N N . HIS A 1 294 ? -22.785 8.207 27.371 1.00 81.25 294 HIS A N 1
ATOM 2328 C CA . HIS A 1 294 ? -22.894 8.418 25.926 1.00 81.25 294 HIS A CA 1
ATOM 2329 C C . HIS A 1 294 ? -22.177 9.693 25.464 1.00 81.25 294 HIS A C 1
ATOM 2331 O O . HIS A 1 294 ? -21.430 9.643 24.494 1.00 81.25 294 HIS A O 1
ATOM 2337 N N . GLY A 1 295 ? -22.329 10.818 26.171 1.00 83.06 295 GLY A N 1
ATOM 2338 C CA . GLY A 1 295 ? -21.703 12.085 25.771 1.00 83.06 295 GLY A CA 1
ATOM 2339 C C . GLY A 1 295 ? -20.172 12.031 25.752 1.00 83.06 295 GLY A C 1
ATOM 2340 O O . GLY A 1 295 ? -19.547 12.373 24.746 1.00 83.06 295 GLY A O 1
ATOM 2341 N N . ASP A 1 296 ? -19.569 11.562 26.845 1.00 84.69 296 ASP A N 1
ATOM 2342 C CA . ASP A 1 296 ? -18.112 11.498 26.974 1.00 84.69 296 ASP A CA 1
ATOM 2343 C C . ASP A 1 296 ? -17.504 10.416 26.079 1.00 84.69 296 ASP A C 1
ATOM 2345 O O . ASP A 1 296 ? -16.539 10.688 25.368 1.00 84.69 296 ASP A O 1
ATOM 2349 N N . VAL A 1 297 ? -18.091 9.214 26.053 1.00 86.50 297 VAL A N 1
ATOM 2350 C CA . VAL A 1 297 ? -17.574 8.098 25.247 1.00 86.50 297 VAL A CA 1
ATOM 2351 C C . VAL A 1 297 ? -17.687 8.400 23.752 1.00 86.50 297 VAL A C 1
ATOM 2353 O O . VAL A 1 297 ? -16.743 8.141 23.008 1.00 86.50 297 VAL A O 1
ATOM 2356 N N . LEU A 1 298 ? -18.786 9.009 23.289 1.00 86.00 298 LEU A N 1
ATOM 2357 C CA . LEU A 1 298 ? -18.904 9.412 21.884 1.00 86.00 298 LEU A CA 1
ATOM 2358 C C . LEU A 1 298 ? -17.914 10.504 21.493 1.00 86.00 298 LEU A C 1
ATOM 2360 O O . LEU A 1 298 ? -17.403 10.476 20.371 1.00 86.00 298 LEU A O 1
ATOM 2364 N N . ARG A 1 299 ? -17.648 11.468 22.382 1.00 88.19 299 ARG A N 1
ATOM 2365 C CA . ARG A 1 299 ? -16.626 12.492 22.140 1.00 88.19 299 ARG A CA 1
ATOM 2366 C C . ARG A 1 299 ? -15.252 11.841 22.014 1.00 88.19 299 ARG A C 1
ATOM 2368 O O . ARG A 1 299 ? -14.581 12.058 21.010 1.00 88.19 299 ARG A O 1
ATOM 2375 N N . ASP A 1 300 ? -14.902 10.977 22.962 1.00 88.50 300 ASP A N 1
ATOM 2376 C CA . ASP A 1 300 ? -13.620 10.275 22.999 1.00 88.50 300 ASP A CA 1
ATOM 2377 C C . ASP A 1 300 ? -13.412 9.399 21.736 1.00 88.50 300 ASP A C 1
ATOM 2379 O O . ASP A 1 300 ? -12.336 9.415 21.131 1.00 88.50 300 ASP A O 1
ATOM 2383 N N . ILE A 1 301 ? -14.457 8.700 21.268 1.00 88.00 301 ILE A N 1
ATOM 2384 C CA . ILE A 1 301 ? -14.446 7.923 20.011 1.00 88.00 301 ILE A CA 1
ATOM 2385 C C . ILE A 1 301 ? -14.287 8.832 18.791 1.00 88.00 301 ILE A C 1
ATOM 2387 O O . ILE A 1 301 ? -13.477 8.546 17.907 1.00 88.00 301 ILE A O 1
ATOM 2391 N N . ARG A 1 302 ? -15.048 9.930 18.721 1.00 87.69 302 ARG A N 1
ATOM 2392 C CA . ARG A 1 302 ? -15.009 10.864 17.588 1.00 87.69 302 ARG A CA 1
ATOM 2393 C C . ARG A 1 302 ? -13.651 11.549 17.477 1.00 87.69 302 ARG A C 1
ATOM 2395 O O . ARG A 1 302 ? -13.141 11.708 16.369 1.00 87.69 302 ARG A O 1
ATOM 2402 N N . ASP A 1 303 ? -13.055 11.919 18.602 1.00 88.69 303 ASP A N 1
ATOM 2403 C CA . ASP A 1 303 ? -11.725 12.520 18.642 1.00 88.69 303 ASP A CA 1
ATOM 2404 C C . ASP A 1 303 ? -10.654 11.505 18.231 1.00 88.69 303 ASP A C 1
ATOM 2406 O O . ASP A 1 303 ? -9.787 11.828 17.419 1.00 88.69 303 ASP A O 1
ATOM 2410 N N . ALA A 1 304 ? -10.763 10.247 18.673 1.00 88.44 304 ALA A N 1
ATOM 2411 C CA . ALA A 1 304 ? -9.885 9.177 18.205 1.00 88.44 304 ALA A CA 1
ATOM 2412 C C . ALA A 1 304 ? -10.002 8.956 16.685 1.00 88.44 304 ALA A C 1
ATOM 2414 O O . ALA A 1 304 ? -8.986 8.899 15.996 1.00 88.44 304 ALA A O 1
ATOM 2415 N N . GLN A 1 305 ? -11.220 8.900 16.137 1.00 88.31 305 GLN A N 1
ATOM 2416 C CA . GLN A 1 305 ? -11.454 8.753 14.694 1.00 88.31 305 GLN A CA 1
ATOM 2417 C C . GLN A 1 305 ? -10.896 9.933 13.882 1.00 88.31 305 GLN A C 1
ATOM 2419 O O . GLN A 1 305 ? -10.304 9.724 12.818 1.00 88.31 305 GLN A O 1
ATOM 2424 N N . ARG A 1 306 ? -11.050 11.170 14.375 1.00 86.75 306 ARG A N 1
ATOM 2425 C CA . ARG A 1 306 ? -10.472 12.370 13.744 1.00 86.75 306 ARG A CA 1
ATOM 2426 C C . ARG A 1 306 ? -8.953 12.311 13.725 1.00 86.75 306 ARG A C 1
ATOM 2428 O O . ARG A 1 306 ? -8.370 12.449 12.657 1.00 86.75 306 ARG A O 1
ATOM 2435 N N . LEU A 1 307 ? -8.327 12.008 14.862 1.00 86.31 307 LEU A N 1
ATOM 2436 C CA . LEU A 1 307 ? -6.872 11.880 14.965 1.00 86.31 307 LEU A CA 1
ATOM 2437 C C . LEU A 1 307 ? -6.321 10.793 14.036 1.00 86.31 307 LEU A C 1
ATOM 2439 O O . LEU A 1 307 ? -5.324 11.028 13.354 1.00 86.31 307 LEU A O 1
ATOM 2443 N N . MET A 1 308 ? -6.983 9.631 13.963 1.00 87.44 308 MET A N 1
ATOM 2444 C CA . MET A 1 308 ? -6.623 8.567 13.017 1.00 87.44 308 MET A CA 1
ATOM 2445 C C . MET A 1 308 ? -6.706 9.064 11.569 1.00 87.44 308 MET A C 1
ATOM 2447 O O . MET A 1 308 ? -5.783 8.853 10.787 1.00 87.44 308 MET A O 1
ATOM 2451 N N . THR A 1 309 ? -7.783 9.766 11.217 1.00 86.12 309 THR A N 1
ATOM 2452 C CA . THR A 1 309 ? -7.996 10.279 9.856 1.00 86.12 309 THR A CA 1
ATOM 2453 C C . THR A 1 309 ? -6.982 11.361 9.487 1.00 86.12 309 THR A C 1
ATOM 2455 O O . THR A 1 309 ? -6.420 11.329 8.393 1.00 86.12 309 THR A O 1
ATOM 2458 N N . ASP A 1 310 ? -6.712 12.302 10.390 1.00 86.19 310 ASP A N 1
ATOM 2459 C CA . ASP A 1 310 ? -5.765 13.398 10.169 1.00 86.19 310 ASP A CA 1
ATOM 2460 C C . ASP A 1 310 ? -4.320 12.891 10.080 1.00 86.19 310 ASP A C 1
ATOM 2462 O O . ASP A 1 310 ? -3.544 13.399 9.274 1.00 86.19 310 ASP A O 1
ATOM 2466 N N . SER A 1 311 ? -3.983 11.841 10.834 1.00 84.94 311 SER A N 1
ATOM 2467 C CA . SER A 1 311 ? -2.655 11.214 10.807 1.00 84.94 311 SER A CA 1
ATOM 2468 C C . SER A 1 311 ? -2.422 10.361 9.556 1.00 84.94 311 SER A C 1
ATOM 2470 O O . SER A 1 311 ? -1.297 10.274 9.072 1.00 84.94 311 SER A O 1
ATOM 2472 N N . VAL A 1 312 ? -3.478 9.758 8.998 1.00 87.06 312 VAL A N 1
ATOM 2473 C CA . VAL A 1 312 ? -3.418 8.999 7.736 1.00 87.06 312 VAL A CA 1
ATOM 2474 C C . VAL A 1 312 ? -3.446 9.920 6.510 1.00 87.06 312 VAL A C 1
ATOM 2476 O O . VAL A 1 312 ? -2.857 9.589 5.483 1.00 87.06 312 VAL A O 1
ATOM 2479 N N . ARG A 1 313 ? -4.071 11.102 6.607 1.00 85.56 313 ARG A N 1
ATOM 2480 C CA . ARG A 1 313 ? -4.208 12.072 5.507 1.00 85.56 313 ARG A CA 1
ATOM 2481 C C . ARG A 1 313 ? -2.912 12.353 4.718 1.00 85.56 313 ARG A C 1
ATOM 2483 O O . ARG A 1 313 ? -2.994 12.316 3.495 1.00 85.56 313 ARG A O 1
ATOM 2490 N N . PRO A 1 314 ? -1.745 12.626 5.337 1.00 83.88 314 PRO A N 1
ATOM 2491 C CA . PRO A 1 314 ? -0.512 12.905 4.592 1.00 83.88 314 PRO A CA 1
ATOM 2492 C C . PRO A 1 314 ? 0.133 11.665 3.948 1.00 83.88 314 PRO A C 1
ATOM 2494 O O . PRO A 1 314 ? 0.990 11.813 3.080 1.00 83.88 314 PRO A O 1
ATOM 2497 N N . LEU A 1 315 ? -0.247 10.453 4.366 1.00 82.38 315 LEU A N 1
ATOM 2498 C CA . LEU A 1 315 ? 0.334 9.192 3.880 1.00 82.38 315 LEU A CA 1
ATOM 2499 C C . LEU A 1 315 ? -0.346 8.670 2.610 1.00 82.38 315 LEU A C 1
ATOM 2501 O O . LEU A 1 315 ? 0.176 7.778 1.947 1.00 82.38 315 LEU A O 1
ATOM 2505 N N . VAL A 1 316 ? -1.512 9.218 2.279 1.00 81.19 316 VAL A N 1
ATOM 2506 C CA . VAL A 1 316 ? -2.385 8.743 1.206 1.00 81.19 316 VAL A CA 1
ATOM 2507 C C . VAL A 1 316 ? -2.247 9.636 -0.030 1.00 81.19 316 VAL A C 1
ATOM 2509 O O . VAL A 1 316 ? -2.042 10.846 0.077 1.00 81.19 316 VAL A O 1
ATOM 2512 N N . SER A 1 317 ? -2.356 9.048 -1.224 1.00 76.44 317 SER A N 1
ATOM 2513 C CA . SER A 1 317 ? -2.357 9.795 -2.485 1.00 76.44 317 SER A CA 1
ATOM 2514 C C . SER A 1 317 ? -3.566 10.752 -2.593 1.00 76.44 317 SER A C 1
ATOM 2516 O O . SER A 1 317 ? -4.654 10.454 -2.088 1.00 76.44 317 SER A O 1
ATOM 2518 N N . PRO A 1 318 ? -3.428 11.912 -3.270 1.00 69.56 318 PRO A N 1
ATOM 2519 C CA . PRO A 1 318 ? -4.499 12.914 -3.366 1.00 69.56 318 PRO A CA 1
ATOM 2520 C C . PRO A 1 318 ? -5.779 12.381 -4.036 1.00 69.56 318 PRO A C 1
ATOM 2522 O O . PRO A 1 318 ? -6.876 12.854 -3.742 1.00 69.56 318 PRO A O 1
ATOM 2525 N N . SER A 1 319 ? -5.662 11.357 -4.885 1.00 62.81 319 SER A N 1
ATOM 2526 C CA . SER A 1 319 ? -6.776 10.631 -5.512 1.00 62.81 319 SER A CA 1
ATOM 2527 C C . SER A 1 319 ? -7.642 9.870 -4.501 1.00 62.81 319 SER A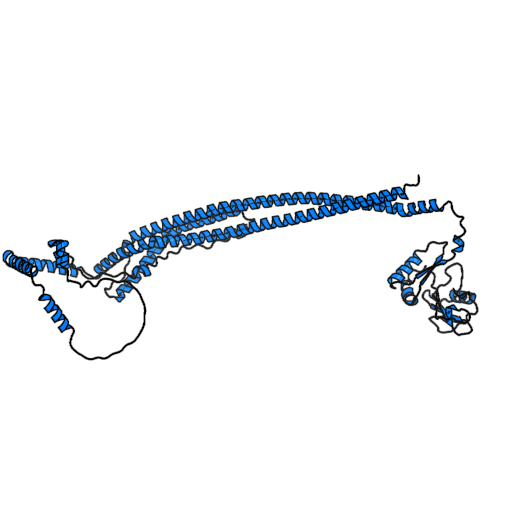 C 1
ATOM 2529 O O . SER A 1 319 ? -8.867 9.879 -4.601 1.00 62.81 319 SER A O 1
ATOM 2531 N N . VAL A 1 320 ? -7.031 9.245 -3.492 1.00 67.25 320 VAL A N 1
ATOM 2532 C CA . VAL A 1 320 ? -7.740 8.471 -2.454 1.00 67.25 320 VAL A CA 1
ATOM 2533 C C . VAL A 1 320 ? -8.244 9.385 -1.323 1.00 67.25 320 VAL A C 1
ATOM 2535 O O . VAL A 1 320 ? -9.182 9.050 -0.592 1.00 67.25 320 VAL A O 1
ATOM 2538 N N . GLN A 1 321 ? -7.694 10.596 -1.217 1.00 67.81 321 GLN A N 1
ATOM 2539 C CA . GLN A 1 321 ? -8.052 11.587 -0.203 1.00 67.81 321 GLN A CA 1
ATOM 2540 C C . GLN A 1 321 ? -9.503 12.083 -0.319 1.00 67.81 321 GLN A C 1
ATOM 2542 O O . GLN A 1 321 ? -10.160 12.286 0.701 1.00 67.81 321 GLN A O 1
ATOM 2547 N N . GLN A 1 322 ? -10.052 12.177 -1.535 1.00 60.47 322 GLN A N 1
ATOM 2548 C CA . GLN A 1 322 ? -11.465 12.525 -1.758 1.00 60.47 322 GLN A CA 1
ATOM 2549 C C . GLN A 1 322 ? -12.434 11.461 -1.223 1.00 60.47 322 GLN A C 1
ATOM 2551 O O . GLN A 1 322 ? -13.541 11.783 -0.797 1.00 60.47 322 GLN A O 1
ATOM 2556 N N . GLN A 1 323 ? -12.009 10.197 -1.164 1.00 59.94 323 GLN A N 1
ATOM 2557 C CA . GLN A 1 323 ? -12.828 9.106 -0.636 1.00 59.94 323 GLN A CA 1
ATOM 2558 C C . GLN A 1 323 ? -12.801 9.044 0.903 1.00 59.94 323 GLN A C 1
ATOM 2560 O O . GLN A 1 323 ? -13.628 8.352 1.505 1.00 59.94 323 GLN A O 1
ATOM 2565 N N . LEU A 1 324 ? -11.840 9.705 1.576 1.00 60.28 324 LEU A N 1
ATOM 2566 C CA . LEU A 1 324 ? -11.695 9.759 3.051 1.00 60.28 324 LEU A CA 1
ATOM 2567 C C . LEU A 1 324 ? -12.745 10.639 3.737 1.00 60.28 324 LEU A C 1
ATOM 2569 O O . LEU A 1 324 ? -12.953 10.489 4.936 1.00 60.28 324 LEU A O 1
ATOM 2573 N N . CYS A 1 325 ? -13.459 11.484 2.993 1.00 52.25 325 CYS A N 1
ATOM 2574 C CA . CYS A 1 325 ? -14.485 12.379 3.534 1.00 52.25 325 CYS A CA 1
ATOM 2575 C C . CYS A 1 325 ? -15.876 11.745 3.718 1.00 52.25 325 CYS A C 1
ATOM 2577 O O . CYS A 1 325 ? -16.812 12.458 4.075 1.00 52.25 325 CYS A O 1
ATOM 2579 N N . ALA A 1 326 ? -16.049 10.437 3.491 1.00 51.59 326 ALA A N 1
ATOM 2580 C CA . ALA A 1 326 ? -17.338 9.791 3.734 1.00 51.59 326 ALA A CA 1
ATOM 2581 C C . ALA A 1 326 ? -17.667 9.799 5.245 1.00 51.59 326 ALA A C 1
ATOM 2583 O O . ALA A 1 326 ? -16.846 9.322 6.038 1.00 51.59 326 ALA A O 1
ATOM 2584 N N . PRO A 1 327 ? -18.834 10.323 5.669 1.00 51.53 327 PRO A N 1
ATOM 2585 C CA . PRO A 1 327 ? -19.199 10.366 7.078 1.00 51.53 327 PRO A CA 1
ATOM 2586 C C . PRO A 1 327 ? -19.320 8.938 7.618 1.00 51.53 327 PRO A C 1
ATOM 2588 O O . PRO A 1 327 ? -20.085 8.128 7.096 1.00 51.53 327 PRO A O 1
ATOM 2591 N N . SER A 1 328 ? -18.541 8.619 8.655 1.00 55.31 328 SER A N 1
ATOM 2592 C CA . SER A 1 328 ? -18.713 7.361 9.383 1.00 55.31 328 SER A CA 1
ATOM 2593 C C . SER A 1 328 ? -20.102 7.376 10.022 1.00 55.31 328 SER A C 1
ATOM 2595 O O . SER A 1 328 ? -20.492 8.385 10.614 1.00 55.31 328 SER A O 1
ATOM 2597 N N . SER A 1 329 ? -20.849 6.282 9.869 1.00 57.03 329 SER A N 1
ATOM 2598 C CA . SER A 1 329 ? -22.164 6.084 10.486 1.00 57.03 329 SER A CA 1
ATOM 2599 C C . SER A 1 329 ? -22.137 6.467 11.965 1.00 57.03 329 SER A C 1
ATOM 2601 O O . SER A 1 329 ? -21.149 6.208 12.657 1.00 57.03 329 SER A O 1
ATOM 2603 N N . ALA A 1 330 ? -23.210 7.099 12.443 1.00 60.22 330 ALA A N 1
ATOM 2604 C CA . ALA A 1 330 ? -23.332 7.480 13.842 1.00 60.22 330 ALA A CA 1
ATOM 2605 C C . ALA A 1 330 ? -23.292 6.217 14.711 1.00 60.22 330 ALA A C 1
ATOM 2607 O O . ALA A 1 330 ? -24.183 5.377 14.634 1.00 60.22 330 ALA A O 1
ATOM 2608 N N . PHE A 1 331 ? -22.223 6.065 15.488 1.00 70.06 331 PHE A N 1
ATOM 2609 C CA . PHE A 1 331 ? -22.114 4.996 16.468 1.00 70.06 331 PHE A CA 1
ATOM 2610 C C . PHE A 1 331 ? -23.135 5.232 17.585 1.00 70.06 331 PHE A C 1
ATOM 2612 O O . PHE A 1 331 ? -23.150 6.307 18.186 1.00 70.06 331 PHE A O 1
ATOM 2619 N N . GLU A 1 332 ? -23.968 4.231 17.863 1.00 70.12 332 GLU A N 1
ATOM 2620 C CA . GLU A 1 332 ? -24.931 4.246 18.961 1.00 70.12 332 GLU A CA 1
ATOM 2621 C C . GLU A 1 332 ? -24.563 3.156 19.971 1.00 70.12 332 GLU A C 1
ATOM 2623 O O . GLU A 1 332 ? -24.409 1.982 19.631 1.00 70.12 332 GLU A O 1
ATOM 2628 N N . MET A 1 333 ? -24.364 3.566 21.223 1.00 75.62 333 MET A N 1
ATOM 2629 C CA . MET A 1 333 ? -23.950 2.678 22.305 1.00 75.62 333 MET A CA 1
ATOM 2630 C C . MET A 1 333 ? -25.178 2.015 22.929 1.00 75.62 333 MET A C 1
ATOM 2632 O O . MET A 1 333 ? -26.097 2.706 23.365 1.00 75.62 333 MET A O 1
ATOM 2636 N N . THR A 1 334 ? -25.180 0.685 23.000 1.00 77.75 334 THR A N 1
ATOM 2637 C CA . THR A 1 334 ? -26.314 -0.108 23.495 1.00 77.75 334 THR A CA 1
ATOM 2638 C C . THR A 1 334 ? -25.959 -0.759 24.824 1.00 77.75 334 THR A C 1
ATOM 2640 O O . THR A 1 334 ? -24.951 -1.457 24.915 1.00 77.75 334 THR A O 1
ATOM 2643 N N . PHE A 1 335 ? -26.793 -0.558 25.844 1.00 79.19 335 PHE A N 1
ATOM 2644 C CA . PHE A 1 335 ? -26.606 -1.147 27.170 1.00 79.19 335 PHE A CA 1
ATOM 2645 C C . PHE A 1 335 ? -27.619 -2.269 27.380 1.00 79.19 335 PHE A C 1
ATOM 2647 O O . PHE A 1 335 ? -28.812 -1.998 27.497 1.00 79.19 335 PHE A O 1
ATOM 2654 N N . ASP A 1 336 ? -27.142 -3.511 27.449 1.00 73.25 336 ASP A N 1
ATOM 2655 C CA . ASP A 1 336 ? -27.963 -4.663 27.820 1.00 73.25 336 ASP A CA 1
ATOM 2656 C C . ASP A 1 336 ? -27.564 -5.129 29.225 1.00 73.25 336 ASP A C 1
ATOM 2658 O O . ASP A 1 336 ? -26.421 -5.529 29.472 1.00 73.25 336 ASP A O 1
ATOM 2662 N N . LEU A 1 337 ? -28.494 -4.982 30.168 1.00 76.75 337 LEU A N 1
ATOM 2663 C CA . LEU A 1 337 ? -28.319 -5.381 31.564 1.00 76.75 337 LEU A CA 1
ATOM 2664 C C . LEU A 1 337 ? -29.010 -6.721 31.850 1.00 76.75 337 LEU A C 1
ATOM 2666 O O . LEU A 1 337 ? -28.692 -7.341 32.865 1.00 76.75 337 LEU A O 1
ATOM 2670 N N . SER A 1 338 ? -29.915 -7.176 30.970 1.00 76.56 338 SER A N 1
ATOM 2671 C CA . SER A 1 338 ? -30.669 -8.432 31.069 1.00 76.56 338 SER A CA 1
ATOM 2672 C C . SER A 1 338 ? -31.205 -8.706 32.482 1.00 76.56 338 SER A C 1
ATOM 2674 O O . SER A 1 338 ? -31.144 -9.822 33.010 1.00 76.56 338 SER A O 1
ATOM 2676 N N . LEU A 1 339 ? -31.739 -7.660 33.115 1.00 72.31 339 LEU A N 1
ATOM 2677 C CA . LEU A 1 339 ? -32.194 -7.668 34.510 1.00 72.31 339 LEU A CA 1
ATOM 2678 C C . LEU A 1 339 ? -33.351 -8.658 34.719 1.00 72.31 339 LEU A C 1
ATOM 2680 O O . LEU A 1 339 ? -33.413 -9.337 35.745 1.00 72.31 339 LEU A O 1
ATOM 2684 N N . ALA A 1 340 ? -34.204 -8.816 33.704 1.00 70.31 340 ALA A N 1
ATOM 2685 C CA . ALA A 1 340 ? -35.274 -9.813 33.663 1.00 70.31 340 ALA A CA 1
ATOM 2686 C C . ALA A 1 340 ? -34.776 -11.259 33.834 1.00 70.31 340 ALA A C 1
ATOM 2688 O O . ALA A 1 340 ? -35.402 -12.042 34.548 1.00 70.31 340 ALA A O 1
ATOM 2689 N N . ALA A 1 341 ? -33.633 -11.612 33.240 1.00 72.00 341 ALA A N 1
ATOM 2690 C CA . ALA A 1 341 ? -33.060 -12.954 33.355 1.00 72.00 341 ALA A CA 1
ATOM 2691 C C . ALA A 1 341 ? -32.359 -13.176 34.707 1.00 72.00 341 ALA A C 1
ATOM 2693 O O . ALA A 1 341 ? -32.359 -14.284 35.240 1.00 72.00 341 ALA A O 1
ATOM 2694 N N . LEU A 1 342 ? -31.784 -12.118 35.285 1.00 63.84 342 LEU A N 1
ATOM 2695 C CA . LEU A 1 342 ? -31.028 -12.169 36.542 1.00 63.84 342 LEU A CA 1
ATOM 2696 C C . LEU A 1 342 ? -31.924 -12.180 37.788 1.00 63.84 342 LEU A C 1
ATOM 2698 O O . LEU A 1 342 ? -31.536 -12.723 38.825 1.00 63.84 342 LEU A O 1
ATOM 2702 N N . CYS A 1 343 ? -33.113 -11.582 37.694 1.00 67.44 343 CYS A N 1
ATOM 2703 C CA . CYS A 1 343 ? -34.078 -11.497 38.788 1.00 67.44 343 CYS A CA 1
ATOM 2704 C C . CYS A 1 343 ? -35.085 -12.661 38.836 1.00 67.44 343 CYS A C 1
ATOM 2706 O O . CYS A 1 343 ? -35.899 -12.703 39.757 1.00 67.44 343 CYS A O 1
ATOM 2708 N N . GLY A 1 344 ? -35.014 -13.626 37.910 1.00 63.09 344 GLY A N 1
ATOM 2709 C CA . GLY A 1 344 ? -35.928 -14.779 37.860 1.00 63.09 344 GLY A CA 1
ATOM 2710 C C . GLY A 1 344 ? -35.851 -15.720 39.073 1.00 63.09 344 GLY A C 1
ATOM 2711 O O . GLY A 1 344 ? -36.833 -16.376 39.404 1.00 63.09 344 GLY A O 1
ATOM 2712 N N . ASP A 1 345 ? -34.719 -15.737 39.785 1.00 73.44 345 ASP A N 1
ATOM 2713 C CA . ASP A 1 345 ? -34.500 -16.577 40.975 1.00 73.44 345 ASP A CA 1
ATOM 2714 C C . ASP A 1 345 ? -35.024 -15.952 42.288 1.00 73.44 345 ASP A C 1
ATOM 2716 O O . ASP A 1 345 ? -34.855 -16.532 43.366 1.00 73.44 345 ASP A O 1
ATOM 2720 N N . PHE A 1 346 ? -35.608 -14.749 42.240 1.00 73.19 346 PHE A N 1
ATOM 2721 C CA . PHE A 1 346 ? -36.034 -14.024 43.438 1.00 73.19 346 PHE A CA 1
ATOM 2722 C C . PHE A 1 346 ? -37.257 -14.683 44.101 1.00 73.19 346 PHE A C 1
ATOM 2724 O O . PHE A 1 346 ? -38.372 -14.651 43.571 1.00 73.19 346 PHE A O 1
ATOM 2731 N N . ARG A 1 347 ? -37.043 -15.247 45.297 1.00 62.00 347 ARG A N 1
ATOM 2732 C CA . ARG A 1 347 ? -38.094 -15.777 46.176 1.00 62.00 347 ARG A CA 1
ATOM 2733 C C . ARG A 1 347 ? -38.425 -14.767 47.265 1.00 62.00 347 ARG A C 1
ATOM 2735 O O . ARG A 1 347 ? -37.525 -14.273 47.938 1.00 62.00 347 ARG A O 1
ATOM 2742 N N . GLU A 1 348 ? -39.709 -14.500 47.437 1.00 69.81 348 GLU A N 1
ATOM 2743 C CA . GLU A 1 348 ? -40.213 -13.507 48.382 1.00 69.81 348 GLU A CA 1
ATOM 2744 C C . GLU A 1 348 ? -40.443 -14.106 49.767 1.00 69.81 348 GLU A C 1
ATOM 2746 O O . GLU A 1 348 ? -40.918 -15.235 49.881 1.00 69.81 348 GLU A O 1
ATOM 2751 N N . ASP A 1 349 ? -40.172 -13.325 50.813 1.00 66.06 349 ASP A N 1
ATOM 2752 C CA . ASP A 1 349 ? -40.576 -13.635 52.189 1.00 66.06 349 ASP A CA 1
ATOM 2753 C C . ASP A 1 349 ? -41.492 -12.502 52.682 1.00 66.06 349 ASP A C 1
ATOM 2755 O O . ASP A 1 349 ? -41.046 -11.554 53.332 1.00 66.06 349 ASP A O 1
ATOM 2759 N N . ILE A 1 350 ? -42.768 -12.562 52.274 1.00 67.25 350 ILE A N 1
ATOM 2760 C CA . ILE A 1 350 ? -43.840 -11.611 52.657 1.00 67.25 350 ILE A CA 1
ATOM 2761 C C . ILE A 1 350 ? -44.688 -12.199 53.807 1.00 67.25 350 ILE A C 1
ATOM 2763 O O . ILE A 1 350 ? -45.681 -11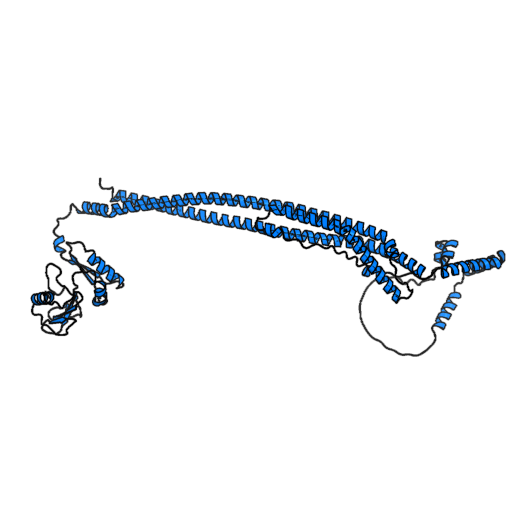.610 54.252 1.00 67.25 350 ILE A O 1
ATOM 2767 N N . ASP A 1 351 ? -44.296 -13.366 54.325 1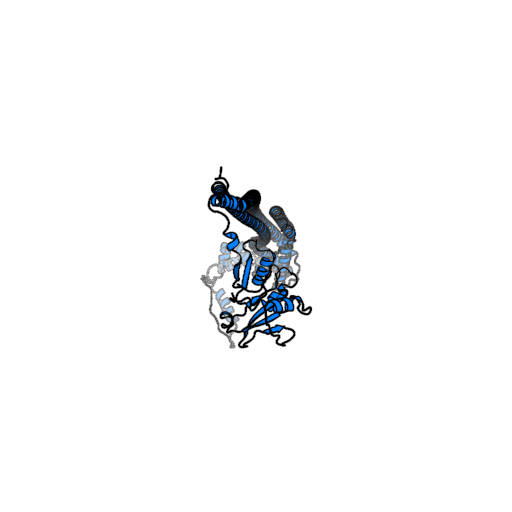.00 65.94 351 ASP A N 1
ATOM 2768 C CA . ASP A 1 351 ? -45.008 -14.027 55.406 1.00 65.94 351 ASP A CA 1
ATOM 2769 C C . ASP A 1 351 ? -44.887 -13.215 56.695 1.00 65.94 351 ASP A C 1
ATOM 2771 O O . ASP A 1 351 ? -43.809 -12.803 57.127 1.00 65.94 351 ASP A O 1
ATOM 2775 N N . PHE A 1 352 ? -46.028 -12.997 57.346 1.00 68.06 352 PHE A N 1
ATOM 2776 C CA . PHE A 1 352 ? -46.065 -12.304 58.624 1.00 68.06 352 PHE A CA 1
ATOM 2777 C C . PHE A 1 352 ? -45.253 -13.080 59.674 1.00 68.06 352 PHE A C 1
ATOM 2779 O O . PHE A 1 352 ? -45.644 -14.169 60.106 1.00 68.06 352 PHE A O 1
ATOM 2786 N N . ARG A 1 353 ? -44.142 -12.496 60.135 1.00 66.56 353 ARG A N 1
ATOM 2787 C CA . ARG A 1 353 ? -43.354 -12.995 61.268 1.00 66.56 353 ARG A CA 1
ATOM 2788 C C . ARG A 1 353 ? -43.434 -12.011 62.422 1.00 66.56 353 ARG A C 1
ATOM 2790 O O . ARG A 1 353 ? -42.976 -10.881 62.315 1.00 66.56 353 ARG A O 1
ATOM 2797 N N . PHE A 1 354 ? -43.988 -12.473 63.537 1.00 72.12 354 PHE A N 1
ATOM 2798 C CA . PHE A 1 354 ? -44.060 -11.685 64.761 1.00 72.12 354 PHE A CA 1
ATOM 2799 C C . PHE A 1 354 ? -42.650 -11.440 65.325 1.00 72.12 354 PHE A C 1
ATOM 2801 O O . PHE A 1 354 ? -41.888 -12.396 65.516 1.00 72.12 354 PHE A O 1
ATOM 2808 N N . SER A 1 355 ? -42.302 -10.184 65.613 1.00 70.06 355 SER A N 1
ATOM 2809 C CA . SER A 1 355 ? -40.947 -9.783 66.033 1.00 70.06 355 SER A CA 1
ATOM 2810 C C . SER A 1 355 ? -40.515 -10.424 67.363 1.00 70.06 355 SER A C 1
ATOM 2812 O O . SER A 1 355 ? -39.333 -10.689 67.594 1.00 70.06 355 SER A O 1
ATOM 2814 N N . LEU A 1 356 ? -41.491 -10.759 68.214 1.00 71.38 356 LEU A N 1
ATOM 2815 C CA . LEU A 1 356 ? -41.335 -11.478 69.480 1.00 71.38 356 LEU A CA 1
ATOM 2816 C C . LEU A 1 356 ? -41.850 -12.922 69.372 1.00 71.38 356 LEU A C 1
ATOM 2818 O O . LEU A 1 356 ? -42.448 -13.468 70.307 1.00 71.38 356 LEU A O 1
ATOM 2822 N N . GLY A 1 357 ? -41.646 -13.557 68.216 1.00 69.44 357 GLY A N 1
ATOM 2823 C CA . GLY A 1 357 ? -41.922 -14.978 68.040 1.00 69.44 357 GLY A CA 1
ATOM 2824 C C . GLY A 1 357 ? -41.264 -15.810 69.146 1.00 69.44 357 GLY A C 1
ATOM 2825 O O . GLY A 1 357 ? -40.189 -15.473 69.648 1.00 69.44 357 GLY A O 1
ATOM 2826 N N . TRP A 1 358 ? -41.900 -16.914 69.536 1.00 63.19 358 TRP A N 1
ATOM 2827 C CA . TRP A 1 358 ? -41.404 -17.788 70.606 1.00 63.19 358 TRP A CA 1
ATOM 2828 C C . TRP A 1 358 ? -39.947 -18.229 70.388 1.00 63.19 358 TRP A C 1
ATOM 2830 O O . TRP A 1 358 ? -39.191 -18.357 71.346 1.00 63.19 358 TRP A O 1
ATOM 2840 N N . THR A 1 359 ? -39.508 -18.365 69.135 1.00 66.38 359 THR A N 1
ATOM 2841 C CA . THR A 1 359 ? -38.114 -18.655 68.768 1.00 66.38 359 THR A CA 1
ATOM 2842 C C . THR A 1 359 ? -37.154 -17.511 69.118 1.00 66.38 359 THR A C 1
ATOM 2844 O O . THR A 1 359 ? -36.109 -17.764 69.715 1.00 66.38 359 THR A O 1
ATOM 2847 N N . ALA A 1 360 ? -37.512 -16.254 68.838 1.00 64.44 360 ALA A N 1
ATOM 2848 C CA . ALA A 1 360 ? -36.717 -15.074 69.190 1.00 64.44 360 ALA A CA 1
ATOM 2849 C C . ALA A 1 360 ? -36.629 -14.886 70.717 1.00 64.44 360 ALA A C 1
ATOM 2851 O O . ALA A 1 360 ? -35.553 -14.628 71.264 1.00 64.44 360 ALA A O 1
ATOM 2852 N N . LEU A 1 361 ? -37.741 -15.109 71.420 1.00 68.31 361 LEU A N 1
ATOM 2853 C CA . LEU A 1 361 ? -37.829 -15.019 72.879 1.00 68.31 361 LEU A CA 1
ATOM 2854 C C . LEU A 1 361 ? -36.956 -16.095 73.556 1.00 68.31 361 LEU A C 1
ATOM 2856 O O . LEU A 1 361 ? -36.160 -15.784 74.442 1.00 68.31 361 LEU A O 1
ATOM 2860 N N . VAL A 1 362 ? -36.993 -17.335 73.056 1.00 65.94 362 VAL A N 1
ATOM 2861 C CA . VAL A 1 362 ? -36.116 -18.426 73.518 1.00 65.94 362 VAL A CA 1
ATOM 2862 C C . VAL A 1 362 ? -34.643 -18.121 73.226 1.00 65.94 362 VAL A C 1
ATOM 2864 O O . VAL A 1 362 ? -33.801 -18.315 74.100 1.00 65.94 362 VAL A O 1
ATOM 2867 N N . THR A 1 363 ? -34.303 -17.573 72.053 1.00 63.59 363 THR A N 1
ATOM 2868 C CA . THR A 1 363 ? -32.904 -17.209 71.742 1.00 63.59 363 THR A CA 1
ATOM 2869 C C . THR A 1 363 ? -32.344 -16.095 72.627 1.00 63.59 363 THR A C 1
ATOM 2871 O O . THR A 1 363 ? -31.154 -16.121 72.941 1.00 63.59 363 THR A O 1
ATOM 2874 N N . ARG A 1 364 ? -33.185 -15.153 73.076 1.00 64.06 364 ARG A N 1
ATOM 2875 C CA . ARG A 1 364 ? -32.768 -13.993 73.878 1.00 64.06 364 ARG A CA 1
ATOM 2876 C C . ARG A 1 364 ? -32.672 -14.294 75.379 1.00 64.06 364 ARG A C 1
ATOM 2878 O O . ARG A 1 364 ? -31.819 -13.717 76.041 1.00 64.06 364 ARG A O 1
ATOM 2885 N N . PHE A 1 365 ? -33.492 -15.212 75.899 1.00 64.94 365 PHE A N 1
ATOM 2886 C CA . PHE A 1 365 ? -33.479 -15.606 77.318 1.00 64.94 365 PHE A CA 1
ATOM 2887 C C . PHE A 1 365 ? -32.630 -16.855 77.623 1.00 64.94 365 PHE A C 1
ATOM 2889 O O . PHE A 1 365 ? -32.167 -16.998 78.751 1.00 64.94 365 PHE A O 1
ATOM 2896 N N . VAL A 1 366 ? -32.395 -17.747 76.648 1.00 60.31 366 VAL A N 1
ATOM 2897 C CA . VAL A 1 366 ? -31.650 -19.017 76.845 1.00 60.31 366 VAL A CA 1
ATOM 2898 C C . VAL A 1 366 ? -30.234 -18.975 76.234 1.00 60.31 366 VAL A C 1
ATOM 2900 O O . VAL A 1 366 ? -29.423 -19.874 76.453 1.00 60.31 366 VAL A O 1
ATOM 2903 N N . GLY A 1 367 ? -29.893 -17.911 75.499 1.00 51.59 367 GLY A N 1
ATOM 2904 C CA . GLY A 1 367 ? -28.621 -17.783 74.786 1.00 51.59 367 GLY A CA 1
ATOM 2905 C C . GLY A 1 367 ? -28.564 -18.641 73.514 1.00 51.59 367 GLY A C 1
ATOM 2906 O O . GLY A 1 367 ? -29.183 -19.704 73.403 1.00 51.59 367 GLY A O 1
ATOM 2907 N N . THR A 1 368 ? -27.798 -18.183 72.521 1.00 55.25 368 THR A N 1
ATOM 2908 C CA . THR A 1 368 ? -27.746 -18.757 71.159 1.00 55.25 368 THR A CA 1
ATOM 2909 C C . THR A 1 368 ? -27.345 -20.240 71.123 1.00 55.25 368 THR A C 1
ATOM 2911 O O . THR A 1 368 ? -27.807 -20.981 70.252 1.00 55.25 368 THR A O 1
ATOM 2914 N N . ALA A 1 369 ? -26.550 -20.704 72.095 1.00 51.72 369 ALA A N 1
ATOM 2915 C CA . ALA A 1 369 ? -26.115 -22.098 72.214 1.00 51.72 369 ALA A CA 1
ATOM 2916 C C . ALA A 1 369 ? -27.195 -23.044 72.781 1.00 51.72 369 ALA A C 1
ATOM 2918 O O . ALA A 1 369 ? -27.257 -24.209 72.384 1.00 51.72 369 ALA A O 1
ATOM 2919 N N . GLY A 1 370 ? -28.058 -22.562 73.684 1.00 55.28 370 GLY A N 1
ATOM 2920 C CA . GLY A 1 370 ? -29.145 -23.353 74.272 1.00 55.28 370 GLY A CA 1
ATOM 2921 C C . GLY A 1 370 ? -30.395 -23.389 73.391 1.00 55.28 370 GLY A C 1
ATOM 2922 O O . GLY A 1 370 ? -31.035 -24.432 73.265 1.00 55.28 370 GLY A O 1
ATOM 2923 N N . ALA A 1 371 ? -30.687 -22.293 72.688 1.00 48.97 371 ALA A N 1
ATOM 2924 C CA . ALA A 1 371 ? -31.840 -22.191 71.796 1.00 48.97 371 ALA A CA 1
ATOM 2925 C C . ALA A 1 371 ? -31.746 -23.107 70.562 1.00 48.97 371 ALA A C 1
ATOM 2927 O O . ALA A 1 371 ? -32.748 -23.705 70.182 1.00 48.97 371 ALA A O 1
ATOM 2928 N N . ARG A 1 372 ? -30.548 -23.308 69.983 1.00 52.72 372 ARG A N 1
ATOM 2929 C CA . ARG A 1 372 ? -30.350 -24.295 68.900 1.00 52.72 372 ARG A CA 1
ATOM 2930 C C . ARG A 1 372 ? -30.586 -25.738 69.352 1.00 52.72 372 ARG A C 1
ATOM 2932 O O . ARG A 1 372 ? -31.052 -26.533 68.551 1.00 52.72 372 ARG A O 1
ATOM 2939 N N . ARG A 1 373 ? -30.289 -26.081 70.613 1.00 52.97 373 ARG A N 1
ATOM 2940 C CA . ARG A 1 373 ? -30.573 -27.421 71.166 1.00 52.97 373 ARG A CA 1
ATOM 2941 C C . ARG A 1 373 ? -32.038 -27.598 71.559 1.00 52.97 373 ARG A C 1
ATOM 2943 O O . ARG A 1 373 ? -32.544 -28.704 71.448 1.00 52.97 373 ARG A O 1
ATOM 2950 N N . ALA A 1 374 ? -32.709 -26.535 72.001 1.00 50.25 374 ALA A N 1
ATOM 2951 C CA . ALA A 1 374 ? -34.122 -26.570 72.380 1.00 50.25 374 ALA A CA 1
ATOM 2952 C C . ALA A 1 374 ? -35.081 -26.553 71.172 1.00 50.25 374 ALA A C 1
ATOM 2954 O O . ALA A 1 374 ? -36.185 -27.075 71.271 1.00 50.25 374 ALA A O 1
ATOM 2955 N N . LEU A 1 375 ? -34.663 -25.965 70.043 1.00 51.81 375 LEU A N 1
ATOM 2956 C CA . LEU A 1 375 ? -35.447 -25.870 68.802 1.00 51.81 375 LEU A CA 1
ATOM 2957 C C . LEU A 1 375 ? -35.086 -26.947 67.759 1.00 51.81 375 LEU A C 1
ATOM 2959 O O . LEU A 1 375 ? -35.701 -26.990 66.697 1.00 51.81 375 LEU A O 1
ATOM 2963 N N . ALA A 1 376 ? -34.104 -27.810 68.038 1.00 40.47 376 ALA A N 1
ATOM 2964 C CA . ALA A 1 376 ? -33.747 -28.920 67.159 1.00 40.47 376 ALA A CA 1
ATOM 2965 C C . ALA A 1 376 ? -34.798 -30.038 67.248 1.00 40.47 376 ALA A C 1
ATOM 2967 O O . ALA A 1 376 ? -34.725 -30.922 68.099 1.00 40.47 376 ALA A O 1
ATOM 2968 N N . VAL A 1 377 ? -35.766 -30.011 66.333 1.00 41.12 377 VAL A N 1
ATOM 2969 C CA . VAL A 1 377 ? -36.462 -31.228 65.897 1.00 41.12 377 VAL A CA 1
ATOM 2970 C C . VAL A 1 377 ? -35.425 -32.100 65.167 1.00 41.12 377 VAL A C 1
ATOM 2972 O O . VAL A 1 377 ? -34.673 -31.562 64.351 1.00 41.12 377 VAL A O 1
ATOM 2975 N N . PRO A 1 378 ? -35.310 -33.411 65.454 1.00 39.06 378 PRO A N 1
ATOM 2976 C CA . PRO A 1 378 ? -34.331 -34.263 64.789 1.00 39.06 378 PRO A CA 1
ATOM 2977 C C . PRO A 1 378 ? -34.744 -34.501 63.331 1.00 39.06 378 PRO A C 1
ATOM 2979 O O . PRO A 1 378 ? -35.553 -35.377 63.036 1.00 39.06 378 PRO A O 1
ATOM 2982 N N . GLU A 1 379 ? -34.171 -33.731 62.4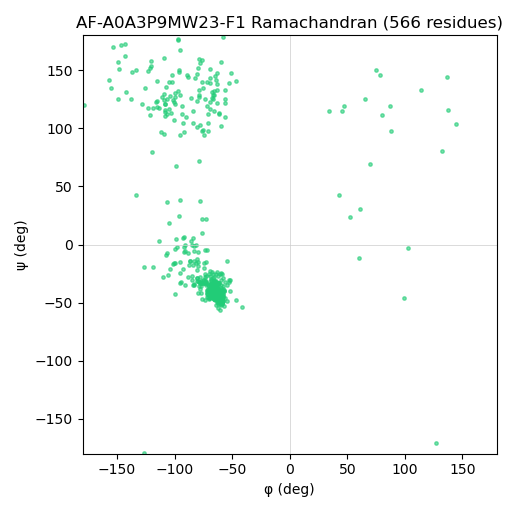06 1.00 32.19 379 GLU A N 1
ATOM 2983 C CA . GLU A 1 379 ? -34.135 -34.105 60.994 1.00 32.19 379 GLU A CA 1
ATOM 2984 C C . GLU A 1 379 ? -33.144 -35.259 60.806 1.00 32.19 379 GLU A C 1
ATOM 2986 O O . GLU A 1 379 ? -31.944 -35.149 61.082 1.00 32.19 379 GLU A O 1
ATOM 2991 N N . VAL A 1 380 ? -33.668 -36.389 60.330 1.00 32.25 380 VAL A N 1
ATOM 2992 C CA . VAL A 1 380 ? -32.888 -37.536 59.865 1.00 32.25 380 VAL A CA 1
ATOM 2993 C C . VAL A 1 380 ? -31.942 -37.056 58.769 1.00 32.25 380 VAL A C 1
ATOM 2995 O O . VAL A 1 380 ? -32.342 -36.702 57.663 1.00 32.25 380 VAL A O 1
ATOM 2998 N N . SER A 1 381 ? -30.657 -37.042 59.101 1.00 31.19 381 SER A N 1
ATOM 2999 C CA . SER A 1 381 ? -29.580 -36.720 58.180 1.00 31.19 381 SER A CA 1
ATOM 3000 C C . SER A 1 381 ? -29.406 -37.864 57.176 1.00 31.19 381 SER A C 1
ATOM 3002 O O . SER A 1 381 ? -28.826 -38.894 57.509 1.00 31.19 381 SER A O 1
ATOM 3004 N N . ALA A 1 382 ? -29.864 -37.685 55.936 1.00 29.56 382 ALA A N 1
ATOM 3005 C CA . ALA A 1 382 ? -29.408 -38.487 54.803 1.00 29.56 382 ALA A CA 1
ATOM 3006 C C . ALA A 1 382 ? -28.372 -37.680 54.009 1.00 29.56 382 ALA A C 1
ATOM 3008 O O . ALA A 1 382 ? -28.670 -36.688 53.345 1.00 29.56 382 ALA A O 1
ATOM 3009 N N . ALA A 1 383 ? -27.116 -38.099 54.135 1.00 33.44 383 ALA A N 1
ATOM 3010 C CA . ALA A 1 383 ? -25.967 -37.501 53.485 1.00 33.44 383 ALA A CA 1
ATOM 3011 C C . ALA A 1 383 ? -25.965 -37.732 51.958 1.00 33.44 383 ALA A C 1
ATOM 3013 O O . ALA A 1 383 ? -25.940 -38.861 51.482 1.00 33.44 383 ALA A O 1
ATOM 3014 N N . ARG A 1 384 ? -25.921 -36.623 51.213 1.00 33.31 384 ARG A N 1
ATOM 3015 C CA . ARG A 1 384 ? -24.991 -36.302 50.109 1.00 33.31 384 ARG A CA 1
ATOM 3016 C C . ARG A 1 384 ? -24.506 -37.458 49.200 1.00 33.31 384 ARG A C 1
ATOM 3018 O O . ARG A 1 384 ? -23.605 -38.200 49.579 1.00 33.31 384 ARG A O 1
ATOM 3025 N N . ARG A 1 385 ? -24.886 -37.423 47.912 1.00 29.81 385 ARG A N 1
ATOM 3026 C CA . ARG A 1 385 ? -23.953 -37.657 46.782 1.00 29.81 385 ARG A CA 1
ATOM 3027 C C . ARG A 1 385 ? -24.436 -37.028 45.471 1.00 29.81 385 ARG A C 1
ATOM 3029 O O . ARG A 1 385 ? -25.624 -36.986 45.184 1.00 29.81 385 ARG A O 1
ATOM 3036 N N . ALA A 1 386 ? -23.465 -36.502 44.731 1.00 32.28 386 ALA A N 1
ATOM 3037 C CA . ALA A 1 386 ? -23.574 -35.810 43.453 1.00 32.28 386 ALA A CA 1
ATOM 3038 C C . ALA A 1 386 ? -23.809 -36.761 42.259 1.00 32.28 386 ALA A C 1
ATOM 3040 O O . ALA A 1 386 ? -23.408 -37.920 42.323 1.00 32.28 386 ALA A O 1
ATOM 3041 N N . GLY A 1 387 ? -24.354 -36.223 41.154 1.00 26.30 387 GLY A N 1
ATOM 3042 C CA . GLY A 1 387 ? -24.320 -36.826 39.808 1.00 26.30 387 GLY A CA 1
ATOM 3043 C C . GLY A 1 387 ? -25.641 -36.736 39.022 1.00 26.30 387 GLY A C 1
ATOM 3044 O O . GLY A 1 387 ? -26.637 -37.326 39.412 1.00 26.30 387 GLY A O 1
ATOM 3045 N N . ARG A 1 388 ? -25.637 -36.006 37.899 1.00 27.23 388 ARG A N 1
ATOM 3046 C CA . ARG A 1 388 ? -26.688 -35.886 36.849 1.00 27.23 388 ARG A CA 1
ATOM 3047 C C . ARG A 1 388 ? -26.333 -36.853 35.675 1.00 27.23 388 ARG A C 1
ATOM 3049 O O . ARG A 1 388 ? -25.167 -37.240 35.636 1.00 27.23 388 ARG A O 1
ATOM 3056 N N . PRO A 1 389 ? -27.126 -37.027 34.585 1.00 47.47 389 PRO A N 1
ATOM 3057 C CA . PRO A 1 389 ? -28.566 -37.331 34.397 1.00 47.47 389 PRO A CA 1
ATOM 3058 C C . PRO A 1 389 ? -28.846 -38.573 33.483 1.00 47.47 389 PRO A C 1
ATOM 3060 O O . PRO A 1 389 ? -27.935 -39.109 32.865 1.00 47.47 389 PRO A O 1
ATOM 3063 N N . ALA A 1 390 ? -30.148 -38.876 33.286 1.00 27.45 390 ALA A N 1
ATOM 3064 C CA . ALA A 1 390 ? -30.827 -39.303 32.030 1.00 27.45 390 ALA A CA 1
ATOM 3065 C C . ALA A 1 390 ? -31.426 -40.732 31.941 1.00 27.45 390 ALA A C 1
ATOM 3067 O O . ALA A 1 390 ? -30.760 -41.720 32.221 1.00 27.45 390 ALA A O 1
ATOM 3068 N N . GLY A 1 391 ? -32.677 -40.804 31.443 1.00 26.70 391 GLY A N 1
ATOM 3069 C CA . GLY A 1 391 ? -33.388 -42.021 30.995 1.00 26.70 391 GLY A CA 1
ATOM 3070 C C . GLY A 1 391 ? -34.822 -42.144 31.554 1.00 26.70 391 GLY A C 1
ATOM 3071 O O . GLY A 1 391 ? -34.982 -42.633 32.659 1.00 26.70 391 GLY A O 1
ATOM 3072 N N . ARG A 1 392 ? -35.842 -41.469 30.997 1.00 25.59 392 ARG A N 1
ATOM 3073 C CA . ARG A 1 392 ? -36.788 -41.877 29.920 1.00 25.59 392 ARG A CA 1
ATOM 3074 C C . ARG A 1 392 ? -37.966 -42.785 30.368 1.00 25.59 392 ARG A C 1
ATOM 3076 O O . ARG A 1 392 ? -37.769 -43.957 30.633 1.00 25.59 392 ARG A O 1
ATOM 3083 N N . ALA A 1 393 ? -39.161 -42.177 30.301 1.00 25.64 393 ALA A N 1
ATOM 3084 C CA . ALA A 1 393 ? -40.479 -42.667 29.844 1.00 25.64 393 ALA A CA 1
ATOM 3085 C C . ALA A 1 393 ? -41.253 -43.796 30.567 1.00 25.64 393 ALA A C 1
ATOM 3087 O O . ALA A 1 393 ? -40.782 -44.923 30.655 1.00 25.64 393 ALA A O 1
ATOM 3088 N N . ALA A 1 394 ? -42.508 -43.464 30.927 1.00 25.98 394 ALA A N 1
ATOM 3089 C CA . ALA A 1 394 ? -43.795 -44.095 30.531 1.00 25.98 394 ALA A CA 1
ATOM 3090 C C . ALA A 1 394 ? -44.788 -44.048 31.719 1.00 25.98 394 ALA A C 1
ATOM 3092 O O . ALA A 1 394 ? -44.505 -44.584 32.782 1.00 25.98 394 ALA A O 1
ATOM 3093 N N . GLU A 1 395 ? -45.772 -43.145 31.699 1.00 24.22 395 GLU A N 1
ATOM 3094 C CA . GLU A 1 395 ? -47.167 -43.328 31.235 1.00 24.22 395 GLU A CA 1
ATOM 3095 C C . GLU A 1 395 ? -48.145 -43.861 32.317 1.00 24.22 395 GLU A C 1
ATOM 3097 O O . GLU A 1 395 ? -47.986 -44.924 32.903 1.00 24.22 395 GLU A O 1
ATOM 3102 N N . THR A 1 396 ? -49.146 -43.011 32.571 1.00 29.30 396 THR A N 1
ATOM 3103 C CA . THR A 1 396 ? -50.429 -43.077 33.316 1.00 29.30 396 THR A CA 1
ATOM 3104 C C . THR A 1 396 ? -51.384 -44.196 32.804 1.00 29.30 396 THR A C 1
ATOM 3106 O O . THR A 1 396 ? -51.026 -44.778 31.784 1.00 29.30 396 THR A O 1
ATOM 3109 N N . PRO A 1 397 ? -52.617 -44.485 33.343 1.00 38.41 397 PRO A N 1
ATOM 3110 C CA . PRO A 1 397 ? -53.454 -43.777 34.345 1.00 38.41 397 PRO A CA 1
ATOM 3111 C C . PRO A 1 397 ? -54.290 -44.632 35.369 1.00 38.41 397 PRO A C 1
ATOM 3113 O O . PRO A 1 397 ? -54.441 -45.839 35.254 1.00 38.41 397 PRO A O 1
ATOM 3116 N N . LEU A 1 398 ? -54.897 -43.921 36.340 1.00 29.72 398 LEU A N 1
ATOM 3117 C CA . LEU A 1 398 ? -56.218 -44.096 37.007 1.00 29.72 398 LEU A CA 1
ATOM 3118 C C . LEU A 1 398 ? -56.709 -45.466 37.547 1.00 29.72 398 LEU A C 1
ATOM 3120 O O . LEU A 1 398 ? -57.142 -46.330 36.792 1.00 29.72 398 LEU A O 1
ATOM 3124 N N . CYS A 1 399 ? -56.945 -45.522 38.870 1.00 25.72 399 CYS A N 1
ATOM 3125 C CA . CYS A 1 399 ? -58.233 -45.985 39.415 1.00 25.72 399 CYS A CA 1
ATOM 3126 C C . CYS A 1 399 ? -58.525 -45.418 40.818 1.00 25.72 399 CYS A C 1
ATOM 3128 O O . CYS A 1 399 ? -57.665 -45.386 41.696 1.00 25.72 399 CYS A O 1
ATOM 3130 N N . LEU A 1 400 ? -59.765 -44.956 40.980 1.00 28.67 400 LEU A N 1
ATOM 3131 C CA . LEU A 1 400 ? -60.432 -44.508 42.202 1.00 28.67 400 LEU A CA 1
ATOM 3132 C C . LEU A 1 400 ? -60.895 -45.722 43.024 1.00 28.67 400 LEU A C 1
ATOM 3134 O O . LEU A 1 400 ? -61.635 -46.534 42.480 1.00 28.67 400 LEU A O 1
ATOM 3138 N N . GLN A 1 401 ? -60.557 -45.792 44.318 1.00 26.41 401 GLN A N 1
ATOM 3139 C CA . GLN A 1 401 ? -61.540 -45.947 45.408 1.00 26.41 401 GLN A CA 1
ATOM 3140 C C . GLN A 1 401 ? -60.884 -45.967 46.801 1.00 26.41 401 GLN A C 1
ATOM 3142 O O . GLN A 1 401 ? -60.052 -46.811 47.112 1.00 26.41 401 GLN A O 1
ATOM 3147 N N . ASP A 1 402 ? -61.309 -44.989 47.600 1.00 26.83 402 ASP A N 1
ATOM 3148 C CA . ASP A 1 402 ? -61.736 -45.047 49.001 1.00 26.83 402 ASP A CA 1
ATOM 3149 C C . ASP A 1 402 ? -60.949 -45.816 50.081 1.00 26.83 402 ASP A C 1
ATOM 3151 O O . ASP A 1 402 ? -60.981 -47.039 50.192 1.00 26.83 402 ASP A O 1
ATOM 3155 N N . GLY A 1 403 ? -60.431 -45.014 51.025 1.00 27.30 403 GLY A N 1
ATOM 3156 C CA . GLY A 1 403 ? -60.328 -45.341 52.452 1.00 27.30 403 GLY A CA 1
ATOM 3157 C C . GLY A 1 403 ? -58.993 -44.967 53.118 1.00 27.30 403 GLY A C 1
ATOM 3158 O O . GLY A 1 403 ? -57.931 -45.192 52.545 1.00 27.30 403 GLY A O 1
ATOM 3159 N N . PRO A 1 404 ? -58.993 -44.534 54.392 1.00 36.12 404 PRO A N 1
ATOM 3160 C CA . PRO A 1 404 ? -59.682 -43.403 55.002 1.00 36.12 404 PRO A CA 1
ATOM 3161 C C . PRO A 1 404 ? -58.755 -42.167 55.107 1.00 36.12 404 PRO A C 1
ATOM 3163 O O . PRO A 1 404 ? -57.577 -42.185 54.757 1.00 36.12 404 PRO A O 1
ATOM 3166 N N . SER A 1 405 ? -59.316 -41.056 55.583 1.00 38.69 405 SER A N 1
ATOM 3167 C CA . SER A 1 405 ? -58.684 -39.737 55.612 1.00 38.69 405 SER A CA 1
ATOM 3168 C C . SER A 1 405 ? -57.297 -39.689 56.278 1.00 38.69 405 SER A C 1
ATOM 3170 O O . SER A 1 405 ? -57.065 -40.209 57.368 1.00 38.69 405 SER A O 1
ATOM 3172 N N . LEU A 1 406 ? -56.400 -38.925 55.649 1.00 42.81 406 LEU A N 1
ATOM 3173 C CA . LEU A 1 406 ? -55.065 -38.543 56.127 1.00 42.81 406 LEU A CA 1
ATOM 3174 C C . LEU A 1 406 ? -55.088 -37.866 57.515 1.00 42.81 406 LEU A C 1
ATOM 3176 O O . LEU A 1 406 ? -54.054 -37.772 58.172 1.00 42.81 406 LEU A O 1
ATOM 3180 N N . LYS A 1 407 ? -56.272 -37.446 57.986 1.00 45.56 407 LYS A N 1
ATOM 3181 C CA . LYS A 1 407 ? -56.484 -36.902 59.329 1.00 45.56 407 LYS A CA 1
ATOM 3182 C C . LYS A 1 407 ? -56.211 -37.940 60.423 1.00 45.56 407 LYS A C 1
ATOM 3184 O O . LYS A 1 407 ? -55.562 -37.575 61.393 1.00 45.56 407 LYS A O 1
ATOM 3189 N N . ASP A 1 408 ? -56.536 -39.221 60.249 1.00 42.25 408 ASP A N 1
ATOM 3190 C CA . ASP A 1 408 ? -56.297 -40.208 61.319 1.00 42.25 408 ASP A CA 1
ATOM 3191 C C . ASP A 1 408 ? -54.817 -40.603 61.457 1.00 42.25 408 ASP A C 1
ATOM 3193 O O . ASP A 1 408 ? -54.322 -40.784 62.569 1.00 42.25 408 ASP A O 1
ATOM 3197 N N . ARG A 1 409 ? -54.044 -40.632 60.359 1.00 44.59 409 ARG A N 1
ATOM 3198 C CA . ARG A 1 409 ? -52.588 -40.894 60.422 1.00 44.59 409 ARG A CA 1
ATOM 3199 C C . ARG A 1 409 ? -51.785 -39.707 60.954 1.00 44.59 409 ARG A C 1
ATOM 3201 O O . ARG A 1 409 ? -50.786 -39.915 61.641 1.00 44.59 409 ARG A O 1
ATOM 3208 N N . LEU A 1 410 ? -52.219 -38.476 60.673 1.00 52.31 410 LEU A N 1
ATOM 3209 C CA . LEU A 1 410 ? -51.548 -37.267 61.161 1.00 52.31 410 LEU A CA 1
ATOM 3210 C C . LEU A 1 410 ? -51.880 -36.983 62.630 1.00 52.31 410 LEU A C 1
ATOM 3212 O O . LEU A 1 410 ? -50.998 -36.556 63.372 1.00 52.31 410 LEU A O 1
ATOM 3216 N N . VAL A 1 411 ? -53.098 -37.308 63.078 1.00 50.97 411 VAL A N 1
ATOM 3217 C CA . VAL A 1 411 ? -53.485 -37.207 64.494 1.00 50.97 411 VAL A CA 1
ATOM 3218 C C . VAL A 1 411 ? -52.779 -38.281 65.328 1.00 50.97 411 VAL A C 1
ATOM 3220 O O . VAL A 1 411 ? -52.288 -37.961 66.407 1.00 50.97 411 VAL A O 1
ATOM 3223 N N . VAL A 1 412 ? -52.603 -39.506 64.813 1.00 50.47 412 VAL A N 1
ATOM 3224 C CA . VAL A 1 412 ? -51.796 -40.539 65.492 1.00 50.47 412 VAL A CA 1
ATOM 3225 C C . VAL A 1 412 ? -50.306 -40.172 65.502 1.00 50.47 412 VAL A C 1
ATOM 3227 O O . VAL A 1 412 ? -49.669 -40.336 66.535 1.00 50.47 412 VAL A O 1
ATOM 3230 N N . SER A 1 413 ? -49.761 -39.572 64.434 1.00 49.19 413 SER A N 1
ATOM 3231 C CA . SER A 1 413 ? -48.365 -39.096 64.398 1.00 49.19 413 SER A CA 1
ATOM 3232 C C . SER A 1 413 ? -48.108 -37.911 65.340 1.00 49.19 413 SER A C 1
ATOM 3234 O O . SER A 1 413 ? -47.059 -37.861 65.989 1.00 49.19 413 SER A O 1
ATOM 3236 N N . MET A 1 414 ? -49.053 -36.968 65.450 1.00 46.44 414 MET A N 1
ATOM 3237 C CA . MET A 1 414 ? -48.973 -35.866 66.415 1.00 46.44 414 MET A CA 1
ATOM 3238 C C . MET A 1 414 ? -49.146 -36.375 67.854 1.00 46.44 414 MET A C 1
ATOM 3240 O O . MET A 1 414 ? -48.379 -35.978 68.732 1.00 46.44 414 MET A O 1
ATOM 3244 N N . ALA A 1 415 ? -50.058 -37.324 68.090 1.00 42.06 415 ALA A N 1
ATOM 3245 C CA . ALA A 1 415 ? -50.261 -37.936 69.402 1.00 42.06 415 ALA A CA 1
ATOM 3246 C C . ALA A 1 415 ? -49.053 -38.774 69.859 1.00 42.06 415 ALA A C 1
ATOM 3248 O O . ALA A 1 415 ? -48.690 -38.722 71.032 1.00 42.06 415 ALA A O 1
ATOM 3249 N N . THR A 1 416 ? -48.356 -39.473 68.954 1.00 47.78 416 THR A N 1
ATOM 3250 C CA . THR A 1 416 ? -47.130 -40.213 69.303 1.00 47.78 416 THR A CA 1
ATOM 3251 C C . THR A 1 416 ? -45.924 -39.302 69.540 1.00 47.78 416 THR A C 1
ATOM 3253 O O . THR A 1 416 ? -45.067 -39.634 70.355 1.00 47.78 416 THR A O 1
ATOM 3256 N N . SER A 1 417 ? -45.872 -38.125 68.904 1.00 43.34 417 SER A N 1
ATOM 3257 C CA . SER A 1 417 ? -44.765 -37.170 69.084 1.00 43.34 417 SER A CA 1
ATOM 3258 C C . SER A 1 417 ? -44.787 -36.422 70.426 1.00 43.34 417 SER A C 1
ATOM 3260 O O . SER A 1 417 ? -43.747 -35.953 70.883 1.00 43.34 417 SER A O 1
ATOM 3262 N N . LEU A 1 418 ? -45.942 -36.363 71.100 1.00 44.34 418 LEU A N 1
ATOM 3263 C CA . LEU A 1 418 ? -46.061 -35.781 72.443 1.00 44.34 418 LEU A CA 1
ATOM 3264 C C . LEU A 1 418 ? -45.765 -36.779 73.574 1.00 44.34 418 LEU A C 1
ATOM 3266 O O . LEU A 1 418 ? -45.544 -36.357 74.706 1.00 44.34 418 LEU A O 1
ATOM 3270 N N . VAL A 1 419 ? -45.715 -38.085 73.292 1.00 44.44 419 VAL A N 1
ATOM 3271 C CA . VAL A 1 419 ? -45.518 -39.121 74.325 1.00 44.44 419 VAL A CA 1
ATOM 3272 C C . VAL A 1 419 ? -44.047 -39.548 74.466 1.00 44.44 419 VAL A C 1
ATOM 3274 O O . VAL A 1 419 ? -43.668 -40.095 75.498 1.00 44.44 419 VAL A O 1
ATOM 3277 N N . SER A 1 420 ? -43.168 -39.231 73.508 1.00 43.62 420 SER A N 1
ATOM 3278 C CA . SER A 1 420 ? -41.760 -39.666 73.535 1.00 43.62 420 SER A CA 1
ATOM 3279 C C . SER A 1 420 ? -40.730 -38.586 73.900 1.00 43.62 420 SER A C 1
ATOM 3281 O O . SER A 1 420 ? -39.543 -38.779 73.646 1.00 43.62 420 SER A O 1
ATOM 3283 N N . VAL A 1 421 ? -41.129 -37.470 74.525 1.00 44.56 421 VAL A N 1
ATOM 3284 C CA . VAL A 1 421 ? -40.182 -36.549 75.194 1.00 44.56 421 VAL A CA 1
ATOM 3285 C C . VAL A 1 421 ? -40.188 -36.843 76.693 1.00 44.56 421 VAL A C 1
ATOM 3287 O O . VAL A 1 421 ? -40.664 -36.063 77.522 1.00 44.56 421 VAL A O 1
ATOM 3290 N N . SER A 1 422 ? -39.676 -38.020 77.048 1.00 46.00 422 SER A N 1
ATOM 3291 C CA . SER A 1 422 ? -39.330 -38.321 78.430 1.00 46.00 422 SER A CA 1
ATOM 3292 C C . SER A 1 422 ? -37.951 -37.737 78.749 1.00 46.00 422 SER A C 1
ATOM 3294 O O . SER A 1 422 ? -37.032 -37.756 77.934 1.00 46.00 422 SER A O 1
ATOM 3296 N N . SER A 1 423 ? -37.820 -37.256 79.987 1.00 61.34 423 SER A N 1
ATOM 3297 C CA . SER A 1 423 ? -36.563 -36.974 80.688 1.00 61.34 423 SER A CA 1
ATOM 3298 C C . SER A 1 423 ? -35.932 -35.579 80.489 1.00 61.34 423 SER A C 1
ATOM 3300 O O . SER A 1 423 ? -35.128 -35.322 79.598 1.00 61.34 423 SER A O 1
ATOM 3302 N N . ARG A 1 424 ? -36.219 -34.726 81.491 1.00 49.41 424 ARG A N 1
ATOM 3303 C CA . ARG A 1 424 ? -35.478 -33.545 82.007 1.00 49.41 424 ARG A CA 1
ATOM 3304 C C . ARG A 1 424 ? -35.924 -32.147 81.563 1.00 49.41 424 ARG A C 1
ATOM 3306 O O . ARG A 1 424 ? -36.092 -31.306 82.441 1.00 49.41 424 ARG A O 1
ATOM 3313 N N . ALA A 1 425 ? -36.185 -31.875 80.287 1.00 52.44 425 ALA A N 1
ATOM 3314 C CA . ALA A 1 425 ? -36.562 -30.513 79.862 1.00 52.44 425 ALA A CA 1
ATOM 3315 C C . ALA A 1 425 ? -38.043 -30.172 80.140 1.00 52.44 425 ALA A C 1
ATOM 3317 O O . ALA A 1 425 ? -38.359 -29.092 80.635 1.00 52.44 425 ALA A O 1
ATOM 3318 N N . SER A 1 426 ? -38.948 -31.121 79.893 1.00 51.75 426 SER A N 1
ATOM 3319 C CA . SER A 1 426 ? -40.398 -30.974 80.081 1.00 51.75 426 SER A CA 1
ATOM 3320 C C . SER A 1 426 ? -40.802 -30.827 81.556 1.00 51.75 426 SER A C 1
ATOM 3322 O O . SER A 1 426 ? -41.671 -30.017 81.875 1.00 51.75 426 SER A O 1
ATOM 3324 N N . MET A 1 427 ? -40.117 -31.514 82.480 1.00 54.62 427 MET A N 1
ATOM 3325 C CA . MET A 1 427 ? -40.339 -31.320 83.923 1.00 54.62 427 MET A CA 1
ATOM 3326 C C . MET A 1 427 ? -39.814 -29.971 84.432 1.00 54.62 427 MET A C 1
ATOM 3328 O O . MET A 1 427 ? -40.462 -29.366 85.277 1.00 54.62 427 MET A O 1
ATOM 3332 N N . ALA A 1 428 ? -38.701 -29.449 83.905 1.00 56.12 428 ALA A N 1
ATOM 3333 C CA . ALA A 1 428 ? -38.199 -28.130 84.302 1.00 56.12 428 ALA A CA 1
ATOM 3334 C C . ALA A 1 428 ? -39.165 -27.002 83.897 1.00 56.12 428 ALA A C 1
ATOM 3336 O O . ALA A 1 428 ? -39.409 -26.098 84.688 1.00 56.12 428 ALA A O 1
ATOM 3337 N N . VAL A 1 429 ? -39.778 -27.084 82.712 1.00 61.72 429 VAL A N 1
ATOM 3338 C CA . VAL A 1 429 ? -40.772 -26.097 82.250 1.00 61.72 429 VAL A CA 1
ATOM 3339 C C . VAL A 1 429 ? -42.053 -26.147 83.085 1.00 61.72 429 VAL A C 1
ATOM 3341 O O . VAL A 1 429 ? -42.577 -25.097 83.447 1.00 61.72 429 VAL A O 1
ATOM 3344 N N . LEU A 1 430 ? -42.530 -27.340 83.454 1.00 69.06 430 LEU A N 1
ATOM 3345 C CA . LEU A 1 430 ? -43.704 -27.489 84.323 1.00 69.06 430 LEU A CA 1
ATOM 3346 C C . LEU A 1 430 ? -43.428 -27.039 85.764 1.00 69.06 430 LEU A C 1
ATOM 3348 O O . LEU A 1 430 ? -44.284 -26.404 86.375 1.00 69.06 430 LEU A O 1
ATOM 3352 N N . LEU A 1 431 ? -42.234 -27.313 86.299 1.00 64.38 431 LEU A N 1
ATOM 3353 C CA . LEU A 1 431 ? -41.842 -26.886 87.645 1.00 64.38 431 LEU A CA 1
ATOM 3354 C C . LEU A 1 431 ? -41.599 -25.372 87.715 1.00 64.38 431 LEU A C 1
ATOM 3356 O O . LEU A 1 431 ? -42.116 -24.724 88.619 1.00 64.38 431 LEU A O 1
ATOM 3360 N N . ILE A 1 432 ? -40.886 -24.784 86.748 1.00 66.31 432 ILE A N 1
ATOM 3361 C CA . ILE A 1 432 ? -40.682 -23.327 86.667 1.00 66.31 432 ILE A CA 1
ATOM 3362 C C . ILE A 1 432 ? -42.019 -22.629 86.393 1.00 66.31 432 ILE A C 1
ATOM 3364 O O . ILE A 1 432 ? -42.344 -21.653 87.064 1.00 66.31 432 ILE A O 1
ATOM 3368 N N . GLY A 1 433 ? -42.836 -23.161 85.479 1.00 65.62 433 GLY A N 1
ATOM 3369 C CA . GLY A 1 433 ? -44.178 -22.655 85.195 1.00 65.62 433 GLY A CA 1
ATOM 3370 C C . GLY A 1 433 ? -45.093 -22.706 86.420 1.00 65.62 433 GLY A C 1
ATOM 3371 O O . GLY A 1 433 ? -45.751 -21.717 86.727 1.00 65.62 433 GLY A O 1
ATOM 3372 N N . GLY A 1 434 ? -45.075 -23.808 87.175 1.00 67.75 434 GLY A N 1
ATOM 3373 C CA . GLY A 1 434 ? -45.848 -23.972 88.409 1.00 67.75 434 GLY A CA 1
ATOM 3374 C C . GLY A 1 434 ? -45.368 -23.086 89.564 1.00 67.75 434 GLY A C 1
ATOM 3375 O O . GLY A 1 434 ? -46.189 -22.531 90.294 1.00 67.75 434 GLY A O 1
ATOM 3376 N N . VAL A 1 435 ? -44.052 -22.892 89.712 1.00 67.06 435 VAL A N 1
ATOM 3377 C CA . VAL A 1 435 ? -43.470 -21.987 90.719 1.00 67.06 435 VAL A CA 1
ATOM 3378 C C . VAL A 1 435 ? -43.798 -20.530 90.397 1.00 67.06 435 VAL A C 1
ATOM 3380 O O . VAL A 1 435 ? -44.236 -19.813 91.291 1.00 67.06 435 VAL A O 1
ATOM 3383 N N . VAL A 1 436 ? -43.670 -20.104 89.135 1.00 67.12 436 VAL A N 1
ATOM 3384 C CA . VAL A 1 436 ? -44.033 -18.748 88.679 1.00 67.12 436 VAL A CA 1
ATOM 3385 C C . VAL A 1 436 ? -45.537 -18.495 88.829 1.00 67.12 436 VAL A C 1
ATOM 3387 O O . VAL A 1 436 ? -45.944 -17.427 89.285 1.00 67.12 436 VAL A O 1
ATOM 3390 N N . TRP A 1 437 ? -46.372 -19.496 88.528 1.00 69.38 437 TRP A N 1
ATOM 3391 C CA . TRP A 1 437 ? -47.823 -19.420 88.719 1.00 69.38 437 TRP A CA 1
ATOM 3392 C C . TRP A 1 437 ? -48.210 -19.226 90.193 1.00 69.38 437 TRP A C 1
ATOM 3394 O O . TRP A 1 437 ? -49.167 -18.512 90.498 1.00 69.38 437 TRP A O 1
ATOM 3404 N N . ARG A 1 438 ? -47.447 -19.829 91.117 1.00 73.19 438 ARG A N 1
ATOM 3405 C CA . ARG A 1 438 ? -47.677 -19.750 92.567 1.00 73.19 438 ARG A CA 1
ATOM 3406 C C . ARG A 1 438 ? -47.059 -18.507 93.221 1.00 73.19 438 ARG A C 1
ATOM 3408 O O . ARG A 1 438 ? -47.583 -18.066 94.238 1.00 73.19 438 ARG A O 1
ATOM 3415 N N . SER A 1 439 ? -45.985 -17.940 92.667 1.00 65.56 439 SER A N 1
ATOM 3416 C CA . SER A 1 439 ? -45.246 -16.821 93.274 1.00 65.56 439 SER A CA 1
ATOM 3417 C C . SER A 1 439 ? -45.658 -15.434 92.772 1.00 65.56 439 SER A C 1
ATOM 3419 O O . SER A 1 439 ? -45.634 -14.485 93.550 1.00 65.56 439 SER A O 1
ATOM 3421 N N . VAL A 1 440 ? -46.058 -15.300 91.503 1.00 70.38 440 VAL A N 1
ATOM 3422 C CA . VAL A 1 440 ? -46.336 -13.992 90.870 1.00 70.38 440 VAL A CA 1
ATOM 3423 C C . VAL A 1 440 ? -47.847 -13.689 90.796 1.00 70.38 440 VAL A C 1
ATOM 3425 O O . VAL A 1 440 ? -48.263 -12.540 90.655 1.00 70.38 440 VAL A O 1
ATOM 3428 N N . GLY A 1 441 ? -48.692 -14.714 90.960 1.00 74.00 441 GLY A N 1
ATOM 3429 C CA . GLY A 1 441 ? -50.151 -14.615 90.899 1.00 74.00 441 GLY A CA 1
ATOM 3430 C C . GLY A 1 441 ? -50.695 -14.543 89.465 1.00 74.00 441 GLY A C 1
ATOM 3431 O O . GLY A 1 441 ? -50.101 -13.933 88.575 1.00 74.00 441 GLY A O 1
ATOM 3432 N N . TRP A 1 442 ? -51.874 -15.139 89.239 1.00 77.00 442 TRP A N 1
ATOM 3433 C CA . TRP A 1 442 ? -52.525 -15.232 87.915 1.00 77.00 442 TRP A CA 1
ATOM 3434 C C . TRP A 1 442 ? -52.644 -13.878 87.192 1.00 77.00 442 TRP A C 1
ATOM 3436 O O . TRP A 1 442 ? -52.560 -13.819 85.970 1.00 77.00 442 TRP A O 1
ATOM 3446 N N . ARG A 1 443 ? -52.779 -12.777 87.942 1.00 80.44 443 ARG A N 1
ATOM 3447 C CA . ARG A 1 443 ? -52.946 -11.423 87.394 1.00 80.44 443 ARG A CA 1
ATOM 3448 C C . ARG A 1 443 ? -51.749 -10.960 86.564 1.00 80.44 443 ARG A C 1
ATOM 3450 O O . ARG A 1 443 ? -51.951 -10.321 85.539 1.00 80.44 443 ARG A O 1
ATOM 3457 N N . VAL A 1 444 ? -50.522 -11.292 86.967 1.00 80.88 444 VAL A N 1
ATOM 3458 C CA . VAL A 1 444 ? -49.311 -10.871 86.241 1.00 80.88 444 VAL A CA 1
ATOM 3459 C C . VAL A 1 444 ? -49.096 -11.720 84.990 1.00 80.88 444 VAL A C 1
ATOM 3461 O O . VAL A 1 444 ? -48.700 -11.190 83.956 1.00 80.88 444 VAL A O 1
ATOM 3464 N N . VAL A 1 445 ? -49.430 -13.013 85.047 1.00 80.50 445 VAL A N 1
ATOM 3465 C CA . VAL A 1 445 ? -49.420 -13.905 83.875 1.00 80.50 445 VAL A CA 1
ATOM 3466 C C . VAL A 1 445 ? -50.495 -13.487 82.866 1.00 80.50 445 VAL A C 1
ATOM 3468 O O . VAL A 1 445 ? -50.231 -13.413 81.671 1.00 80.50 445 VAL A O 1
ATOM 3471 N N . ALA A 1 446 ? -51.696 -13.140 83.334 1.00 83.31 446 ALA A N 1
ATOM 3472 C CA . ALA A 1 446 ? -52.756 -12.612 82.481 1.00 83.31 446 ALA A CA 1
ATOM 3473 C C . ALA A 1 446 ? -52.365 -11.263 81.851 1.00 83.31 446 ALA A C 1
ATOM 3475 O O . ALA A 1 446 ? -52.606 -11.051 80.665 1.00 83.31 446 ALA A O 1
ATOM 3476 N N . LEU A 1 447 ? -51.714 -10.374 82.612 1.00 86.50 447 LEU A N 1
ATOM 3477 C CA . LEU A 1 447 ? -51.191 -9.102 82.103 1.00 86.50 447 LEU A CA 1
ATOM 3478 C C . LEU A 1 447 ? -50.096 -9.298 81.046 1.00 86.50 447 LEU A C 1
ATOM 3480 O O . LEU A 1 447 ? -50.126 -8.608 80.032 1.00 86.50 447 LEU A O 1
ATOM 3484 N N . SER A 1 448 ? -49.162 -10.237 81.230 1.00 83.19 448 SER A N 1
ATOM 3485 C CA . SER A 1 448 ? -48.090 -10.490 80.257 1.00 83.19 448 SER A CA 1
ATOM 3486 C C . SER A 1 448 ? -48.595 -11.167 78.980 1.00 83.19 448 SER A C 1
ATOM 3488 O O . SER A 1 448 ? -48.191 -10.771 77.888 1.00 83.19 448 SER A O 1
ATOM 3490 N N . VAL A 1 449 ? -49.526 -12.122 79.088 1.00 84.75 449 VAL A N 1
ATOM 3491 C CA . VAL A 1 449 ? -50.198 -12.738 77.929 1.00 84.75 449 VAL A CA 1
ATOM 3492 C C . VAL A 1 449 ? -51.054 -11.711 77.185 1.00 84.75 449 VAL A C 1
ATOM 3494 O O . VAL A 1 449 ? -51.020 -11.668 75.957 1.00 84.75 449 VAL A O 1
ATOM 3497 N N . SER A 1 450 ? -51.772 -10.845 77.910 1.00 86.69 450 SER A N 1
ATOM 3498 C CA . SER A 1 450 ? -52.555 -9.751 77.323 1.00 86.69 450 SER A CA 1
ATOM 3499 C C . SER A 1 450 ? -51.663 -8.745 76.588 1.00 86.69 450 SER A C 1
ATOM 3501 O O . SER A 1 450 ? -51.930 -8.417 75.435 1.00 86.69 450 SER A O 1
ATOM 3503 N N . LEU A 1 451 ? -50.548 -8.325 77.198 1.00 88.25 451 LEU A N 1
ATOM 3504 C CA . LEU A 1 451 ? -49.572 -7.422 76.579 1.00 88.25 451 LEU A CA 1
ATOM 3505 C C . LEU A 1 451 ? -48.921 -8.044 75.329 1.00 88.25 451 LEU A C 1
ATOM 3507 O O . LEU A 1 451 ? -48.776 -7.367 74.314 1.00 88.25 451 LEU A O 1
ATOM 3511 N N . TYR A 1 452 ? -48.578 -9.335 75.372 1.00 87.56 452 TYR A N 1
ATOM 3512 C CA . TYR A 1 452 ? -48.058 -10.080 74.219 1.00 87.56 452 TYR A CA 1
ATOM 3513 C C . TYR A 1 452 ? -49.090 -10.177 73.087 1.00 87.56 452 TYR A C 1
ATOM 3515 O O . TYR A 1 452 ? -48.761 -9.940 71.927 1.00 87.56 452 TYR A O 1
ATOM 3523 N N . GLY A 1 453 ? -50.351 -10.470 73.422 1.00 85.50 453 GLY A N 1
ATOM 3524 C CA . GLY A 1 453 ? -51.461 -10.505 72.470 1.00 85.50 453 GLY A CA 1
ATOM 3525 C C . GLY A 1 453 ? -51.748 -9.140 71.839 1.00 85.50 453 GLY A C 1
ATOM 3526 O O . GLY A 1 453 ? -51.977 -9.069 70.635 1.00 85.50 453 GLY A O 1
ATOM 3527 N N . LEU A 1 454 ? -51.666 -8.056 72.617 1.00 86.56 454 LEU A N 1
ATOM 3528 C CA . LEU A 1 454 ? -51.780 -6.676 72.134 1.00 86.56 454 LEU A CA 1
ATOM 3529 C C . LEU A 1 454 ? -50.649 -6.313 71.168 1.00 86.56 454 LEU A C 1
ATOM 3531 O O . LEU A 1 454 ? -50.926 -5.735 70.122 1.00 86.56 454 LEU A O 1
ATOM 3535 N N . LEU A 1 455 ? -49.402 -6.691 71.468 1.00 84.56 455 LEU A N 1
ATOM 3536 C CA . LEU A 1 455 ? -48.266 -6.494 70.560 1.00 84.56 455 LEU A CA 1
ATOM 3537 C C . LEU A 1 455 ? -48.413 -7.321 69.276 1.00 84.56 455 LEU A C 1
ATOM 3539 O O . LEU A 1 455 ? -48.160 -6.809 68.190 1.00 84.56 455 LEU A O 1
ATOM 3543 N N . TYR A 1 456 ? -48.880 -8.567 69.379 1.00 84.12 456 TYR A N 1
ATOM 3544 C CA . TYR A 1 456 ? -49.164 -9.418 68.222 1.00 84.12 456 TYR A CA 1
ATOM 3545 C C . TYR A 1 456 ? -50.264 -8.842 67.337 1.00 84.12 456 TYR A C 1
ATOM 3547 O O . TYR A 1 456 ? -50.120 -8.796 66.117 1.00 84.12 456 TYR A O 1
ATOM 3555 N N . LEU A 1 457 ? -51.357 -8.374 67.941 1.00 83.56 457 LEU A N 1
ATOM 3556 C CA . LEU A 1 457 ? -52.451 -7.747 67.213 1.00 83.56 457 LEU A CA 1
ATOM 3557 C C . LEU A 1 457 ? -52.004 -6.419 66.591 1.00 83.56 457 LEU A C 1
ATOM 3559 O O . LEU A 1 457 ? -52.345 -6.150 65.446 1.00 83.56 457 LEU A O 1
ATOM 3563 N N . TYR A 1 458 ? -51.202 -5.628 67.305 1.00 84.12 458 TYR A N 1
ATOM 3564 C CA . TYR A 1 458 ? -50.614 -4.391 66.796 1.00 84.12 458 TYR A CA 1
ATOM 3565 C C . TYR A 1 458 ? -49.717 -4.648 65.579 1.00 84.12 458 TYR A C 1
ATOM 3567 O O . TYR A 1 458 ? -49.884 -4.004 64.545 1.00 84.12 458 TYR A O 1
ATOM 3575 N N . GLU A 1 459 ? -48.822 -5.634 65.645 1.00 83.44 459 GLU A N 1
ATOM 3576 C CA . GLU A 1 459 ? -47.986 -6.029 64.503 1.00 83.44 459 GLU A CA 1
ATOM 3577 C C . GLU A 1 459 ? -48.816 -6.600 63.349 1.00 83.44 459 GLU A C 1
ATOM 3579 O O . GLU A 1 459 ? -48.562 -6.298 62.186 1.00 83.44 459 GLU A O 1
ATOM 3584 N N . ARG A 1 460 ? -49.861 -7.377 63.644 1.00 76.94 460 ARG A N 1
ATOM 3585 C CA . ARG A 1 460 ? -50.711 -7.981 62.611 1.00 76.94 460 ARG A CA 1
ATOM 3586 C C . ARG A 1 460 ? -51.634 -6.971 61.930 1.00 76.94 460 ARG A C 1
ATOM 3588 O O . ARG A 1 460 ? -51.902 -7.113 60.744 1.00 76.94 460 ARG A O 1
ATOM 3595 N N . LEU A 1 461 ? -52.092 -5.949 62.653 1.00 76.81 461 LEU A N 1
ATOM 3596 C CA . LEU A 1 461 ? -52.861 -4.831 62.098 1.00 76.81 461 LEU A CA 1
ATOM 3597 C C . LEU A 1 461 ? -51.972 -3.856 61.314 1.00 76.81 461 LEU A C 1
ATOM 3599 O O . LEU A 1 461 ? -52.435 -3.256 60.349 1.00 76.81 461 LEU A O 1
ATOM 3603 N N . THR A 1 462 ? -50.699 -3.708 61.692 1.00 76.50 462 THR A N 1
ATOM 3604 C CA . THR A 1 462 ? -49.725 -2.889 60.945 1.00 76.50 462 THR A CA 1
ATOM 3605 C C . THR A 1 462 ? -49.150 -3.616 59.718 1.00 76.50 462 THR A C 1
ATOM 3607 O O . THR A 1 462 ? -48.624 -2.969 58.806 1.00 76.50 462 THR A O 1
ATOM 3610 N N . TRP A 1 463 ? -49.328 -4.940 59.622 1.00 79.69 463 TRP A N 1
ATOM 3611 C CA . TRP A 1 463 ? -49.033 -5.753 58.436 1.00 79.69 463 TRP A CA 1
ATOM 3612 C C . TRP A 1 463 ? -50.136 -5.640 57.366 1.00 79.69 463 TRP A C 1
ATOM 3614 O O . TRP A 1 463 ? -50.933 -6.550 57.145 1.00 79.69 463 TRP A O 1
ATOM 3624 N N . THR A 1 464 ? -50.201 -4.478 56.717 1.00 79.44 464 THR A N 1
ATOM 3625 C CA . THR A 1 464 ? -51.112 -4.159 55.607 1.00 79.44 464 THR A CA 1
ATOM 3626 C C . THR A 1 464 ? -50.437 -4.391 54.249 1.00 79.44 464 THR A C 1
ATOM 3628 O O . THR A 1 464 ? -49.217 -4.527 54.166 1.00 79.44 464 THR A O 1
ATOM 3631 N N . ALA A 1 465 ? -51.208 -4.389 53.154 1.00 73.75 465 ALA A N 1
ATOM 3632 C CA . ALA A 1 465 ? -50.670 -4.529 51.793 1.00 73.75 465 ALA A CA 1
ATOM 3633 C C . ALA A 1 465 ? -49.544 -3.512 51.488 1.00 73.75 465 ALA A C 1
ATOM 3635 O O . ALA A 1 465 ? -48.576 -3.839 50.811 1.00 73.75 465 ALA A O 1
ATOM 3636 N N . SER A 1 466 ? -49.607 -2.308 52.067 1.00 76.62 466 SER A N 1
ATOM 3637 C CA . SER A 1 466 ? -48.566 -1.285 51.915 1.00 76.62 466 SER A CA 1
ATOM 3638 C C . SER A 1 466 ? -47.271 -1.583 52.680 1.00 76.62 466 SER A C 1
ATOM 3640 O O . SER A 1 466 ? -46.201 -1.171 52.236 1.00 76.62 466 SER A O 1
ATOM 3642 N N . SER A 1 467 ? -47.317 -2.268 53.829 1.00 78.88 467 SER A N 1
ATOM 3643 C CA . SER A 1 467 ? -46.086 -2.683 54.525 1.00 78.88 467 SER A CA 1
ATOM 3644 C C . SER A 1 467 ? -45.464 -3.927 53.893 1.00 78.88 467 SER A C 1
ATOM 3646 O O . SER A 1 467 ? -44.240 -4.008 53.820 1.00 78.88 467 SER A O 1
ATOM 3648 N N . GLN A 1 468 ? -46.285 -4.818 53.334 1.00 79.06 468 GLN A N 1
ATOM 3649 C CA . GLN A 1 468 ? -45.833 -5.923 52.485 1.00 79.06 468 GLN A CA 1
ATOM 3650 C C . GLN A 1 468 ? -45.116 -5.425 51.223 1.00 79.06 468 GLN A C 1
ATOM 3652 O O . GLN A 1 468 ? -44.035 -5.914 50.904 1.00 79.06 468 GLN A O 1
ATOM 3657 N N . GLU A 1 469 ? -45.656 -4.399 50.555 1.00 81.38 469 GLU A N 1
ATOM 3658 C CA . GLU A 1 469 ? -45.005 -3.764 49.403 1.00 81.38 469 GLU A CA 1
ATOM 3659 C C . GLU A 1 469 ? -43.639 -3.168 49.782 1.00 81.38 469 GLU A C 1
ATOM 3661 O O . GLU A 1 469 ? -42.656 -3.363 49.069 1.00 81.38 469 GLU A O 1
ATOM 3666 N N . ARG A 1 470 ? -43.539 -2.479 50.929 1.00 82.00 470 ARG A N 1
ATOM 3667 C CA . ARG A 1 470 ? -42.263 -1.921 51.415 1.00 82.00 470 ARG A CA 1
ATOM 3668 C C . ARG A 1 470 ? -41.241 -3.007 51.747 1.00 82.00 470 ARG A C 1
ATOM 3670 O O . ARG A 1 470 ? -40.074 -2.848 51.401 1.00 82.00 470 ARG A O 1
ATOM 3677 N N . ALA A 1 471 ? -41.666 -4.100 52.379 1.00 81.38 471 ALA A N 1
ATOM 3678 C CA . ALA A 1 471 ? -40.794 -5.233 52.681 1.00 81.38 471 ALA A CA 1
ATOM 3679 C C . ALA A 1 471 ? -40.297 -5.921 51.398 1.00 81.38 471 ALA A C 1
ATOM 3681 O O . ALA A 1 471 ? -39.100 -6.180 51.273 1.00 81.38 471 ALA A O 1
ATOM 3682 N N . LEU A 1 472 ? -41.178 -6.129 50.410 1.00 82.94 472 LEU A N 1
ATOM 3683 C CA . LEU A 1 472 ? -40.805 -6.656 49.095 1.00 82.94 472 LEU A CA 1
ATOM 3684 C C . LEU A 1 472 ? -39.812 -5.733 48.393 1.00 82.94 472 LEU A C 1
ATOM 3686 O O . LEU A 1 472 ? -38.793 -6.203 47.896 1.00 82.94 472 LEU A O 1
ATOM 3690 N N . LYS A 1 473 ? -40.072 -4.421 48.383 1.00 84.81 473 LYS A N 1
ATOM 3691 C CA . LYS A 1 473 ? -39.174 -3.426 47.785 1.00 84.81 473 LYS A CA 1
ATOM 3692 C C . LYS A 1 473 ? -37.792 -3.445 48.442 1.00 84.81 473 LYS A C 1
ATOM 3694 O O . LYS A 1 473 ? -36.806 -3.414 47.720 1.00 84.81 473 LYS A O 1
ATOM 3699 N N . GLN A 1 474 ? -37.702 -3.566 49.769 1.00 84.75 474 GLN A N 1
ATOM 3700 C CA . GLN A 1 474 ? -36.424 -3.668 50.491 1.00 84.75 474 GLN A CA 1
ATOM 3701 C C . GLN A 1 474 ? -35.672 -4.978 50.204 1.00 84.75 474 GLN A C 1
ATOM 3703 O O . GLN A 1 474 ? -34.478 -4.963 49.915 1.00 84.75 474 GLN A O 1
ATOM 3708 N N . GLN A 1 475 ? -36.363 -6.119 50.221 1.00 84.44 475 GLN A N 1
ATOM 3709 C CA . GLN A 1 475 ? -35.753 -7.408 49.870 1.00 84.44 475 GLN A CA 1
ATOM 3710 C C . GLN A 1 475 ? -35.282 -7.419 48.409 1.00 84.44 475 GLN A C 1
ATOM 3712 O O . GLN A 1 475 ? -34.207 -7.932 48.088 1.00 84.44 475 GLN A O 1
ATOM 3717 N N . PHE A 1 476 ? -36.075 -6.820 47.521 1.00 84.69 476 PHE A N 1
ATOM 3718 C CA . PHE A 1 476 ? -35.754 -6.708 46.111 1.00 84.69 476 PHE A CA 1
ATOM 3719 C C . PHE A 1 476 ? -34.577 -5.757 45.871 1.00 84.69 476 PHE A C 1
ATOM 3721 O O . PHE A 1 476 ? -33.712 -6.086 45.066 1.00 84.69 476 PHE A O 1
ATOM 3728 N N . THR A 1 477 ? -34.482 -4.620 46.571 1.00 86.50 477 THR A N 1
ATOM 3729 C CA . THR A 1 477 ? -33.344 -3.698 46.419 1.00 86.50 477 THR A CA 1
ATOM 3730 C C . THR A 1 477 ? -32.036 -4.337 46.866 1.00 86.50 477 THR A C 1
ATOM 3732 O O . THR A 1 477 ? -31.040 -4.217 46.155 1.00 86.50 477 THR A O 1
ATOM 3735 N N . GLU A 1 478 ? -32.020 -5.064 47.986 1.00 86.69 478 GLU A N 1
ATOM 3736 C CA . GLU A 1 478 ? -30.829 -5.782 48.454 1.00 86.69 478 GLU A CA 1
ATOM 3737 C C . GLU A 1 478 ? -30.409 -6.889 47.477 1.00 86.69 478 GLU A C 1
ATOM 3739 O O . GLU A 1 478 ? -29.234 -6.980 47.098 1.00 86.69 478 GLU A O 1
ATOM 3744 N N . PHE A 1 479 ? -31.371 -7.691 47.008 1.00 85.69 479 PHE A N 1
ATOM 3745 C CA . PHE A 1 479 ? -31.119 -8.762 46.046 1.00 85.69 479 PHE A CA 1
ATOM 3746 C C . PHE A 1 479 ? -30.648 -8.224 44.688 1.00 85.69 479 PHE A C 1
ATOM 3748 O O . PHE A 1 479 ? -29.633 -8.683 44.152 1.00 85.69 479 PHE A O 1
ATOM 3755 N N . ALA A 1 480 ? -31.343 -7.221 44.146 1.00 86.00 480 ALA A N 1
ATOM 3756 C CA . ALA A 1 480 ? -30.995 -6.582 42.885 1.00 86.00 480 ALA A CA 1
ATOM 3757 C C . ALA A 1 480 ? -29.633 -5.891 42.980 1.00 86.00 480 ALA A C 1
ATOM 3759 O O . ALA A 1 480 ? -28.810 -6.086 42.094 1.00 86.00 480 ALA A O 1
ATOM 3760 N N . ALA A 1 481 ? -29.326 -5.175 44.067 1.00 87.50 481 ALA A N 1
ATOM 3761 C CA . ALA A 1 481 ? -28.019 -4.545 44.249 1.00 87.50 481 ALA A CA 1
ATOM 3762 C C . ALA A 1 481 ? -26.878 -5.573 44.328 1.00 87.50 481 ALA A C 1
ATOM 3764 O O . ALA A 1 481 ? -25.790 -5.324 43.808 1.00 87.50 481 ALA A O 1
ATOM 3765 N N . PHE A 1 482 ? -27.091 -6.735 44.955 1.00 87.75 482 PHE A N 1
ATOM 3766 C CA . PHE A 1 482 ? -26.099 -7.815 44.967 1.00 87.75 482 PHE A CA 1
ATOM 3767 C C . PHE A 1 482 ? -25.871 -8.401 43.565 1.00 87.75 482 PHE A C 1
ATOM 3769 O O . PHE A 1 482 ? -24.726 -8.536 43.128 1.00 87.75 482 PHE A O 1
ATOM 3776 N N . ARG A 1 483 ? -26.950 -8.704 42.832 1.00 84.88 483 ARG A N 1
ATOM 3777 C CA . ARG A 1 483 ? -26.865 -9.260 41.473 1.00 84.88 483 ARG A CA 1
ATOM 3778 C C . ARG A 1 483 ? -26.299 -8.262 40.466 1.00 84.88 483 ARG A C 1
ATOM 3780 O O . ARG A 1 483 ? -25.439 -8.648 39.680 1.00 84.88 483 ARG A O 1
ATOM 3787 N N . LEU A 1 484 ? -26.692 -6.989 40.532 1.00 86.31 484 LEU A N 1
ATOM 3788 C CA . LEU A 1 484 ? -26.167 -5.957 39.638 1.00 86.31 484 LEU A CA 1
ATOM 3789 C C . LEU A 1 484 ? -24.659 -5.781 39.830 1.00 86.31 484 LEU A C 1
ATOM 3791 O O . LEU A 1 484 ? -23.936 -5.728 38.843 1.00 86.31 484 LEU A O 1
ATOM 3795 N N . ARG A 1 485 ? -24.159 -5.781 41.079 1.00 88.62 485 ARG A N 1
ATOM 3796 C CA . ARG A 1 485 ? -22.711 -5.704 41.368 1.00 88.62 485 ARG A CA 1
ATOM 3797 C C . ARG A 1 485 ? -21.915 -6.841 40.725 1.00 88.62 485 ARG A C 1
ATOM 3799 O O . ARG A 1 485 ? -20.795 -6.607 40.283 1.00 88.62 485 ARG A O 1
ATOM 3806 N N . ALA A 1 486 ? -22.483 -8.044 40.645 1.00 87.75 486 ALA A N 1
ATOM 3807 C CA . ALA A 1 486 ? -21.843 -9.173 39.970 1.00 87.75 486 ALA A CA 1
ATOM 3808 C C . ALA A 1 486 ? -21.795 -9.007 38.438 1.00 87.75 486 ALA A C 1
ATOM 3810 O O . ALA A 1 486 ? -20.913 -9.563 37.788 1.00 87.75 486 ALA A O 1
ATOM 3811 N N . VAL A 1 487 ? -22.718 -8.230 37.868 1.00 87.38 487 VAL A N 1
ATOM 3812 C CA . VAL A 1 487 ? -22.860 -8.011 36.420 1.00 87.38 487 VAL A CA 1
ATOM 3813 C C . VAL A 1 487 ? -22.089 -6.781 35.940 1.00 87.38 487 VAL A C 1
ATOM 3815 O O . VAL A 1 487 ? -21.695 -6.744 34.778 1.00 87.38 487 VAL A O 1
ATOM 3818 N N . VAL A 1 488 ? -21.755 -5.836 36.831 1.00 89.25 488 VAL A N 1
ATOM 3819 C CA . VAL A 1 488 ? -20.902 -4.669 36.529 1.00 89.25 488 VAL A CA 1
ATOM 3820 C C . VAL A 1 488 ? -19.685 -5.005 35.650 1.00 89.25 488 VAL A C 1
ATOM 3822 O O . VAL A 1 488 ? -19.550 -4.360 34.610 1.00 89.25 488 VAL A O 1
ATOM 3825 N N . PRO A 1 489 ? -18.816 -5.987 35.983 1.00 88.62 489 PRO A N 1
ATOM 3826 C CA . PRO A 1 489 ? -17.651 -6.300 35.148 1.00 88.62 489 PRO A CA 1
ATOM 3827 C C . PRO A 1 489 ? -18.022 -6.883 33.773 1.00 88.62 489 PRO A C 1
ATOM 3829 O O . PRO A 1 489 ? -17.292 -6.699 32.799 1.00 88.62 489 PRO A O 1
ATOM 3832 N N . VAL A 1 490 ? -19.156 -7.582 33.669 1.00 88.69 490 VAL A N 1
ATOM 3833 C CA . VAL A 1 490 ? -19.637 -8.161 32.406 1.00 88.69 490 VAL A CA 1
ATOM 3834 C C . VAL A 1 490 ? -20.182 -7.061 31.497 1.00 88.69 490 VAL A C 1
ATOM 3836 O O . VAL A 1 490 ? -19.789 -6.978 30.338 1.00 88.69 490 VAL A O 1
ATOM 3839 N N . THR A 1 491 ? -21.020 -6.164 32.018 1.00 87.00 491 THR A N 1
ATOM 3840 C CA . THR A 1 491 ? -21.566 -5.048 31.234 1.00 87.00 491 THR A CA 1
ATOM 3841 C C . THR A 1 491 ? -20.480 -4.045 30.852 1.00 87.00 491 THR A C 1
ATOM 3843 O O . THR A 1 491 ? -20.446 -3.596 29.708 1.00 87.00 491 THR A O 1
ATOM 3846 N N . SER A 1 492 ? -19.553 -3.712 31.760 1.00 90.44 492 SER A N 1
ATOM 3847 C CA . SER A 1 492 ? -18.462 -2.782 31.446 1.00 90.44 492 SER A CA 1
ATOM 3848 C C . SER A 1 492 ? -17.527 -3.338 30.370 1.00 90.44 492 SER A C 1
ATOM 3850 O O . SER A 1 492 ? -17.183 -2.613 29.436 1.00 90.44 492 SER A O 1
ATOM 3852 N N . SER A 1 493 ? -17.187 -4.631 30.432 1.00 90.06 493 SER A N 1
ATOM 3853 C CA . SER A 1 493 ? -16.386 -5.285 29.392 1.00 90.06 493 SER A CA 1
ATOM 3854 C C . SER A 1 493 ? -17.136 -5.434 28.064 1.00 90.06 493 SER A C 1
ATOM 3856 O O . SER A 1 493 ? -16.531 -5.223 27.016 1.00 90.06 493 SER A O 1
ATOM 3858 N N . ALA A 1 494 ? -18.444 -5.712 28.069 1.00 89.44 494 ALA A N 1
ATOM 3859 C CA . ALA A 1 494 ? -19.256 -5.771 26.850 1.00 89.44 494 ALA A CA 1
ATOM 3860 C C . ALA A 1 494 ? -19.325 -4.409 26.133 1.00 89.44 494 ALA A C 1
ATOM 3862 O O . ALA A 1 494 ? -19.063 -4.322 24.931 1.00 89.44 494 ALA A O 1
ATOM 3863 N N . CYS A 1 495 ? -19.586 -3.332 26.880 1.00 88.25 495 CYS A N 1
ATOM 3864 C CA . CYS A 1 495 ? -19.557 -1.955 26.379 1.00 88.25 495 CYS A CA 1
ATOM 3865 C C . CYS A 1 495 ? -18.187 -1.590 25.795 1.00 88.25 495 CYS A C 1
ATOM 3867 O O . CYS A 1 495 ? -18.076 -1.029 24.706 1.00 88.25 495 CYS A O 1
ATOM 3869 N N . SER A 1 496 ? -17.130 -1.950 26.516 1.00 91.19 496 SER A N 1
ATOM 3870 C CA . SER A 1 496 ? -15.750 -1.729 26.106 1.00 91.19 496 SER A CA 1
ATOM 3871 C C . SER A 1 496 ? -15.401 -2.474 24.808 1.00 91.19 496 SER A C 1
ATOM 3873 O O . SER A 1 496 ? -14.832 -1.895 23.881 1.00 91.19 496 SER A O 1
ATOM 3875 N N . GLN A 1 497 ? -15.854 -3.724 24.662 1.00 91.56 497 GLN A N 1
ATOM 3876 C CA . GLN A 1 497 ? -15.716 -4.491 23.422 1.00 91.56 497 GLN A CA 1
ATOM 3877 C C . GLN A 1 497 ? -16.469 -3.864 22.243 1.00 91.56 497 GLN A C 1
ATOM 3879 O O . GLN A 1 497 ? -15.986 -3.944 21.113 1.00 91.56 497 GLN A O 1
ATOM 3884 N N . GLN A 1 498 ? -17.630 -3.247 22.476 1.00 90.81 498 GLN A N 1
ATOM 3885 C CA . GLN A 1 498 ? -18.365 -2.529 21.433 1.00 90.81 498 GLN A CA 1
ATOM 3886 C C . GLN A 1 498 ? -17.540 -1.341 20.910 1.00 90.81 498 GLN A C 1
ATOM 3888 O O . GLN A 1 498 ? -17.335 -1.224 19.702 1.00 90.81 498 GLN A O 1
ATOM 3893 N N . VAL A 1 499 ? -16.974 -0.530 21.811 1.00 90.81 499 VAL A N 1
ATOM 3894 C CA . VAL A 1 499 ? -16.085 0.592 21.452 1.00 90.81 499 VAL A CA 1
ATOM 3895 C C . VAL A 1 499 ? -14.822 0.107 20.737 1.00 90.81 499 VAL A C 1
ATOM 3897 O O . VAL A 1 499 ? -14.425 0.669 19.713 1.00 90.81 499 VAL A O 1
ATOM 3900 N N . PHE A 1 500 ? -14.211 -0.971 21.233 1.00 92.31 500 PHE A N 1
ATOM 3901 C CA . PHE A 1 500 ? -13.037 -1.580 20.616 1.00 92.31 500 PHE A CA 1
ATOM 3902 C C . PHE A 1 500 ? -13.311 -2.026 19.174 1.00 92.31 500 PHE A C 1
ATOM 3904 O O . PHE A 1 500 ? -12.493 -1.764 18.290 1.00 92.31 500 PHE A O 1
ATOM 3911 N N . LYS A 1 501 ? -14.451 -2.685 18.921 1.00 90.75 501 LYS A N 1
ATOM 3912 C CA . LYS A 1 501 ? -14.840 -3.159 17.582 1.00 90.75 501 LYS A CA 1
ATOM 3913 C C . LYS A 1 501 ? -15.012 -2.005 16.601 1.00 90.75 501 LYS A C 1
ATOM 3915 O O . LYS A 1 501 ? -14.496 -2.086 15.489 1.00 90.75 501 LYS A O 1
ATOM 3920 N N . GLU A 1 502 ? -15.671 -0.931 17.018 1.00 88.12 502 GLU A N 1
ATOM 3921 C CA . GLU A 1 502 ? -15.876 0.256 16.183 1.00 88.12 502 GLU A CA 1
ATOM 3922 C C . GLU A 1 502 ? -14.560 0.945 15.829 1.00 88.12 502 GLU A C 1
ATOM 3924 O O . GLU A 1 502 ? -14.248 1.139 14.652 1.00 88.12 502 GLU A O 1
ATOM 3929 N N . LEU A 1 503 ? -13.732 1.255 16.830 1.00 90.31 503 LEU A N 1
ATOM 3930 C CA . LEU A 1 503 ? -12.443 1.902 16.591 1.00 90.31 503 LEU A CA 1
ATOM 3931 C C . LEU A 1 503 ? -11.521 1.013 15.746 1.00 90.31 503 LEU A C 1
ATOM 3933 O O . LEU A 1 503 ? -10.920 1.495 14.786 1.00 90.31 503 LEU A O 1
ATOM 3937 N N . SER A 1 504 ? -11.475 -0.291 16.022 1.00 91.12 504 SER A N 1
ATOM 3938 C CA . SER A 1 504 ? -10.676 -1.242 15.239 1.00 91.12 504 SER A CA 1
ATOM 3939 C C . SER A 1 504 ? -11.179 -1.389 13.802 1.00 91.12 504 SER A C 1
ATOM 3941 O O . SER A 1 504 ? -10.369 -1.490 12.879 1.00 91.12 504 SER A O 1
ATOM 3943 N N . SER A 1 505 ? -12.497 -1.360 13.584 1.00 89.75 505 SER A N 1
ATOM 3944 C CA . SER A 1 505 ? -13.094 -1.366 12.245 1.00 89.75 505 SER A CA 1
ATOM 3945 C C . SER A 1 505 ? -12.720 -0.103 11.467 1.00 89.75 505 SER A C 1
ATOM 3947 O O . SER A 1 505 ? -12.252 -0.193 10.328 1.00 89.75 505 SER A O 1
ATOM 3949 N N . THR A 1 506 ? -12.840 1.076 12.091 1.00 87.69 506 THR A N 1
ATOM 3950 C CA . THR A 1 506 ? -12.440 2.338 11.449 1.00 87.69 506 THR A CA 1
ATOM 3951 C C . THR A 1 506 ? -10.950 2.377 11.126 1.00 87.69 506 THR A C 1
ATOM 3953 O O . THR A 1 506 ? -10.588 2.768 10.017 1.00 87.69 506 THR A O 1
ATOM 3956 N N . PHE A 1 507 ? -10.101 1.899 12.038 1.00 90.19 507 PHE A N 1
ATOM 3957 C CA . PHE A 1 507 ? -8.667 1.786 11.811 1.00 90.19 507 PHE A CA 1
ATOM 3958 C C . PHE A 1 507 ? -8.353 0.833 10.652 1.00 90.19 507 PHE A C 1
ATOM 3960 O O . PHE A 1 507 ? -7.645 1.223 9.733 1.00 90.19 507 PHE A O 1
ATOM 3967 N N . SER A 1 508 ? -8.961 -0.356 10.618 1.00 89.75 508 SER A N 1
ATOM 3968 C CA . SER A 1 508 ? -8.757 -1.335 9.535 1.00 89.75 508 SER A CA 1
ATOM 3969 C C . SER A 1 508 ? -9.129 -0.764 8.163 1.00 89.75 508 SER A C 1
ATOM 3971 O O . SER A 1 508 ? -8.406 -0.953 7.186 1.00 89.75 508 SER A O 1
ATOM 3973 N N . ARG A 1 509 ? -10.228 -0.001 8.090 1.00 88.06 509 ARG A N 1
ATOM 3974 C CA . ARG A 1 509 ? -10.657 0.686 6.864 1.00 88.06 509 ARG A CA 1
ATOM 3975 C C . ARG A 1 509 ? -9.671 1.772 6.424 1.00 88.06 509 ARG A C 1
ATOM 3977 O O . ARG A 1 509 ? -9.507 1.986 5.225 1.00 88.06 509 ARG A O 1
ATOM 3984 N N . LEU A 1 510 ? -9.041 2.473 7.366 1.00 86.94 510 LEU A N 1
ATOM 3985 C CA . LEU A 1 510 ? -7.999 3.459 7.070 1.00 86.94 510 LEU A CA 1
ATOM 3986 C C . LEU A 1 510 ? -6.697 2.783 6.622 1.00 86.94 510 LEU A C 1
ATOM 3988 O O . LEU A 1 510 ? -6.115 3.219 5.631 1.00 86.94 510 LEU A O 1
ATOM 3992 N N . THR A 1 511 ? -6.285 1.698 7.283 1.00 89.25 511 THR A N 1
ATOM 3993 C CA . THR A 1 511 ? -5.110 0.900 6.902 1.00 89.25 511 THR A CA 1
ATOM 3994 C C . THR A 1 511 ? -5.240 0.379 5.479 1.00 89.25 511 THR A C 1
ATOM 3996 O O . THR A 1 511 ? -4.368 0.658 4.666 1.00 89.25 511 THR A O 1
ATOM 3999 N N . GLN A 1 512 ? -6.385 -0.215 5.128 1.00 89.31 512 GLN A N 1
ATOM 4000 C CA . GLN A 1 512 ? -6.643 -0.711 3.773 1.00 89.31 512 GLN A CA 1
ATOM 4001 C C . GLN A 1 512 ? -6.438 0.365 2.691 1.00 89.31 512 GLN A C 1
ATOM 4003 O O . GLN A 1 512 ? -6.005 0.068 1.581 1.00 89.31 512 GLN A O 1
ATOM 4008 N N . ARG A 1 513 ? -6.750 1.631 2.983 1.00 84.94 513 ARG A N 1
ATOM 4009 C CA . ARG A 1 513 ? -6.578 2.730 2.019 1.00 84.94 513 ARG A CA 1
ATOM 4010 C C . ARG A 1 513 ? -5.131 3.162 1.862 1.00 84.94 513 ARG A C 1
ATOM 4012 O O . ARG A 1 513 ? -4.738 3.561 0.769 1.00 84.94 513 ARG A O 1
ATOM 4019 N N . VAL A 1 514 ? -4.351 3.089 2.934 1.00 89.56 514 VAL A N 1
ATOM 4020 C CA . VAL A 1 514 ? -2.906 3.294 2.837 1.00 89.56 514 VAL A CA 1
ATOM 4021 C C . VAL A 1 514 ? -2.272 2.129 2.094 1.00 89.56 514 VAL A C 1
ATOM 4023 O O . VAL A 1 514 ? -1.471 2.389 1.209 1.00 89.56 514 VAL A O 1
ATOM 4026 N N . ASP A 1 515 ? -2.708 0.890 2.333 1.00 89.50 515 ASP A N 1
ATOM 4027 C CA . ASP A 1 515 ? -2.223 -0.285 1.597 1.00 89.50 515 ASP A CA 1
ATOM 4028 C C . ASP A 1 515 ? -2.461 -0.142 0.083 1.00 89.50 515 ASP A C 1
ATOM 4030 O O . ASP A 1 515 ? -1.599 -0.492 -0.722 1.00 89.50 515 ASP A O 1
ATOM 4034 N N . LEU A 1 516 ? -3.601 0.433 -0.328 1.00 88.69 516 LEU A N 1
ATOM 4035 C CA . LEU A 1 516 ? -3.852 0.776 -1.734 1.00 88.69 516 LEU A CA 1
ATOM 4036 C C . LEU A 1 516 ? -2.851 1.815 -2.259 1.00 88.69 516 LEU A C 1
ATOM 4038 O O . LEU A 1 516 ? -2.314 1.646 -3.351 1.00 88.69 516 LEU A O 1
ATOM 4042 N N . SER A 1 517 ? -2.566 2.863 -1.484 1.00 88.56 517 SER A N 1
ATOM 4043 C CA . SER A 1 517 ? -1.568 3.874 -1.854 1.00 88.56 517 SER A CA 1
ATOM 4044 C C . SER A 1 517 ? -0.145 3.297 -1.897 1.00 88.56 517 SER A C 1
ATOM 4046 O O . SER A 1 517 ? 0.644 3.681 -2.760 1.00 88.56 517 SER A O 1
ATOM 4048 N N . GLU A 1 518 ? 0.201 2.369 -1.003 1.00 91.25 518 GLU A N 1
ATOM 4049 C CA . GLU A 1 518 ? 1.470 1.635 -1.044 1.00 91.25 518 GLU A CA 1
ATOM 4050 C C . GLU A 1 518 ? 1.558 0.764 -2.300 1.00 91.25 518 GLU A C 1
ATOM 4052 O O . GLU A 1 518 ? 2.576 0.786 -2.991 1.00 91.25 518 GLU A O 1
ATOM 4057 N N . ALA A 1 519 ? 0.476 0.063 -2.653 1.00 91.56 519 ALA A N 1
ATOM 4058 C CA . ALA A 1 519 ? 0.405 -0.735 -3.873 1.00 91.56 519 ALA A CA 1
ATOM 4059 C C . ALA A 1 519 ? 0.532 0.127 -5.144 1.00 91.56 519 ALA A C 1
ATOM 4061 O O . ALA A 1 519 ? 1.183 -0.291 -6.105 1.00 91.56 519 ALA A O 1
ATOM 4062 N N . GLU A 1 520 ? -0.038 1.339 -5.154 1.00 91.12 520 GLU A N 1
ATOM 4063 C CA . GLU A 1 520 ? 0.152 2.319 -6.233 1.00 91.12 520 GLU A CA 1
ATOM 4064 C C . GLU A 1 520 ? 1.630 2.720 -6.380 1.00 91.12 520 GLU A C 1
ATOM 4066 O O . GLU A 1 520 ? 2.157 2.742 -7.498 1.00 91.12 520 GLU A O 1
ATOM 4071 N N . LEU A 1 521 ? 2.317 3.007 -5.268 1.00 92.31 521 LEU A N 1
ATOM 4072 C CA . LEU A 1 521 ? 3.745 3.348 -5.260 1.00 92.31 521 LEU A CA 1
ATOM 4073 C C . LEU A 1 521 ? 4.614 2.169 -5.725 1.00 92.31 521 LEU A C 1
ATOM 4075 O O . LEU A 1 521 ? 5.454 2.340 -6.611 1.00 92.31 521 LEU A O 1
ATOM 4079 N N . ASP A 1 522 ? 4.363 0.959 -5.219 1.00 94.88 522 ASP A N 1
ATOM 4080 C CA . ASP A 1 522 ? 5.035 -0.268 -5.669 1.00 94.88 522 ASP A CA 1
ATOM 4081 C C . ASP A 1 522 ? 4.819 -0.515 -7.172 1.00 94.88 522 ASP A C 1
ATOM 4083 O O . ASP A 1 522 ? 5.747 -0.890 -7.899 1.00 94.88 522 ASP A O 1
ATOM 4087 N N . GLY A 1 523 ? 3.606 -0.259 -7.671 1.00 95.50 523 GLY A N 1
ATOM 4088 C CA . GLY A 1 523 ? 3.279 -0.320 -9.093 1.00 95.50 523 GLY A CA 1
ATOM 4089 C C . GLY A 1 523 ? 4.137 0.630 -9.934 1.00 95.50 523 GLY A C 1
ATOM 4090 O O . GLY A 1 523 ? 4.716 0.208 -10.941 1.00 95.50 523 GLY A O 1
ATOM 4091 N N . ARG A 1 524 ? 4.295 1.886 -9.494 1.00 94.56 524 ARG A N 1
ATOM 4092 C CA . ARG A 1 524 ? 5.158 2.881 -10.162 1.00 94.56 524 ARG A CA 1
ATOM 4093 C C . ARG A 1 524 ? 6.627 2.467 -10.155 1.00 94.56 524 ARG A C 1
ATOM 4095 O O . ARG A 1 524 ? 7.281 2.546 -11.194 1.00 94.56 524 ARG A O 1
ATOM 4102 N N . ILE A 1 525 ? 7.136 1.954 -9.033 1.00 96.88 525 ILE A N 1
ATOM 4103 C CA . ILE A 1 525 ? 8.516 1.448 -8.927 1.00 96.88 525 ILE A CA 1
ATOM 4104 C C . ILE A 1 525 ? 8.752 0.306 -9.926 1.00 96.88 525 ILE A C 1
ATOM 4106 O O . ILE A 1 525 ? 9.772 0.286 -10.625 1.00 96.88 525 ILE A O 1
ATOM 4110 N N . ARG A 1 526 ? 7.804 -0.633 -10.051 1.00 96.94 526 ARG A N 1
ATOM 4111 C CA . ARG A 1 526 ? 7.882 -1.733 -11.031 1.00 96.94 526 ARG A CA 1
ATOM 4112 C C . ARG A 1 526 ? 7.853 -1.218 -12.469 1.00 96.94 526 ARG A C 1
ATOM 4114 O O . ARG A 1 526 ? 8.650 -1.672 -13.292 1.00 96.94 526 ARG A O 1
ATOM 4121 N N . GLN A 1 527 ? 6.986 -0.250 -12.767 1.00 97.50 527 GLN A N 1
ATOM 4122 C CA . GLN A 1 527 ? 6.904 0.375 -14.088 1.00 97.50 527 GLN A CA 1
ATOM 4123 C C . GLN A 1 527 ? 8.223 1.064 -14.470 1.00 97.50 527 GLN A C 1
ATOM 4125 O O . GLN A 1 527 ? 8.735 0.835 -15.570 1.00 97.50 527 GLN A O 1
ATOM 4130 N N . LEU A 1 528 ? 8.806 1.853 -13.561 1.00 97.00 528 LEU A N 1
ATOM 4131 C CA . LEU A 1 528 ? 10.103 2.506 -13.765 1.00 97.00 528 LEU A CA 1
ATOM 4132 C C . LEU A 1 528 ? 11.226 1.481 -13.943 1.00 97.00 528 LEU A C 1
ATOM 4134 O O . LEU A 1 528 ? 12.039 1.613 -14.854 1.00 97.00 528 LEU A O 1
ATOM 4138 N N . THR A 1 529 ? 11.219 0.399 -13.162 1.00 97.44 529 THR A N 1
ATOM 4139 C CA . THR A 1 529 ? 12.189 -0.700 -13.299 1.00 97.44 529 THR A CA 1
ATOM 4140 C C . THR A 1 529 ? 12.115 -1.354 -14.683 1.00 97.44 529 THR A C 1
ATOM 4142 O O . THR A 1 529 ? 13.145 -1.554 -15.328 1.00 97.44 529 THR A O 1
ATOM 4145 N N . CYS A 1 530 ? 10.909 -1.623 -15.198 1.00 97.50 530 CYS A N 1
ATOM 4146 C CA . CYS A 1 530 ? 10.730 -2.144 -16.557 1.00 97.50 530 CYS A CA 1
ATOM 4147 C C . CYS A 1 530 ? 11.216 -1.143 -17.621 1.00 97.50 530 CYS A C 1
ATOM 4149 O O . CYS A 1 530 ? 11.870 -1.527 -18.595 1.00 97.50 530 CYS A O 1
ATOM 4151 N N . ARG A 1 531 ? 10.944 0.155 -17.430 1.00 97.00 531 ARG A N 1
ATOM 4152 C CA . ARG A 1 531 ? 11.410 1.216 -18.334 1.00 97.00 531 ARG A CA 1
ATOM 4153 C C . ARG A 1 531 ? 12.937 1.299 -18.375 1.00 97.00 531 ARG A C 1
ATOM 4155 O O . ARG A 1 531 ? 13.494 1.369 -19.467 1.00 97.00 531 ARG A O 1
ATOM 4162 N N . ILE A 1 532 ? 13.603 1.206 -17.224 1.00 97.31 532 ILE A N 1
ATOM 4163 C CA . ILE A 1 532 ? 15.068 1.153 -17.114 1.00 97.31 532 ILE A CA 1
ATOM 4164 C C . ILE A 1 532 ? 15.624 -0.038 -17.903 1.00 97.31 532 ILE A C 1
ATOM 4166 O O . ILE A 1 532 ? 16.512 0.146 -18.731 1.00 97.31 532 ILE A O 1
ATOM 4170 N N . GLN A 1 533 ? 15.060 -1.238 -17.734 1.00 97.25 533 GLN A N 1
ATOM 4171 C CA . GLN A 1 533 ? 15.501 -2.431 -18.472 1.00 97.25 533 GLN A CA 1
ATOM 4172 C C . GLN A 1 533 ? 15.348 -2.275 -19.994 1.00 97.25 533 GLN A C 1
ATOM 4174 O O . GLN A 1 533 ? 16.226 -2.681 -20.759 1.00 97.25 533 GLN A O 1
ATOM 4179 N N . ARG A 1 534 ? 14.251 -1.657 -20.455 1.00 96.81 534 ARG A N 1
ATOM 4180 C CA . ARG A 1 534 ? 14.039 -1.356 -21.883 1.00 96.81 534 ARG A CA 1
ATOM 4181 C C . ARG A 1 534 ? 15.067 -0.355 -22.415 1.00 96.81 534 ARG A C 1
ATOM 4183 O O . ARG A 1 534 ? 15.581 -0.546 -23.519 1.00 96.81 534 ARG A O 1
ATOM 4190 N N . LEU A 1 535 ? 15.389 0.680 -21.638 1.00 96.56 535 LEU A N 1
ATOM 4191 C CA . LEU A 1 535 ? 16.424 1.656 -21.991 1.00 96.56 535 LEU A CA 1
ATOM 4192 C C . LEU A 1 535 ? 17.806 0.993 -22.060 1.00 96.56 535 LEU A C 1
ATOM 4194 O O . LEU A 1 535 ? 18.511 1.173 -23.045 1.00 96.56 535 LEU A O 1
ATOM 4198 N N . GLU A 1 536 ? 18.151 0.121 -21.110 1.00 95.81 536 GLU A N 1
ATOM 4199 C CA . GLU A 1 536 ? 19.402 -0.652 -21.137 1.00 95.81 536 GLU A CA 1
ATOM 4200 C C . GLU A 1 536 ? 19.505 -1.604 -22.333 1.00 95.81 536 GLU A C 1
ATOM 4202 O O . GLU A 1 536 ? 20.588 -1.800 -22.888 1.00 95.81 536 GLU A O 1
ATOM 4207 N N . ALA A 1 537 ? 18.398 -2.233 -22.733 1.00 96.19 537 ALA A N 1
ATOM 4208 C CA . ALA A 1 537 ? 18.366 -3.076 -23.925 1.00 96.19 537 ALA A CA 1
ATOM 4209 C C . ALA A 1 537 ? 18.563 -2.243 -25.201 1.00 96.19 537 ALA A C 1
ATOM 4211 O O . ALA A 1 537 ? 19.300 -2.654 -26.097 1.00 96.19 537 ALA A O 1
ATOM 4212 N N . THR A 1 538 ? 17.947 -1.061 -25.266 1.00 95.69 538 THR A N 1
ATOM 4213 C CA . THR A 1 538 ? 18.112 -0.112 -26.379 1.00 95.69 538 THR A CA 1
ATOM 4214 C C . THR A 1 538 ? 19.555 0.375 -26.464 1.00 95.69 538 THR A C 1
ATOM 4216 O O . THR A 1 538 ? 20.152 0.343 -27.538 1.00 95.69 538 THR A O 1
ATOM 4219 N N . GLN A 1 539 ? 20.155 0.703 -25.320 1.00 95.44 539 GLN A N 1
ATOM 4220 C CA . GLN A 1 539 ? 21.549 1.115 -25.219 1.00 95.44 539 GLN A CA 1
ATOM 4221 C C . GLN A 1 539 ? 22.510 0.018 -25.706 1.00 95.44 539 GLN A C 1
ATOM 4223 O O . GLN A 1 539 ? 23.432 0.281 -26.475 1.00 95.44 539 GLN A O 1
ATOM 4228 N N . ARG A 1 540 ? 22.271 -1.240 -25.308 1.00 95.25 540 ARG A N 1
ATOM 4229 C CA . ARG A 1 540 ? 23.049 -2.398 -25.781 1.00 95.25 540 ARG A CA 1
ATOM 4230 C C . ARG A 1 540 ? 22.939 -2.592 -27.294 1.00 95.25 540 ARG A C 1
ATOM 4232 O O . ARG A 1 540 ? 23.956 -2.813 -27.946 1.00 95.25 540 ARG A O 1
ATOM 4239 N N . LYS A 1 541 ? 21.728 -2.482 -27.853 1.00 95.44 541 LYS A N 1
ATOM 4240 C CA . LYS A 1 541 ? 21.494 -2.602 -29.302 1.00 95.44 541 LYS A CA 1
ATOM 4241 C C . LYS A 1 541 ? 22.178 -1.484 -30.087 1.00 95.44 541 LYS A C 1
ATOM 4243 O O . LYS A 1 541 ? 22.852 -1.782 -31.066 1.00 95.44 541 LYS A O 1
ATOM 4248 N N . SER A 1 542 ? 22.056 -0.235 -29.637 1.00 95.56 542 SER A N 1
ATOM 4249 C CA . SER A 1 542 ? 22.724 0.903 -30.277 1.00 95.56 542 SER A CA 1
ATOM 4250 C C . SER A 1 542 ? 24.249 0.711 -30.307 1.00 95.56 542 SER A C 1
ATOM 4252 O O . SER A 1 542 ? 24.858 0.806 -31.371 1.00 95.56 542 SER A O 1
ATOM 4254 N N . LYS A 1 543 ? 24.863 0.303 -29.184 1.00 95.69 543 LYS A N 1
ATOM 4255 C CA . LYS A 1 543 ? 26.304 -0.004 -29.135 1.00 95.69 543 LYS A CA 1
ATOM 4256 C C . LYS A 1 543 ? 26.708 -1.113 -30.110 1.00 95.69 543 LYS A C 1
ATOM 4258 O O . LYS A 1 543 ? 27.744 -0.996 -30.756 1.00 95.69 543 LYS A O 1
ATOM 4263 N N . ALA A 1 544 ? 25.901 -2.168 -30.235 1.00 95.50 544 ALA A N 1
ATOM 4264 C CA . ALA A 1 544 ? 26.166 -3.255 -31.175 1.00 95.50 544 ALA A CA 1
ATOM 4265 C C . ALA A 1 544 ? 26.105 -2.787 -32.640 1.00 95.50 544 ALA A C 1
ATOM 4267 O O . ALA A 1 544 ? 26.992 -3.123 -33.423 1.00 95.50 544 ALA A O 1
ATOM 4268 N N . PHE A 1 545 ? 25.104 -1.978 -33.006 1.00 94.62 545 PHE A N 1
ATOM 4269 C CA . PHE A 1 545 ? 25.005 -1.415 -34.356 1.00 94.62 545 PHE A CA 1
ATOM 4270 C C . PHE A 1 545 ? 26.144 -0.450 -34.670 1.00 94.62 545 PHE A C 1
ATOM 4272 O O . PHE A 1 545 ? 26.718 -0.535 -35.750 1.00 94.62 545 PHE A O 1
ATOM 4279 N N . ARG A 1 546 ? 26.526 0.401 -33.713 1.00 95.19 546 ARG A N 1
ATOM 4280 C CA . ARG A 1 546 ? 27.685 1.288 -33.848 1.00 95.19 546 ARG A CA 1
ATOM 4281 C C . ARG A 1 546 ? 28.974 0.500 -34.096 1.00 95.19 546 ARG A C 1
ATOM 4283 O O . ARG A 1 546 ? 29.723 0.847 -34.998 1.00 95.19 546 ARG A O 1
ATOM 4290 N N . ASN A 1 547 ? 29.201 -0.587 -33.353 1.00 94.88 547 ASN A N 1
ATOM 4291 C CA . ASN A 1 547 ? 30.376 -1.444 -33.546 1.00 94.88 547 ASN A CA 1
ATOM 4292 C C . ASN A 1 547 ? 30.378 -2.127 -34.928 1.00 94.88 547 ASN A C 1
ATOM 4294 O O . ASN A 1 547 ? 31.424 -2.271 -35.554 1.00 94.88 547 ASN A O 1
ATOM 4298 N N . ARG A 1 548 ? 29.203 -2.523 -35.428 1.00 94.56 548 ARG A N 1
ATOM 4299 C CA . ARG A 1 548 ? 29.076 -3.097 -36.773 1.00 94.56 548 ARG A CA 1
ATOM 4300 C C . ARG A 1 548 ? 29.296 -2.054 -37.869 1.00 94.56 548 ARG A C 1
ATOM 4302 O O . ARG A 1 548 ? 29.896 -2.368 -38.886 1.00 94.56 548 ARG A O 1
ATOM 4309 N N . ALA A 1 549 ? 28.853 -0.818 -37.652 1.00 93.56 549 ALA A N 1
ATOM 4310 C CA . ALA A 1 549 ? 29.146 0.293 -38.549 1.00 93.56 549 ALA A CA 1
ATOM 4311 C C . ALA A 1 549 ? 30.656 0.589 -38.593 1.00 93.56 549 ALA A C 1
ATOM 4313 O O . ALA A 1 549 ? 31.208 0.712 -39.677 1.00 93.56 549 ALA A O 1
ATOM 4314 N N . THR A 1 550 ? 31.352 0.585 -37.449 1.00 94.38 550 THR A N 1
ATOM 4315 C CA . THR A 1 550 ? 32.822 0.733 -37.431 1.00 94.38 550 THR A CA 1
ATOM 4316 C C . THR A 1 550 ? 33.553 -0.423 -38.119 1.00 94.38 550 THR A C 1
ATOM 4318 O O . THR A 1 550 ? 34.606 -0.215 -38.700 1.00 94.38 550 THR A O 1
ATOM 4321 N N . GLU A 1 551 ? 33.012 -1.644 -38.084 1.00 94.50 551 GLU A N 1
ATOM 4322 C CA . GLU A 1 551 ? 33.578 -2.775 -38.836 1.00 94.50 551 GLU A CA 1
ATOM 4323 C C . GLU A 1 551 ? 33.383 -2.618 -40.354 1.00 94.50 551 GLU A C 1
ATOM 4325 O O . GLU A 1 551 ? 34.273 -2.941 -41.132 1.00 94.50 551 GLU A O 1
ATOM 4330 N N . LEU A 1 552 ? 32.234 -2.097 -40.793 1.00 93.56 552 LEU A N 1
ATOM 4331 C CA . LEU A 1 552 ? 31.997 -1.799 -42.210 1.00 93.56 552 LEU A CA 1
ATOM 4332 C C . LEU A 1 552 ? 32.903 -0.671 -42.714 1.00 93.56 552 LEU A C 1
ATOM 4334 O O . LEU A 1 552 ? 33.405 -0.742 -43.830 1.00 93.56 552 LEU A O 1
ATOM 4338 N N . GLU A 1 553 ? 33.137 0.341 -41.884 1.00 92.00 553 GLU A N 1
ATOM 4339 C CA . GLU A 1 553 ? 34.050 1.450 -42.166 1.00 92.00 553 GLU A CA 1
ATOM 4340 C C . GLU A 1 553 ? 35.483 0.950 -42.400 1.00 92.00 553 GLU A C 1
ATOM 4342 O O . GLU A 1 553 ? 36.069 1.258 -43.432 1.00 92.00 553 GLU A O 1
ATOM 4347 N N . THR A 1 554 ? 36.012 0.075 -41.534 1.00 92.62 554 THR A N 1
ATOM 4348 C CA . THR A 1 554 ? 37.359 -0.499 -41.727 1.00 92.62 554 THR A CA 1
ATOM 4349 C C . THR A 1 554 ? 37.449 -1.395 -42.965 1.00 92.62 554 THR A C 1
ATOM 4351 O O . THR A 1 554 ? 38.484 -1.434 -43.633 1.00 92.62 554 THR A O 1
ATOM 4354 N N . GLN A 1 555 ? 36.369 -2.096 -43.329 1.00 91.44 555 GLN A N 1
ATOM 4355 C CA . GLN A 1 555 ? 36.301 -2.850 -44.586 1.00 91.44 555 GLN A CA 1
ATOM 4356 C C . GLN A 1 555 ? 36.277 -1.925 -45.813 1.00 91.44 555 GLN A C 1
ATOM 4358 O O . GLN A 1 555 ? 36.930 -2.227 -46.814 1.00 91.44 555 GLN A O 1
ATOM 4363 N N . LEU A 1 556 ? 35.562 -0.797 -45.739 1.00 89.38 556 LEU A N 1
ATOM 4364 C CA . LEU A 1 556 ? 35.536 0.228 -46.786 1.00 89.38 556 LEU A CA 1
ATOM 4365 C C . LEU A 1 556 ? 36.901 0.914 -46.940 1.00 89.38 556 LEU A C 1
ATOM 4367 O O . LEU A 1 556 ? 37.320 1.150 -48.070 1.00 89.38 556 LEU A O 1
ATOM 4371 N N . GLU A 1 557 ? 37.614 1.180 -45.841 1.00 88.94 557 GLU A N 1
ATOM 4372 C CA . GLU A 1 557 ? 39.002 1.672 -45.851 1.00 88.94 557 GLU A CA 1
ATOM 4373 C C . GLU A 1 557 ? 39.952 0.675 -46.511 1.00 88.94 557 GLU A C 1
ATOM 4375 O O . GLU A 1 557 ? 40.742 1.042 -47.377 1.00 88.94 557 GLU A O 1
ATOM 4380 N N . ALA A 1 558 ? 39.856 -0.608 -46.154 1.00 89.06 558 ALA A N 1
ATOM 4381 C CA . ALA A 1 558 ? 40.677 -1.642 -46.774 1.00 89.06 558 ALA A CA 1
ATOM 4382 C C . ALA A 1 558 ? 40.385 -1.780 -48.280 1.00 89.06 558 ALA A C 1
ATOM 4384 O O . ALA A 1 558 ? 41.304 -1.974 -49.079 1.00 89.06 558 ALA A O 1
ATOM 4385 N N . PHE A 1 559 ? 39.114 -1.662 -48.680 1.00 86.81 559 PHE A N 1
ATOM 4386 C CA . PHE A 1 559 ? 38.711 -1.668 -50.085 1.00 86.81 559 PHE A CA 1
ATOM 4387 C C . PHE A 1 559 ? 39.243 -0.439 -50.833 1.00 86.81 559 PHE A C 1
ATOM 4389 O O . PHE A 1 559 ? 39.817 -0.591 -51.913 1.00 86.81 559 PHE A O 1
ATOM 4396 N N . SER A 1 560 ? 39.102 0.762 -50.263 1.00 85.50 560 SER A N 1
ATOM 4397 C CA . SER A 1 560 ? 39.586 1.993 -50.892 1.00 85.50 560 SER A CA 1
ATOM 4398 C C . SER A 1 560 ? 41.110 1.997 -51.017 1.00 85.50 560 SER A C 1
ATOM 4400 O O . SER A 1 560 ? 41.622 2.283 -52.098 1.00 85.50 560 SER A O 1
ATOM 4402 N N . ALA A 1 561 ? 41.838 1.575 -49.981 1.00 85.06 561 ALA A N 1
ATOM 4403 C CA . ALA A 1 561 ? 43.293 1.461 -50.011 1.00 85.06 561 ALA A CA 1
ATOM 4404 C C . ALA A 1 561 ? 43.770 0.491 -51.106 1.00 85.06 561 ALA A C 1
ATOM 4406 O O . ALA A 1 561 ? 44.717 0.781 -51.832 1.00 85.06 561 ALA A O 1
ATOM 4407 N N . ARG A 1 562 ? 43.088 -0.652 -51.264 1.00 82.50 562 ARG A N 1
ATOM 4408 C CA . ARG A 1 562 ? 43.486 -1.706 -52.209 1.00 82.50 562 ARG A CA 1
ATOM 4409 C C . ARG A 1 562 ? 43.108 -1.425 -53.664 1.00 82.50 562 ARG A C 1
ATOM 4411 O O . ARG A 1 562 ? 43.844 -1.842 -54.551 1.00 82.50 562 ARG A O 1
ATOM 4418 N N . TYR A 1 563 ? 41.961 -0.796 -53.914 1.00 76.31 563 TYR A N 1
ATOM 4419 C CA . TYR A 1 563 ? 41.393 -0.679 -55.266 1.00 76.31 563 TYR A CA 1
ATOM 4420 C C . TYR A 1 563 ? 41.231 0.760 -55.764 1.00 76.31 563 TYR A C 1
ATOM 4422 O O . TYR A 1 563 ? 41.097 0.956 -56.968 1.00 76.31 563 TYR A O 1
ATOM 4430 N N . LEU A 1 564 ? 41.229 1.759 -54.873 1.00 72.94 564 LEU A N 1
ATOM 4431 C CA . LEU A 1 564 ? 41.059 3.174 -55.232 1.00 72.94 564 LEU A CA 1
ATOM 4432 C C . LEU A 1 564 ? 42.343 4.003 -55.038 1.00 72.94 564 LEU A C 1
ATOM 4434 O O . LEU A 1 564 ? 42.514 4.985 -55.753 1.00 72.94 564 LEU A O 1
ATOM 4438 N N . GLN A 1 565 ? 43.233 3.621 -54.110 1.00 67.38 565 GLN A N 1
ATOM 4439 C CA . GLN A 1 565 ? 44.485 4.342 -53.801 1.00 67.38 565 GLN A CA 1
ATOM 4440 C C . GLN A 1 565 ? 45.768 3.640 -54.281 1.00 67.38 565 GLN A C 1
ATOM 4442 O O . GLN A 1 565 ? 46.834 4.238 -54.229 1.00 67.38 565 GLN A O 1
ATOM 4447 N N . ALA A 1 566 ? 45.704 2.394 -54.756 1.00 54.91 566 ALA A N 1
ATOM 4448 C CA . ALA A 1 566 ? 46.883 1.600 -55.131 1.00 54.91 566 ALA A CA 1
ATOM 4449 C C . ALA A 1 566 ? 47.541 1.993 -56.479 1.00 54.91 566 ALA A C 1
ATOM 4451 O O . ALA A 1 566 ? 48.211 1.161 -57.086 1.00 54.91 566 ALA A O 1
ATOM 4452 N N . ALA A 1 567 ? 47.331 3.217 -56.968 1.00 46.84 567 ALA A N 1
ATOM 4453 C CA . ALA A 1 567 ? 47.754 3.664 -58.298 1.00 46.84 567 ALA A CA 1
ATOM 4454 C C . ALA A 1 567 ? 48.441 5.043 -58.279 1.00 46.84 567 ALA A C 1
ATOM 4456 O O . ALA A 1 567 ? 48.168 5.864 -59.153 1.00 46.84 567 ALA A O 1
ATOM 4457 N N . ASP A 1 568 ? 49.312 5.273 -57.293 1.00 38.81 568 ASP A N 1
ATOM 4458 C CA . ASP A 1 568 ? 50.370 6.290 -57.383 1.00 38.81 568 ASP A CA 1
ATOM 4459 C C . ASP A 1 568 ? 51.737 5.616 -57.567 1.00 38.81 568 ASP A C 1
ATOM 4461 O O . ASP A 1 568 ? 52.037 4.662 -56.804 1.00 38.81 568 ASP A O 1
#

Organism: Poecilia reticulata (NCBI:txid8081)

Nearest PDB structures (foldseek):
  5gom-assembly1_A  TM=7.303E-01  e=1.918E-16  Homo sapiens
  5go4-assembly1_A  TM=4.833E-01  e=3.479E-15  Homo sapiens
  6jfk-assembly1_A  TM=4.473E-01  e=8.792E-16  Homo sapiens
  6jfm-assembly2_B  TM=4.255E-01  e=2.984E-16  Homo sapiens
  6jfm-assembly1_A  TM=4.602E-01  e=1.941E-14  Homo sapiens

Solvent-accessible surface area (backbone atoms only — not comparable to full-atom values): 33120 Å² total; per-residue (Å²): 138,68,90,58,85,72,66,63,84,65,97,67,81,66,43,72,29,31,37,37,41,37,48,30,93,48,92,66,34,32,35,35,45,81,94,40,89,59,77,44,77,53,91,46,42,68,57,51,47,51,53,68,72,70,42,93,85,69,48,65,88,37,52,37,41,37,35,39,31,31,90,79,25,75,69,30,61,75,79,42,71,48,75,47,71,39,64,70,85,59,76,89,55,48,70,62,49,41,70,73,66,47,74,85,55,78,65,46,75,47,78,39,52,57,89,50,80,83,50,69,54,61,52,50,51,55,51,54,49,54,75,75,36,93,78,72,47,71,46,79,43,63,40,64,50,75,71,71,69,76,66,90,86,83,78,56,61,65,57,48,50,46,50,48,49,35,70,64,42,48,64,54,50,54,51,51,48,53,53,38,52,50,50,36,54,52,24,51,52,49,31,50,54,32,49,54,54,34,51,54,39,49,53,55,34,48,54,46,48,55,50,46,54,48,41,54,53,49,48,56,53,48,51,53,52,48,53,51,51,50,50,54,50,31,52,52,45,25,53,52,45,34,51,51,51,49,56,50,49,73,45,41,63,59,60,59,66,70,60,82,74,93,82,53,103,43,74,73,56,42,56,54,49,50,54,51,50,40,52,52,48,46,52,50,53,39,51,50,46,42,68,68,44,45,64,58,52,50,50,56,51,51,52,50,54,47,52,53,50,63,67,46,53,83,63,37,49,78,82,59,52,71,68,68,70,62,80,75,76,85,84,79,90,76,76,76,78,61,48,69,74,71,55,68,81,70,78,86,86,77,71,91,71,65,88,77,33,72,67,54,50,40,32,72,76,55,36,71,78,47,29,57,66,74,68,57,71,87,74,83,84,79,82,86,86,89,87,88,90,90,87,85,88,83,85,86,85,89,85,90,81,89,84,80,66,70,62,60,60,50,52,50,52,54,57,54,64,70,70,72,72,74,86,67,66,66,58,50,53,52,51,53,51,51,49,50,53,71,72,64,39,67,68,54,56,51,48,52,54,48,52,51,51,49,52,50,49,50,54,56,69,61,62,37,73,71,48,44,50,51,51,50,52,52,56,47,42,56,51,48,44,55,54,48,63,71,40,36,67,56,45,16,49,52,50,18,49,52,54,46,51,52,55,50,49,53,49,52,59,50,50,55,52,38,53,50,38,49,50,52,43,54,49,50,39,52,51,35,52,53,50,39,53,53,30,52,50,50,33,52,50,26,53,52,51,32,54,51,33,54,53,52,49,55,51,51,50,54,47,38,51,64,63,67,57,69,81,124

Sequence (568 aa):
MLRERVLPSGIGHTTNCFLSVEGTDAAEPYLTTEASAERRAVSTVNQLAHALHMDPALDSGSLVRVFWPKNRCALLRDDLVLMDSPGTDVTLELDSWIDKFCLDADVFVLVGNAESTLMNTEKLFFHKVSERISKPNVFILHNRWDASVTEPELIDQEFISQSAVRTKFEQHTVRAWQITEDIKAVMDAINIASADRKICCLEEREEQRDRLDFVRGQMSRLSDSVKNRIRTLTDDVTAKVASALLDQIHSLPVLVEEFRADFSPTPENLELYKSKLVQHLEQRLSGGLAHRCHGDVLRDIRDAQRLMTDSVRPLVSPSVQQQLCAPSSAFEMTFDLSLAALCGDFREDIDFRFSLGWTALVTRFVGTAGARRALAVPEVSAARRAGRPAGRAAETPLCLQDGPSLKDRLVVSMATSLVSVSSRASMAVLLIGGVVWRSVGWRVVALSVSLYGLLYLYERLTWTASSQERALKQQFTEFAAFRLRAVVPVTSSACSQQVFKELSSTFSRLTQRVDLSEAELDGRIRQLTCRIQRLEATQRKSKAFRNRATELETQLEAFSARYLQAAD

Radius of gyration: 67.18 Å; Cα contacts (8 Å, |Δi|>4): 436; chains: 1; bounding box: 112×59×199 Å

Secondary structure (DSSP, 8-state):
--SS--S---SS---SSEEEEEEESSSS-EEEETTEEEEEE---HHHHHHHHHH-TT--TT-EEEEEEETTT-GGGGTT--EEEPPPTT--SSHHHHIIIIITT-SEEEEEEETTSPPPHHHHHHHHHHHHHSSS-EEEEEEETHHHHT-S--SSHHHHHHHHHHHHHHHHHHHHHHHHHHHHHHHHHHHHHHHHHHHHHHHHHHHHHHHHHHHHHHHHHHHHHHHHHHHHHHHHHHHHHHHHHHHHHHHHHHHHHHH--------HHHHHHHHHHHHHHHHHHHHHHHHHHHHHHHHHHHHHHHHHHHHHHGGGS-HHHHGGGGSPPP---------HHHHSTT-----S---TT-HHHHHHHHH-HHHHHHHS------------------------------HHHHHHHHHHHHTTS--SSHHHHHHHHHHHHHHHS-HHHHHHHHHHHHHHHHHHHHH--HHHHHHHHHHHHHHHHHHHHHHHHHHHHHHHHHHHHHHHHHHHHHHHHHHHHHHHHHHHHHHHHHHHHHHHHHHHHHHHHHHHHHHHHHHHHHHHHHHHTSS--

pLDDT: mean 76.55, std 17.1, range [24.22, 97.5]

Foldseek 3Di:
DQVDCPADDDDDQQALAKEKEAEDQDPFKWKDWPVDPDTHTDPDNVVVSVVRVPDPVDHSHIYMYIYDYCVRGVCNVVGDMDMDHTDLPDPPCLLVSCVPPVPPDQEAEAEAAPVDDDDVSSVVSVVSNCVVDPDHHYHYHHPPVVVVVPDDDDDCPVVCVLVVCCVVCVVVLVVLVVVLVVLLVVLVVLLVVLVVVLVVLVVVLVVLVVLLVVLVVLLVVLVVVLVVLLVVLLVVLLVQLLVQLLVLLVCLLVQLVPDDDDFDPDPVVVVVVVVVSLVSSQCVSQVSSCVRRVVVSQVSLVVSLVVLLVSLQVLFDPVCNVVSPDDDPRDDFGFDLPSVVLCPPDDDDLDDDQPVPPLVVCCVVVPVVVSCVVPDDDDDDDDDDDDDDDDDDDDDDDDDDDDDDPVVVVVVVVVVVVVPPDDDPVVVCVVVVVVCCVPVDPVVVVVVVVVVVVSVVVSVVVSDSVVSSVRRSVSCSVSSSVSSNVCSSVRSSVSSVSSSVVSVVSSVVSVVSSVVRSVVSVVSSVVSVVSSVVSVVSSVVSVVSSVVSVVVVVVSVVCCVVSVVPPD

Mean predicted aligned error: 20.6 Å